Protein AF-A0A7V5P9Z3-F1 (afdb_monomer_lite)

pLDDT: mean 83.98, std 15.32, range [25.53, 98.81]

Radius of gyration: 22.11 Å; chains: 1; bounding box: 53×47×65 Å

Foldseek 3Di:
DQLLCCLADNNPGQDAQQADQVSCVVLVDGHDDQLDLVSVLVSLVSSQVSPVPDHDQADEAEEACVRRNFDFDQQQDDFDDGTFRFPLCSQPPPVDSLQRPHFYAYAYQADPVCNVLLSVLLSQLSNVLPPDFQDLAEAAEEAPLLLALSLVLCVSRDHSVRHHYPVVAAQVCVLVRFDLRGQEYEYEFAADLLQQWTWHADQLPDPDPDDGTGTHHGLVSDDLSRQAQHEYEYQYACNCRSHHNHNNVSSSSSRHAKHKYFNGFWKWDSHPPIATSSQLSSQLSLVLLLWRFSRVSSSVSSLVNQVVCCVLQVAQHSNNVRSSTGIHMYGHSRRHHHHDVVSNVVVVVVVVVSPDDDHHYQVVDDDDPQDDADPVLVVVLVVVLCSQQDGSPPVPDDDDPDDDPDPDWDWDWRDGPDQKIKIWTWDQDPVRGIKIWIFIDHPNHTSDIMITD

Structure (mmCIF, N/CA/C/O backbone):
data_AF-A0A7V5P9Z3-F1
#
_entry.id   AF-A0A7V5P9Z3-F1
#
loop_
_atom_site.group_PDB
_atom_site.id
_atom_site.type_symbol
_atom_site.label_atom_id
_atom_site.label_alt_id
_atom_site.label_comp_id
_atom_site.label_asym_id
_atom_site.label_entity_id
_atom_site.label_seq_id
_atom_site.pdbx_PDB_ins_code
_atom_site.Cartn_x
_atom_site.Cartn_y
_atom_site.Cartn_z
_atom_site.occupancy
_atom_site.B_iso_or_equiv
_atom_site.auth_seq_id
_atom_site.auth_comp_id
_atom_site.auth_asym_id
_atom_site.auth_atom_id
_atom_site.pdbx_PDB_model_num
ATOM 1 N N . LEU A 1 1 ? -5.341 -2.217 24.723 1.00 69.50 1 LEU A N 1
ATOM 2 C CA . LEU A 1 1 ? -6.360 -1.493 23.919 1.00 69.50 1 LEU A CA 1
ATOM 3 C C . LEU A 1 1 ? -6.702 -0.112 24.475 1.00 69.50 1 LEU A C 1
ATOM 5 O O . LEU A 1 1 ? -6.515 0.850 23.750 1.00 69.50 1 LEU A O 1
ATOM 9 N N . ARG A 1 2 ? -7.106 0.050 25.747 1.00 72.38 2 ARG A N 1
ATOM 10 C CA . ARG A 1 2 ? -7.339 1.400 26.322 1.00 72.38 2 ARG A CA 1
ATOM 11 C C . ARG A 1 2 ? -6.113 2.320 26.252 1.00 72.38 2 ARG A C 1
ATOM 13 O O . ARG A 1 2 ? -6.236 3.465 25.843 1.00 72.38 2 ARG A O 1
ATOM 20 N N . GLU A 1 3 ? -4.925 1.799 26.558 1.00 72.19 3 GLU A N 1
ATOM 21 C CA . GLU A 1 3 ? -3.666 2.546 26.387 1.00 72.19 3 GLU A CA 1
ATOM 22 C C . GLU A 1 3 ? -3.372 2.900 24.924 1.00 72.19 3 GLU A C 1
ATOM 24 O O . GLU A 1 3 ? -2.771 3.933 24.649 1.00 72.19 3 GLU A O 1
ATOM 29 N N . LEU A 1 4 ? -3.807 2.048 23.987 1.00 72.94 4 LEU A N 1
ATOM 30 C CA . LEU A 1 4 ? -3.643 2.275 22.553 1.00 72.94 4 LEU A CA 1
ATOM 31 C C . LEU A 1 4 ? -4.549 3.421 22.115 1.00 72.94 4 LEU A C 1
ATOM 33 O O . LEU A 1 4 ? -4.054 4.370 21.522 1.00 72.94 4 LEU A O 1
ATOM 37 N N . ALA A 1 5 ? -5.824 3.404 22.507 1.00 72.94 5 ALA A N 1
ATOM 38 C CA . ALA A 1 5 ? -6.732 4.529 22.297 1.00 72.94 5 ALA A CA 1
ATOM 39 C C . ALA A 1 5 ? -6.171 5.833 22.898 1.00 72.94 5 ALA A C 1
ATOM 41 O O . ALA A 1 5 ? -6.118 6.850 22.217 1.00 72.94 5 ALA A O 1
ATOM 42 N N . ALA A 1 6 ? -5.644 5.792 24.126 1.00 72.38 6 ALA A N 1
ATOM 43 C CA . ALA A 1 6 ? -5.033 6.959 24.767 1.00 72.38 6 ALA A CA 1
ATOM 44 C C . ALA A 1 6 ? -3.763 7.479 24.058 1.00 72.38 6 ALA A C 1
ATOM 46 O O . ALA A 1 6 ? -3.405 8.641 24.227 1.00 72.38 6 ALA A O 1
ATOM 47 N N . SER A 1 7 ? -3.074 6.637 23.276 1.00 70.94 7 SER A N 1
ATOM 48 C CA . SER A 1 7 ? -1.870 7.019 22.521 1.00 70.94 7 SER A CA 1
ATOM 49 C C . SER A 1 7 ? -2.148 7.745 21.200 1.00 70.94 7 SER A C 1
ATOM 51 O O . SER A 1 7 ? -1.225 8.321 20.625 1.00 70.94 7 SER A O 1
ATOM 53 N N . PHE A 1 8 ? -3.394 7.747 20.723 1.00 69.62 8 PHE A N 1
ATOM 54 C CA . PHE A 1 8 ? -3.792 8.511 19.546 1.00 69.62 8 PHE A CA 1
ATOM 55 C C . PHE A 1 8 ? -3.931 10.001 19.893 1.00 69.62 8 PHE A C 1
ATOM 57 O O . PHE A 1 8 ? -4.774 10.376 20.704 1.00 69.62 8 PHE A O 1
ATOM 64 N N . ASP A 1 9 ? -3.072 10.817 19.272 1.00 56.19 9 ASP A N 1
ATOM 65 C CA . ASP A 1 9 ? -3.075 12.291 19.176 1.00 56.19 9 ASP A CA 1
ATOM 66 C C . ASP A 1 9 ? -3.924 13.035 20.234 1.00 56.19 9 ASP A C 1
ATOM 68 O O . ASP A 1 9 ? -5.083 13.390 20.014 1.00 56.19 9 ASP A O 1
ATOM 72 N N . GLY A 1 10 ? -3.353 13.238 21.426 1.00 55.34 10 GLY A N 1
ATOM 73 C CA . GLY A 1 10 ? -3.965 14.051 22.487 1.00 55.34 10 GLY A CA 1
ATOM 74 C C . GLY A 1 10 ? -5.112 13.396 23.271 1.00 55.34 10 GLY A C 1
ATOM 75 O O . GLY A 1 10 ? -5.702 14.058 24.119 1.00 55.34 10 GLY A O 1
ATOM 76 N N . GLY A 1 11 ? -5.417 12.112 23.043 1.00 55.03 11 GLY A N 1
ATOM 77 C CA . GLY A 1 11 ? -6.430 11.373 23.808 1.00 55.03 11 GLY A CA 1
ATOM 78 C C . GLY A 1 11 ? -7.858 11.481 23.260 1.00 55.03 11 GLY A C 1
ATOM 79 O O . GLY A 1 11 ? -8.805 11.134 23.961 1.00 55.03 11 GLY A O 1
ATOM 80 N N . HIS A 1 12 ? -8.027 11.923 22.010 1.00 71.25 12 HIS A N 1
ATOM 81 C CA . HIS A 1 12 ? -9.334 12.089 21.355 1.00 71.25 12 HIS A CA 1
ATOM 82 C C . HIS A 1 12 ? -9.782 10.867 20.529 1.00 71.25 12 HIS A C 1
ATOM 84 O O . HIS A 1 12 ? -10.545 11.008 19.573 1.00 71.25 12 HIS A O 1
ATOM 90 N N . ALA A 1 13 ? -9.315 9.660 20.861 1.00 80.38 13 ALA A N 1
ATOM 91 C CA . ALA A 1 13 ? -9.785 8.440 20.210 1.00 80.38 13 ALA A CA 1
ATOM 92 C C . ALA A 1 13 ? -11.012 7.857 20.911 1.00 80.38 13 ALA A C 1
ATOM 94 O O . ALA A 1 13 ? -11.052 7.709 22.133 1.00 80.38 13 ALA A O 1
ATOM 95 N N . LEU A 1 14 ? -11.986 7.453 20.102 1.00 85.94 14 LEU A N 1
ATOM 96 C CA . LEU A 1 14 ? -13.159 6.712 20.540 1.00 85.94 14 LEU A CA 1
ATOM 97 C C . LEU A 1 14 ? -12.938 5.232 20.239 1.00 85.94 14 LEU A C 1
ATOM 99 O O . LEU A 1 14 ? -12.482 4.872 19.155 1.00 85.94 14 LEU A O 1
ATOM 103 N N . MET A 1 15 ? -13.236 4.376 21.213 1.00 88.06 15 MET A N 1
ATOM 104 C CA . MET A 1 15 ? -13.082 2.931 21.085 1.00 88.06 15 MET A CA 1
ATOM 105 C C . MET A 1 15 ? -14.460 2.278 21.107 1.00 88.06 15 MET A C 1
ATOM 107 O O . MET A 1 15 ? -15.236 2.510 22.032 1.00 88.06 15 MET A O 1
ATOM 111 N N . ALA A 1 16 ? -14.724 1.451 20.100 1.00 90.56 16 ALA A N 1
ATOM 112 C CA . ALA A 1 16 ? -15.946 0.678 19.962 1.00 90.56 16 ALA A CA 1
ATOM 113 C C . ALA A 1 16 ? -15.589 -0.793 19.711 1.00 90.56 16 ALA A C 1
ATOM 115 O O . ALA A 1 16 ? -14.847 -1.094 18.776 1.00 90.56 16 ALA A O 1
ATOM 116 N N . TYR A 1 17 ? -16.104 -1.696 20.543 1.00 93.00 17 TYR A N 1
ATOM 117 C CA . TYR A 1 17 ? -16.081 -3.136 20.279 1.00 93.00 17 TYR A CA 1
ATOM 118 C C . TYR A 1 17 ? -17.364 -3.502 19.534 1.00 93.00 17 TYR A C 1
ATOM 120 O O . TYR A 1 17 ? -18.457 -3.194 20.003 1.00 93.00 17 TYR A O 1
ATOM 128 N N . VAL A 1 18 ? -17.231 -4.113 18.356 1.00 93.88 18 VAL A N 1
ATOM 129 C CA . VAL A 1 18 ? -18.352 -4.308 17.417 1.00 93.88 18 VAL A CA 1
ATOM 130 C C . VAL A 1 18 ? -19.447 -5.235 17.953 1.00 93.88 18 VAL A C 1
ATOM 132 O O . VAL A 1 18 ? -20.580 -5.173 17.488 1.00 93.88 18 VAL A O 1
ATOM 135 N N . ASP A 1 19 ? -19.118 -6.072 18.932 1.00 94.19 19 ASP A N 1
ATOM 136 C CA . ASP A 1 19 ? -19.961 -7.108 19.520 1.00 94.19 19 ASP A CA 1
ATOM 137 C C . ASP A 1 19 ? -20.339 -6.840 20.992 1.00 94.19 19 ASP A C 1
ATOM 139 O O . ASP A 1 19 ? -21.060 -7.640 21.587 1.00 94.19 19 ASP A O 1
ATOM 143 N N . ASP A 1 20 ? -19.915 -5.712 21.578 1.00 95.00 20 ASP A N 1
ATOM 144 C CA . ASP A 1 20 ? -20.176 -5.375 22.985 1.00 95.00 20 ASP A CA 1
ATOM 145 C C . ASP A 1 20 ? -21.219 -4.258 23.128 1.00 95.00 20 ASP A C 1
ATOM 147 O O . ASP A 1 20 ? -21.022 -3.110 22.722 1.00 95.00 20 ASP A O 1
ATOM 151 N N . GLU A 1 21 ? -22.335 -4.582 23.778 1.00 94.69 21 GLU A N 1
ATOM 152 C CA . GLU A 1 21 ? -23.460 -3.661 23.969 1.00 94.69 21 GLU A CA 1
ATOM 153 C C . GLU A 1 21 ? -23.074 -2.434 24.801 1.00 94.69 21 GLU A C 1
ATOM 155 O O . GLU A 1 21 ? -23.442 -1.301 24.478 1.00 94.69 21 GLU A O 1
ATOM 160 N N . ARG A 1 22 ? -22.280 -2.635 25.858 1.00 92.50 22 ARG A N 1
ATOM 161 C CA . ARG A 1 22 ? -21.855 -1.542 26.741 1.00 92.50 22 ARG A CA 1
ATOM 162 C C . ARG A 1 22 ? -20.985 -0.544 25.984 1.00 92.50 22 ARG A C 1
ATOM 164 O O . ARG A 1 22 ? -21.187 0.659 26.129 1.00 92.50 22 ARG A O 1
ATOM 171 N N . SER A 1 23 ? -20.073 -1.031 25.148 1.00 91.50 23 SER A N 1
ATOM 172 C CA . SER A 1 23 ? -19.200 -0.211 24.315 1.00 91.50 23 SER A CA 1
ATOM 173 C C . SER A 1 23 ? -19.950 0.599 23.262 1.00 91.50 23 SER A C 1
ATOM 175 O O . SER A 1 23 ? -19.455 1.659 22.889 1.00 91.50 23 SER A O 1
ATOM 177 N N . LEU A 1 24 ? -21.085 0.113 22.754 1.00 93.75 24 LEU A N 1
ATOM 178 C CA . LEU A 1 24 ? -21.815 0.743 21.646 1.00 93.75 24 LEU A CA 1
ATOM 179 C C . LEU A 1 24 ? -22.984 1.621 22.099 1.00 93.75 24 LEU A C 1
ATOM 181 O O . LEU A 1 24 ? -23.292 2.615 21.438 1.00 93.75 24 LEU A O 1
ATOM 185 N N . SER A 1 25 ? -23.582 1.320 23.253 1.00 91.12 25 SER A N 1
ATOM 186 C CA . SER A 1 25 ? -24.690 2.101 23.822 1.00 91.12 25 SER A CA 1
ATOM 187 C C . SER A 1 25 ? -24.346 3.582 24.028 1.00 91.12 25 SER A C 1
ATOM 189 O O . SER A 1 25 ? -25.194 4.442 23.799 1.00 91.12 25 SER A O 1
ATOM 191 N N . VAL A 1 26 ? -23.087 3.905 24.359 1.00 89.50 26 VAL A N 1
ATOM 192 C CA . VAL A 1 26 ? -22.603 5.295 24.506 1.00 89.50 26 VAL A CA 1
ATOM 193 C C . VAL A 1 26 ? -22.637 6.090 23.197 1.00 89.50 26 VAL A C 1
ATOM 195 O O . VAL A 1 26 ? -22.647 7.317 23.225 1.00 89.50 26 VAL A O 1
ATOM 198 N N . PHE A 1 27 ? -22.673 5.394 22.061 1.00 89.31 27 PHE A N 1
ATOM 199 C CA . PHE A 1 27 ? -22.796 5.967 20.724 1.00 89.31 27 PHE A CA 1
ATOM 200 C C . PHE A 1 27 ? -24.206 5.801 20.149 1.00 89.31 27 PHE A C 1
ATOM 202 O O . PHE A 1 27 ? -24.407 6.088 18.974 1.00 89.31 27 PHE A O 1
ATOM 209 N N . GLY A 1 28 ? -25.179 5.296 20.919 1.00 91.19 28 GLY A N 1
ATOM 210 C CA . GLY A 1 28 ? -26.523 5.004 20.412 1.00 91.19 28 GLY A CA 1
ATOM 211 C C . GLY A 1 28 ? -26.546 3.927 19.318 1.00 91.19 28 GLY A C 1
ATOM 212 O O . GLY A 1 28 ? -27.371 3.997 18.408 1.00 91.19 28 GLY A O 1
ATOM 213 N N . ALA A 1 29 ? -25.618 2.966 19.370 1.00 93.50 29 ALA A N 1
ATOM 214 C CA . ALA A 1 29 ? -25.515 1.860 18.421 1.00 93.50 29 ALA A CA 1
ATOM 215 C C . ALA A 1 29 ? -25.700 0.502 19.117 1.00 93.50 29 ALA A C 1
ATOM 217 O O . ALA A 1 29 ? -25.564 0.387 20.336 1.00 93.50 29 ALA A O 1
ATOM 218 N N . THR A 1 30 ? -26.005 -0.534 18.334 1.00 94.81 30 THR A N 1
ATOM 219 C CA . THR A 1 30 ? -26.210 -1.908 18.818 1.00 94.81 30 THR A CA 1
ATOM 220 C C . THR A 1 30 ? -25.117 -2.845 18.308 1.00 94.81 30 THR A C 1
ATOM 222 O O . THR A 1 30 ? -24.633 -2.634 17.193 1.00 94.81 30 THR A O 1
ATOM 225 N N . PRO A 1 31 ? -24.767 -3.905 19.060 1.00 96.44 31 PRO A N 1
ATOM 226 C CA . PRO A 1 31 ? -23.832 -4.930 18.605 1.00 96.44 31 PRO A CA 1
ATOM 227 C C . PRO A 1 31 ? -24.190 -5.520 17.245 1.00 96.44 31 PRO A C 1
ATOM 229 O O . PRO A 1 31 ? -25.359 -5.765 16.938 1.00 96.44 31 PRO A O 1
ATOM 232 N N . VAL A 1 32 ? -23.161 -5.803 16.455 1.00 96.06 32 VAL A N 1
ATOM 233 C CA . VAL A 1 32 ? -23.258 -6.515 15.182 1.00 96.06 32 VAL A CA 1
ATOM 234 C C . VAL A 1 32 ? -22.460 -7.811 15.244 1.00 96.06 32 VAL A C 1
ATOM 236 O O . VAL A 1 32 ? -21.601 -8.002 16.100 1.00 96.06 32 VAL A O 1
ATOM 239 N N . SER A 1 33 ? -22.731 -8.731 14.316 1.00 92.56 33 SER A N 1
ATOM 240 C CA . SER A 1 33 ? -21.933 -9.952 14.219 1.00 92.56 33 SER A CA 1
ATOM 241 C C . SER A 1 33 ? -20.508 -9.616 13.752 1.00 92.56 33 SER A C 1
ATOM 243 O O . SER A 1 33 ? -20.358 -9.127 12.628 1.00 92.56 33 SER A O 1
ATOM 245 N N . PRO A 1 34 ? -19.458 -9.947 14.530 1.00 86.81 34 PRO A N 1
ATOM 246 C CA . PRO A 1 34 ? -18.073 -9.655 14.154 1.00 86.81 34 PRO A CA 1
ATOM 247 C C . PRO A 1 34 ? -17.610 -10.469 12.936 1.00 86.81 34 PRO A C 1
ATOM 249 O O . PRO A 1 34 ? -16.605 -10.152 12.320 1.00 86.81 34 PRO A O 1
ATOM 252 N N . ARG A 1 35 ? -18.364 -11.499 12.529 1.00 89.75 35 ARG A N 1
ATOM 253 C CA . ARG A 1 35 ? -18.065 -12.326 11.348 1.00 89.75 35 ARG A CA 1
ATOM 254 C C . ARG A 1 35 ? -18.621 -11.760 10.040 1.00 89.75 35 ARG A C 1
ATOM 256 O O . ARG A 1 35 ? -18.430 -12.371 8.993 1.00 89.75 35 ARG A O 1
ATOM 263 N N . ARG A 1 36 ? -19.352 -10.641 10.084 1.00 94.62 36 ARG A N 1
ATOM 264 C CA . ARG A 1 36 ? -20.019 -10.060 8.912 1.00 94.62 36 ARG A CA 1
ATOM 265 C C . ARG A 1 36 ? -19.425 -8.694 8.565 1.00 94.62 36 ARG A C 1
ATOM 267 O O . ARG A 1 36 ? -19.821 -7.705 9.187 1.00 94.62 36 ARG A O 1
ATOM 274 N N . PRO A 1 37 ? -18.529 -8.603 7.566 1.00 96.06 37 PRO A N 1
ATOM 275 C CA . PRO A 1 37 ? -17.877 -7.341 7.227 1.00 96.06 37 PRO A CA 1
ATOM 276 C C . PRO A 1 37 ? -18.881 -6.256 6.797 1.00 96.06 37 PRO A C 1
ATOM 278 O O . PRO A 1 37 ? -18.703 -5.083 7.123 1.00 96.06 37 PRO A O 1
ATOM 281 N N . GLU A 1 38 ? -20.004 -6.624 6.167 1.00 95.69 38 GLU A N 1
ATOM 282 C CA . GLU A 1 38 ? -21.061 -5.668 5.804 1.00 95.69 38 GLU A CA 1
ATOM 283 C C . GLU A 1 38 ? -21.723 -5.040 7.035 1.00 95.69 38 GLU A C 1
ATOM 285 O O . GLU A 1 38 ? -22.039 -3.851 7.024 1.00 95.69 38 GLU A O 1
ATOM 290 N N . ALA A 1 39 ? -21.921 -5.831 8.095 1.00 96.00 39 ALA A N 1
ATOM 291 C CA . ALA A 1 39 ? -22.539 -5.365 9.330 1.00 96.00 39 ALA A CA 1
ATOM 292 C C . ALA A 1 39 ? -21.595 -4.429 10.098 1.00 96.00 39 ALA A C 1
ATOM 294 O O . ALA A 1 39 ? -22.034 -3.406 10.615 1.00 96.00 39 ALA A O 1
ATOM 295 N N . ILE A 1 40 ? -20.292 -4.728 10.099 1.00 96.62 40 ILE A N 1
ATOM 296 C CA . ILE A 1 40 ? -19.266 -3.848 10.674 1.00 96.62 40 ILE A CA 1
ATOM 297 C C . ILE A 1 40 ? -19.180 -2.531 9.894 1.00 96.62 40 ILE A C 1
ATOM 299 O O . ILE A 1 40 ? -19.123 -1.465 10.502 1.00 96.62 40 ILE A O 1
ATOM 303 N N . ARG A 1 41 ? -19.225 -2.566 8.554 1.00 95.62 41 ARG A N 1
ATOM 304 C CA . ARG A 1 41 ? -19.264 -1.339 7.741 1.00 95.62 41 ARG A CA 1
ATOM 305 C C . ARG A 1 41 ? -20.495 -0.488 8.061 1.00 95.62 41 ARG A C 1
ATOM 307 O O . ARG A 1 41 ? -20.350 0.713 8.266 1.00 95.62 41 ARG A O 1
ATOM 314 N N . ALA A 1 42 ? -21.678 -1.099 8.138 1.00 94.25 42 ALA A N 1
ATOM 315 C CA . ALA A 1 42 ? -22.907 -0.391 8.502 1.00 94.25 42 ALA A CA 1
ATOM 316 C C . ALA A 1 42 ? -22.824 0.211 9.916 1.00 94.25 42 ALA A C 1
ATOM 318 O O . ALA A 1 42 ? -23.265 1.336 10.136 1.00 94.25 42 ALA A O 1
ATOM 319 N N . LEU A 1 43 ? -22.195 -0.499 10.859 1.00 94.94 43 LEU A N 1
ATOM 320 C CA . LEU A 1 43 ? -21.928 0.026 12.195 1.00 94.94 43 LEU A CA 1
ATOM 321 C C . LEU A 1 43 ? -20.989 1.239 12.149 1.00 94.94 43 LEU A C 1
ATOM 323 O O . LEU A 1 43 ? -21.270 2.229 12.810 1.00 94.94 43 LEU A O 1
ATOM 327 N N . ILE A 1 44 ? -19.913 1.212 11.356 1.00 93.75 44 ILE A N 1
ATOM 328 C CA . ILE A 1 44 ? -19.024 2.376 11.178 1.00 93.75 44 ILE A CA 1
ATOM 329 C C . ILE A 1 44 ? -19.820 3.586 10.671 1.00 93.75 44 ILE A C 1
ATOM 331 O O . ILE A 1 44 ? -19.688 4.676 11.222 1.00 93.75 44 ILE A O 1
ATOM 335 N N . GLU A 1 45 ? -20.678 3.397 9.668 1.00 91.62 45 GLU A N 1
ATOM 336 C CA . GLU A 1 45 ? -21.538 4.459 9.131 1.00 91.62 45 GLU A CA 1
ATOM 337 C C . GLU A 1 45 ? -22.514 5.006 10.185 1.00 91.62 45 GLU A C 1
ATOM 339 O O . GLU A 1 45 ? -22.686 6.221 10.299 1.00 91.62 45 GLU A O 1
ATOM 344 N N . GLN A 1 46 ? -23.114 4.125 10.991 1.00 91.56 46 GLN A N 1
ATOM 345 C CA . GLN A 1 46 ? -23.993 4.508 12.095 1.00 91.56 46 GLN A CA 1
ATOM 346 C C . GLN A 1 46 ? -23.237 5.286 13.180 1.00 91.56 46 GLN A C 1
ATOM 348 O O . GLN A 1 46 ? -23.718 6.318 13.643 1.00 91.56 46 GLN A O 1
ATOM 353 N N . LEU A 1 47 ? -22.045 4.824 13.567 1.00 91.25 47 LEU A N 1
ATOM 354 C CA . LEU A 1 47 ? -21.202 5.508 14.544 1.00 91.25 47 LEU A CA 1
ATOM 355 C C . LEU A 1 47 ? -20.835 6.908 14.045 1.00 91.25 47 LEU A C 1
ATOM 357 O O . LEU A 1 47 ? -21.022 7.874 14.774 1.00 91.25 47 LEU A O 1
ATOM 361 N N . GLU A 1 48 ? -20.396 7.048 12.791 1.00 88.75 48 GLU A N 1
ATOM 362 C CA . GLU A 1 48 ? -20.108 8.354 12.184 1.00 88.75 48 GLU A CA 1
ATOM 363 C C . GLU A 1 48 ? -21.322 9.290 12.184 1.00 88.75 48 GLU A C 1
ATOM 365 O O . GLU A 1 48 ? -21.174 10.487 12.432 1.00 88.75 48 GLU A O 1
ATOM 370 N N . HIS A 1 49 ? -22.519 8.761 11.913 1.00 88.19 49 HIS A N 1
ATOM 371 C CA . HIS A 1 49 ? -23.757 9.537 11.947 1.00 88.19 49 HIS A CA 1
ATOM 372 C C . HIS A 1 49 ? -24.090 10.031 13.362 1.00 88.19 49 HIS A C 1
ATOM 374 O O . HIS A 1 49 ? -24.454 11.193 13.544 1.00 88.19 49 HIS A O 1
ATOM 380 N N . ASN A 1 50 ? -23.907 9.173 14.366 1.00 89.62 50 ASN A N 1
ATOM 381 C CA . ASN A 1 50 ? -24.281 9.448 15.751 1.00 89.62 50 ASN A CA 1
ATOM 382 C C . ASN A 1 50 ? -23.310 10.394 16.482 1.00 89.62 50 ASN A C 1
ATOM 384 O O . ASN A 1 50 ? -23.632 10.891 17.561 1.00 89.62 50 ASN A O 1
ATOM 388 N N . LEU A 1 51 ? -22.144 10.703 15.904 1.00 85.50 51 LEU A N 1
ATOM 389 C CA . LEU A 1 51 ? -21.148 11.607 16.496 1.00 85.50 51 LEU A CA 1
ATOM 390 C C . LEU A 1 51 ? -21.529 13.106 16.471 1.00 85.50 51 LEU A C 1
ATOM 392 O O . LEU A 1 51 ? -20.681 13.946 16.770 1.00 85.50 51 LEU A O 1
ATOM 396 N N . ASN A 1 52 ? -22.781 13.471 16.155 1.00 61.19 52 ASN A N 1
ATOM 397 C CA . ASN A 1 52 ? -23.355 14.823 16.319 1.00 61.19 52 ASN A CA 1
ATOM 398 C C . ASN A 1 52 ? -22.438 15.985 15.859 1.00 61.19 52 ASN A C 1
ATOM 400 O O . ASN A 1 52 ? -22.310 17.004 16.537 1.00 61.19 52 ASN A O 1
ATOM 404 N N . GLY A 1 53 ? -21.800 15.840 14.690 1.00 60.91 53 GLY A N 1
ATOM 405 C CA . GLY A 1 53 ? -21.003 16.892 14.038 1.00 60.91 53 GLY A CA 1
ATOM 406 C C . GLY A 1 53 ? -19.491 16.645 13.977 1.00 60.91 53 GLY A C 1
ATOM 407 O O . GLY A 1 53 ? -18.800 17.347 13.240 1.00 60.91 53 GLY A O 1
ATOM 408 N N . GLY A 1 54 ? -18.966 15.633 14.674 1.00 64.69 54 GLY A N 1
ATOM 409 C CA . GLY A 1 54 ? -17.573 15.200 14.534 1.00 64.69 54 GLY A CA 1
ATOM 410 C C . GLY A 1 54 ? -17.432 14.035 13.553 1.00 64.69 54 GLY A C 1
ATOM 411 O O . GLY A 1 54 ? -17.936 12.951 13.820 1.00 64.69 54 GLY A O 1
ATOM 412 N N . ARG A 1 55 ? -16.713 14.214 12.437 1.00 72.94 55 ARG A N 1
ATOM 413 C CA . ARG A 1 55 ? -16.225 13.072 11.642 1.00 72.94 55 ARG A CA 1
ATOM 414 C C . ARG A 1 55 ? -14.848 12.655 12.154 1.00 72.94 55 ARG A C 1
ATOM 416 O O . ARG A 1 55 ? -13.984 13.528 12.275 1.00 72.94 55 ARG A O 1
ATOM 423 N N . PRO A 1 56 ? -14.612 11.361 12.437 1.00 83.75 56 PRO A N 1
ATOM 424 C CA . PRO A 1 56 ? -13.286 10.911 12.826 1.00 83.75 56 PRO A CA 1
ATOM 425 C C . PRO A 1 56 ? -12.291 11.197 11.696 1.00 83.75 56 PRO A C 1
ATOM 427 O O . PRO A 1 56 ? -12.612 11.064 10.515 1.00 83.75 56 PRO A O 1
ATOM 430 N N . LEU A 1 57 ? -11.064 11.582 12.055 1.00 84.62 57 LEU A N 1
ATOM 431 C CA . LEU A 1 57 ? -10.000 11.808 11.069 1.00 84.62 57 LEU A CA 1
ATOM 432 C C . LEU A 1 57 ? -9.640 10.525 10.310 1.00 84.62 57 LEU A C 1
ATOM 434 O O . LEU A 1 57 ? -9.218 10.613 9.157 1.00 84.62 57 LEU A O 1
ATOM 438 N N . ALA A 1 58 ? -9.794 9.373 10.969 1.00 91.31 58 ALA A N 1
ATOM 439 C CA . ALA A 1 58 ? -9.634 8.036 10.420 1.00 91.31 58 ALA A CA 1
ATOM 440 C C . ALA A 1 58 ? -10.360 6.996 11.288 1.00 91.31 58 ALA A C 1
ATOM 442 O O . ALA A 1 58 ? -10.543 7.195 12.490 1.00 91.31 58 ALA A O 1
ATOM 443 N N . VAL A 1 59 ? -10.704 5.863 10.680 1.00 94.19 59 VAL A N 1
ATOM 444 C CA . VAL A 1 59 ? -11.142 4.640 11.355 1.00 94.19 59 VAL A CA 1
ATOM 445 C C . VAL A 1 59 ? -9.964 3.666 11.394 1.00 94.19 59 VAL A C 1
ATOM 447 O O . VAL A 1 59 ? -9.381 3.343 10.361 1.00 94.19 59 VAL A O 1
ATOM 450 N N . CYS A 1 60 ? -9.603 3.199 12.586 1.00 93.69 60 CYS A N 1
ATOM 451 C CA . CYS A 1 60 ? -8.558 2.195 12.774 1.00 93.69 60 CYS A CA 1
ATOM 452 C C . CYS A 1 60 ? -9.207 0.857 13.133 1.00 93.69 60 CYS A C 1
ATOM 454 O O . CYS A 1 60 ? -9.759 0.710 14.224 1.00 93.69 60 CYS A O 1
ATOM 456 N N . LEU A 1 61 ? -9.152 -0.111 12.221 1.00 94.31 61 LEU A N 1
ATOM 457 C CA . LEU A 1 61 ? -9.596 -1.479 12.475 1.00 94.31 61 LEU A CA 1
ATOM 458 C C . LEU A 1 61 ? -8.559 -2.169 13.364 1.00 94.31 61 LEU A C 1
ATOM 460 O O . LEU A 1 61 ? -7.369 -2.122 13.060 1.00 94.31 61 LEU A O 1
ATOM 464 N N . VAL A 1 62 ? -8.982 -2.804 14.455 1.00 90.25 62 VAL A N 1
ATOM 465 C CA . VAL A 1 62 ? -8.067 -3.484 15.383 1.00 90.25 62 VAL A CA 1
ATOM 466 C C . VAL A 1 62 ? -8.370 -4.977 15.398 1.00 90.25 62 VAL A C 1
ATOM 468 O O . VAL A 1 62 ? -9.474 -5.378 15.756 1.00 90.25 62 VAL A O 1
ATOM 471 N N . GLY A 1 63 ? -7.374 -5.779 15.026 1.00 86.56 63 GLY A N 1
ATOM 472 C CA . GLY A 1 63 ? -7.472 -7.222 14.822 1.00 86.56 63 GLY A CA 1
ATOM 473 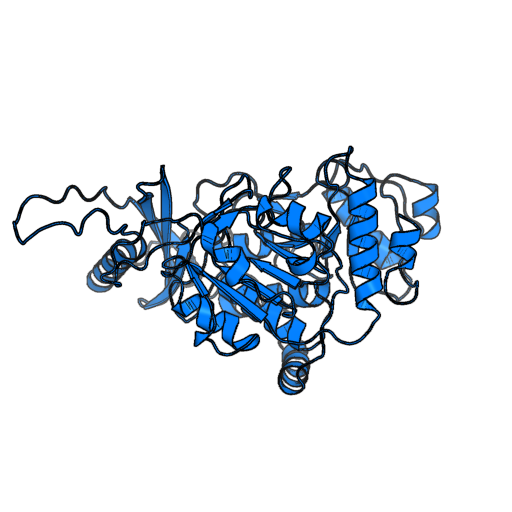C C . GLY A 1 63 ? -7.271 -7.619 13.357 1.00 86.56 63 GLY A C 1
ATOM 474 O O . GLY A 1 63 ? -7.391 -6.794 12.444 1.00 86.56 63 GLY A O 1
ATOM 475 N N . GLY A 1 64 ? -6.919 -8.879 13.120 1.00 86.19 64 GLY A N 1
ATOM 476 C CA . GLY A 1 64 ? -6.814 -9.459 11.781 1.00 86.19 64 GLY A CA 1
ATOM 477 C C . GLY A 1 64 ? -8.147 -10.016 11.304 1.00 86.19 64 GLY A C 1
ATOM 478 O O . GLY A 1 64 ? -9.207 -9.654 11.821 1.00 86.19 64 GLY A O 1
ATOM 479 N N . GLY A 1 65 ? -8.089 -10.877 10.287 1.00 88.00 65 GLY A N 1
ATOM 480 C CA . GLY A 1 65 ? -9.274 -11.368 9.575 1.00 88.00 65 GLY A CA 1
ATOM 481 C C . GLY A 1 65 ? -10.252 -12.166 10.443 1.00 88.00 65 GLY A C 1
ATOM 482 O O . GLY A 1 65 ? -11.448 -12.155 10.167 1.00 88.00 65 GLY A O 1
ATOM 483 N N . ASP A 1 66 ? -9.772 -12.795 11.515 1.00 86.06 66 ASP A N 1
ATOM 484 C CA . ASP A 1 66 ? -10.617 -13.580 12.422 1.00 86.06 66 ASP A CA 1
ATOM 485 C C . ASP A 1 66 ? -11.383 -12.718 13.441 1.00 86.06 66 ASP A C 1
ATOM 487 O O . ASP A 1 66 ? -12.386 -13.172 13.997 1.00 86.06 66 ASP A O 1
ATOM 491 N N . ILE A 1 67 ? -10.939 -11.475 13.672 1.00 87.12 67 ILE A N 1
ATOM 492 C CA . ILE A 1 67 ? -11.566 -10.517 14.600 1.00 87.12 67 ILE A CA 1
ATOM 493 C C . ILE A 1 67 ? -12.402 -9.492 13.831 1.00 87.12 67 ILE A C 1
ATOM 495 O O . ILE A 1 67 ? -13.583 -9.303 14.115 1.00 87.12 67 ILE A O 1
ATOM 499 N N . VAL A 1 68 ? -11.785 -8.827 12.850 1.00 91.69 68 VAL A N 1
ATOM 500 C CA . VAL A 1 68 ? -12.443 -7.887 11.939 1.00 91.69 68 VAL A CA 1
ATOM 501 C C . VAL A 1 68 ? -12.189 -8.383 10.515 1.00 91.69 68 VAL A C 1
ATOM 503 O O . VAL A 1 68 ? -11.123 -8.101 9.959 1.00 91.69 68 VAL A O 1
ATOM 506 N N . PRO A 1 69 ? -13.127 -9.117 9.898 1.00 95.12 69 PRO A N 1
ATOM 507 C CA . PRO A 1 69 ? -12.909 -9.748 8.606 1.00 95.12 69 PRO A CA 1
ATOM 508 C C . PRO A 1 69 ? -12.601 -8.730 7.516 1.00 95.12 69 PRO A C 1
ATOM 510 O O . PRO A 1 69 ? -13.157 -7.630 7.481 1.00 95.12 69 PRO A O 1
ATOM 513 N N . PHE A 1 70 ? -11.722 -9.117 6.601 1.00 96.56 70 PHE A N 1
ATOM 514 C CA . PHE A 1 70 ? -11.609 -8.448 5.313 1.00 96.56 70 PHE A CA 1
ATOM 515 C C . PHE A 1 70 ? -12.872 -8.712 4.492 1.00 96.56 70 PHE A C 1
ATOM 517 O O . PHE A 1 70 ? -13.509 -9.760 4.625 1.00 96.56 70 PHE A O 1
ATOM 524 N N . PHE A 1 71 ? -13.209 -7.799 3.587 1.00 97.12 71 PHE A N 1
ATOM 525 C CA . PHE A 1 71 ? -14.131 -8.139 2.511 1.00 97.12 71 PHE A CA 1
ATOM 526 C C . PHE A 1 71 ? -13.427 -9.066 1.523 1.00 97.12 71 PHE A C 1
ATOM 528 O O . PHE A 1 71 ? -12.300 -8.782 1.127 1.00 97.12 71 PHE A O 1
ATOM 535 N N . ALA A 1 72 ? -14.102 -10.133 1.098 1.00 95.75 72 ALA A N 1
ATOM 536 C CA . ALA A 1 72 ? -13.663 -10.988 0.001 1.00 95.75 72 ALA A CA 1
ATOM 537 C C . ALA A 1 72 ? -14.331 -10.516 -1.299 1.00 95.75 72 ALA A C 1
ATOM 539 O O . ALA A 1 72 ? -15.467 -10.882 -1.601 1.00 95.75 72 ALA A O 1
ATOM 540 N N . LEU A 1 73 ? -13.648 -9.647 -2.044 1.00 94.19 73 LEU A N 1
ATOM 541 C CA . LEU A 1 73 ? -14.173 -9.039 -3.265 1.00 94.19 73 LEU A CA 1
ATOM 542 C C . LEU A 1 73 ? -13.850 -9.895 -4.500 1.00 94.19 73 LEU A C 1
ATOM 544 O O . LEU A 1 73 ? -12.794 -10.530 -4.549 1.00 94.19 73 LEU A O 1
ATOM 548 N N . PRO A 1 74 ? -14.704 -9.897 -5.539 1.00 91.56 74 PRO A N 1
ATOM 549 C CA . PRO A 1 74 ? -14.352 -10.507 -6.815 1.00 91.56 74 PRO A CA 1
ATOM 550 C C . PRO A 1 74 ? -13.074 -9.881 -7.381 1.00 91.56 74 PRO A C 1
ATOM 552 O O . PRO A 1 74 ? -12.960 -8.658 -7.420 1.00 91.56 74 PRO A O 1
ATOM 555 N N . ASN A 1 75 ? -12.145 -10.704 -7.873 1.00 90.56 75 ASN A N 1
ATOM 556 C CA . ASN A 1 75 ? -10.967 -10.210 -8.579 1.00 90.56 75 ASN A CA 1
ATOM 557 C C . ASN A 1 75 ? -11.391 -9.521 -9.890 1.00 90.56 75 ASN A C 1
ATOM 559 O O . ASN A 1 75 ? -11.994 -10.178 -10.753 1.00 90.56 75 ASN A O 1
ATOM 563 N N . PRO A 1 76 ? -11.134 -8.210 -10.059 1.00 87.62 76 PRO A N 1
ATOM 564 C CA . PRO A 1 76 ? -11.470 -7.501 -11.282 1.00 87.62 76 PRO A CA 1
ATOM 565 C C . PRO A 1 76 ? -10.471 -7.795 -12.413 1.00 87.62 76 PRO A C 1
ATOM 567 O O . PRO A 1 76 ? -10.873 -7.754 -13.581 1.00 87.62 76 PRO A O 1
ATOM 570 N N . ALA A 1 77 ? -9.224 -8.146 -12.079 1.00 86.94 77 ALA A N 1
ATOM 571 C CA . ALA A 1 77 ? -8.135 -8.399 -13.014 1.00 86.94 77 ALA A CA 1
ATOM 572 C C . ALA A 1 77 ? -8.137 -9.841 -13.550 1.00 86.94 77 ALA A C 1
ATOM 574 O O . ALA A 1 77 ? -8.673 -10.769 -12.951 1.00 86.94 77 ALA A O 1
ATOM 575 N N . ASP A 1 78 ? -7.537 -10.016 -14.726 1.00 83.25 78 ASP A N 1
ATOM 576 C CA . ASP A 1 78 ? -7.351 -11.324 -15.366 1.00 83.25 78 ASP A CA 1
ATOM 577 C C . ASP A 1 78 ? -5.979 -11.914 -15.033 1.00 83.25 78 ASP A C 1
ATOM 579 O O . ASP A 1 78 ? -5.026 -11.767 -15.807 1.00 83.25 78 ASP A O 1
ATOM 583 N N . ASP A 1 79 ? -5.881 -12.520 -13.856 1.00 87.69 79 ASP A N 1
ATOM 584 C CA . ASP A 1 79 ? -4.657 -13.067 -13.277 1.00 87.69 79 ASP A CA 1
ATOM 585 C C . ASP A 1 79 ? -4.984 -14.210 -12.293 1.00 87.69 79 ASP A C 1
ATOM 587 O O . ASP A 1 79 ? -6.164 -14.532 -12.128 1.00 87.69 79 ASP A O 1
ATOM 591 N N . PRO A 1 80 ? -3.987 -14.907 -11.714 1.00 87.31 80 PRO A N 1
ATOM 592 C CA . PRO A 1 80 ? -4.250 -16.106 -10.923 1.00 87.31 80 PRO A CA 1
ATOM 593 C C . PRO A 1 80 ? -4.793 -15.834 -9.510 1.00 87.31 80 PRO A C 1
ATOM 595 O O . PRO A 1 80 ? -5.051 -16.801 -8.792 1.00 87.31 80 PRO A O 1
ATOM 598 N N . ASP A 1 81 ? -4.978 -14.576 -9.088 1.00 92.38 81 ASP A N 1
ATOM 599 C CA . ASP A 1 81 ? -5.558 -14.300 -7.770 1.00 92.38 81 ASP A CA 1
ATOM 600 C C . ASP A 1 81 ? -7.020 -14.758 -7.685 1.00 92.38 81 ASP A C 1
ATOM 602 O O . ASP A 1 81 ? -7.832 -14.538 -8.591 1.00 92.38 81 ASP A O 1
ATOM 606 N N . GLY A 1 82 ? -7.367 -15.333 -6.531 1.00 92.00 82 GLY A N 1
ATOM 607 C CA . GLY A 1 82 ? -8.745 -15.603 -6.130 1.00 92.00 82 GLY A CA 1
ATOM 608 C C . GLY A 1 82 ? -9.468 -14.344 -5.641 1.00 92.00 82 GLY A C 1
ATOM 609 O O . GLY A 1 82 ? -9.233 -13.241 -6.124 1.00 92.00 82 GLY A O 1
ATOM 610 N N . ALA A 1 83 ? -10.368 -14.492 -4.667 1.00 93.25 83 ALA A N 1
ATOM 611 C CA . ALA A 1 83 ? -11.040 -13.340 -4.066 1.00 93.25 83 ALA A CA 1
ATOM 612 C C . ALA A 1 83 ? -10.030 -12.388 -3.398 1.00 93.25 83 ALA A C 1
ATOM 614 O O . ALA A 1 83 ? -9.131 -12.826 -2.680 1.00 93.25 83 ALA A O 1
ATOM 615 N N . LEU A 1 84 ? -10.201 -11.084 -3.612 1.00 93.75 84 LEU A N 1
ATOM 616 C CA . LEU A 1 84 ? -9.344 -10.056 -3.031 1.00 93.75 84 LEU A CA 1
ATOM 617 C C . LEU A 1 84 ? -9.776 -9.761 -1.601 1.00 93.75 84 LEU A C 1
ATOM 619 O O . LEU A 1 84 ? -10.900 -9.314 -1.379 1.00 93.75 84 LEU A O 1
ATOM 623 N N . LEU A 1 85 ? -8.865 -9.956 -0.651 1.00 95.31 85 LEU A N 1
ATOM 624 C CA . LEU A 1 85 ? -9.053 -9.526 0.731 1.00 95.31 85 LEU A CA 1
ATOM 625 C C . LEU A 1 85 ? -8.803 -8.017 0.828 1.00 95.31 85 LEU A C 1
ATOM 627 O O . LEU A 1 85 ? -7.703 -7.547 0.531 1.00 95.31 85 LEU A O 1
ATOM 631 N N . SER A 1 86 ? -9.828 -7.254 1.207 1.00 96.38 86 SER A N 1
ATOM 632 C CA . SER A 1 86 ? -9.811 -5.792 1.130 1.00 96.38 86 SER A CA 1
ATOM 633 C C . SER A 1 86 ? -10.456 -5.107 2.334 1.00 96.38 86 SER A C 1
ATOM 635 O O . SER A 1 86 ? -11.500 -5.536 2.828 1.00 96.38 86 SER A O 1
ATOM 637 N N . ASP A 1 87 ? -9.863 -3.978 2.734 1.00 97.44 87 ASP A N 1
ATOM 638 C CA . ASP A 1 87 ? -10.465 -3.001 3.650 1.00 97.44 87 ASP A CA 1
ATOM 639 C C . ASP A 1 87 ? -11.089 -1.798 2.920 1.00 97.44 87 ASP A C 1
ATOM 641 O O . ASP A 1 87 ? -11.701 -0.936 3.552 1.00 97.44 87 ASP A O 1
ATOM 645 N N . ALA A 1 88 ? -10.968 -1.713 1.590 1.00 95.31 88 ALA A N 1
ATOM 646 C CA . ALA A 1 88 ? -11.505 -0.595 0.811 1.00 95.31 88 ALA A CA 1
ATOM 647 C C . ALA A 1 88 ? -13.017 -0.369 1.025 1.00 95.31 88 ALA A C 1
ATOM 649 O O . ALA A 1 88 ? -13.421 0.794 1.133 1.00 95.31 88 ALA A O 1
ATOM 650 N N . PRO A 1 89 ? -13.861 -1.411 1.190 1.00 96.19 89 PRO A N 1
ATOM 651 C CA . PRO A 1 89 ? -15.271 -1.190 1.490 1.00 96.19 89 PRO A CA 1
ATOM 652 C C . PRO A 1 89 ? -15.525 -0.571 2.870 1.00 96.19 89 PRO A C 1
ATOM 654 O O . PRO A 1 89 ? -16.525 0.118 3.020 1.00 96.19 89 PRO A O 1
ATOM 657 N N . TYR A 1 90 ? -14.639 -0.732 3.861 1.00 96.69 90 TYR A N 1
ATOM 658 C CA . TYR A 1 90 ? -14.763 0.002 5.130 1.00 96.69 90 TYR A CA 1
ATOM 659 C C . TYR A 1 90 ? -14.510 1.506 4.947 1.00 96.69 90 TYR A C 1
ATOM 661 O O . TYR A 1 90 ? -15.100 2.326 5.649 1.00 96.69 90 TYR A O 1
ATOM 669 N N . ALA A 1 91 ? -13.667 1.886 3.983 1.00 95.06 91 ALA A N 1
ATOM 670 C CA . ALA A 1 91 ? -13.344 3.282 3.676 1.00 95.06 91 ALA A CA 1
ATOM 671 C C . ALA A 1 91 ? -14.409 3.991 2.828 1.00 95.06 91 ALA A C 1
ATOM 673 O O . ALA A 1 91 ? -14.377 5.215 2.680 1.00 95.06 91 ALA A O 1
ATOM 674 N N . SER A 1 92 ? -15.342 3.233 2.263 1.00 90.69 92 SER A N 1
ATOM 675 C CA . SER A 1 92 ? -16.210 3.701 1.190 1.00 90.69 92 SER A CA 1
ATOM 676 C C . SER A 1 92 ? -17.680 3.478 1.531 1.00 90.69 92 SER A C 1
ATOM 678 O O . SER A 1 92 ? -18.012 2.849 2.540 1.00 90.69 92 SER A O 1
ATOM 680 N N . ARG A 1 93 ? -18.571 4.036 0.712 1.00 84.44 93 ARG A N 1
ATOM 681 C CA . ARG A 1 93 ? -20.000 3.714 0.785 1.00 84.44 93 ARG A CA 1
ATOM 682 C C . ARG A 1 93 ? -20.266 2.404 0.051 1.00 84.44 93 ARG A C 1
ATOM 684 O O . ARG A 1 93 ? -19.427 1.914 -0.701 1.00 84.44 93 ARG A O 1
ATOM 691 N N . ALA A 1 94 ? -21.430 1.809 0.292 1.00 77.88 94 ALA A N 1
ATOM 692 C CA . ALA A 1 94 ? -21.782 0.518 -0.292 1.00 77.88 94 ALA A CA 1
ATOM 693 C C . ALA A 1 94 ? -21.867 0.516 -1.827 1.00 77.88 94 ALA A C 1
ATOM 695 O O . ALA A 1 94 ? -21.624 -0.520 -2.441 1.00 77.88 94 ALA A O 1
ATOM 696 N N . ASP A 1 95 ? -22.224 1.651 -2.413 1.00 77.94 95 ASP A N 1
ATOM 697 C CA . ASP A 1 95 ? -22.490 1.866 -3.834 1.00 77.94 95 ASP A CA 1
ATOM 698 C C . ASP A 1 95 ? -21.272 2.355 -4.630 1.00 77.94 95 ASP A C 1
ATOM 700 O O . ASP A 1 95 ? -21.291 2.313 -5.858 1.00 77.94 95 ASP A O 1
ATOM 704 N N . ASP A 1 96 ? -20.203 2.772 -3.951 1.00 83.62 96 ASP A N 1
ATOM 705 C CA . ASP A 1 96 ? -19.016 3.334 -4.588 1.00 83.62 96 ASP A CA 1
ATOM 706 C C . ASP A 1 96 ? -17.753 2.937 -3.823 1.00 83.62 96 ASP A C 1
ATOM 708 O O . ASP A 1 96 ? -17.400 3.550 -2.819 1.00 83.62 96 ASP A O 1
ATOM 712 N N . LEU A 1 97 ? -17.074 1.889 -4.297 1.00 85.69 97 LEU A N 1
ATOM 713 C CA . LEU A 1 97 ? -15.842 1.370 -3.693 1.00 85.69 97 LEU A CA 1
ATOM 714 C C . LEU A 1 97 ? -14.575 2.117 -4.139 1.00 85.69 97 LEU A C 1
ATOM 716 O O . LEU A 1 97 ? -13.498 1.848 -3.606 1.00 85.69 97 LEU A O 1
ATOM 720 N N . PHE A 1 98 ? -14.682 3.010 -5.126 1.00 85.62 98 PHE A N 1
ATOM 721 C CA . PHE A 1 98 ? -13.531 3.667 -5.750 1.00 85.62 98 PHE A CA 1
ATOM 722 C C . PHE A 1 98 ? -13.333 5.102 -5.251 1.00 85.62 98 PHE A C 1
ATOM 724 O O . PHE A 1 98 ? -12.244 5.658 -5.395 1.00 85.62 98 PHE A O 1
ATOM 731 N N . HIS A 1 99 ? -14.336 5.662 -4.568 1.00 84.62 99 HIS A N 1
ATOM 732 C CA . HIS A 1 99 ? -14.241 6.936 -3.863 1.00 84.62 99 HIS A CA 1
ATOM 733 C C . HIS A 1 99 ? -14.357 6.750 -2.344 1.00 84.62 99 HIS A C 1
ATOM 735 O O . HIS A 1 99 ? -15.452 6.831 -1.777 1.00 84.62 99 HIS A O 1
ATOM 741 N N . PRO A 1 100 ? -13.232 6.538 -1.637 1.00 90.81 100 PRO A N 1
ATOM 742 C CA . PRO A 1 100 ? -13.268 6.402 -0.190 1.00 90.81 100 PRO A CA 1
ATOM 743 C C . PRO A 1 100 ? -13.699 7.722 0.468 1.00 90.81 100 PRO A C 1
ATOM 745 O O . PRO A 1 100 ? -13.087 8.778 0.290 1.00 90.81 100 PRO A O 1
ATOM 748 N N . VAL A 1 101 ? -14.748 7.661 1.285 1.00 89.00 101 VAL A N 1
ATOM 749 C CA . VAL A 1 101 ? -15.322 8.815 1.999 1.00 89.00 101 VAL A CA 1
ATOM 750 C C . VAL A 1 101 ? -14.697 9.035 3.376 1.00 89.00 101 VAL A C 1
ATOM 752 O O . VAL A 1 101 ? -14.889 10.098 3.970 1.00 89.00 101 VAL A O 1
ATOM 755 N N . ARG A 1 102 ? -13.928 8.057 3.865 1.00 92.25 102 ARG A N 1
ATOM 756 C CA . ARG A 1 102 ? -13.198 8.113 5.135 1.00 92.25 102 ARG A CA 1
ATOM 757 C C . ARG A 1 102 ? -11.822 7.464 5.015 1.00 92.25 102 ARG A C 1
ATOM 759 O O . ARG A 1 102 ? -11.600 6.572 4.198 1.00 92.25 102 ARG A O 1
ATOM 766 N N . ALA A 1 103 ? -10.898 7.901 5.858 1.00 95.38 103 ALA A N 1
ATOM 767 C CA . ALA A 1 103 ? -9.603 7.257 6.017 1.00 95.38 103 ALA A CA 1
ATOM 768 C C . ALA A 1 103 ? -9.745 5.961 6.828 1.00 95.38 103 ALA A C 1
ATOM 770 O O . ALA A 1 103 ? -10.399 5.961 7.871 1.00 95.38 103 ALA A O 1
ATOM 771 N N . VAL A 1 104 ? -9.106 4.880 6.377 1.00 96.88 104 VAL A N 1
ATOM 772 C CA . VAL A 1 104 ? -9.082 3.585 7.076 1.00 96.88 104 VAL A CA 1
ATOM 773 C C . VAL A 1 104 ? -7.657 3.061 7.158 1.00 96.88 104 VAL A C 1
ATOM 775 O O . VAL A 1 104 ? -6.915 3.118 6.177 1.00 96.88 104 VAL A O 1
ATOM 778 N N . SER A 1 105 ? -7.298 2.520 8.317 1.00 96.56 105 SER A N 1
ATOM 779 C CA . SER A 1 105 ? -6.130 1.659 8.490 1.00 96.56 105 SER A CA 1
ATOM 780 C C . SER A 1 105 ? -6.486 0.427 9.315 1.00 96.56 105 SER A C 1
ATOM 782 O O . SER A 1 105 ? -7.559 0.357 9.919 1.00 96.56 105 SER A O 1
ATOM 784 N N . ARG A 1 106 ? -5.553 -0.522 9.382 1.00 94.88 106 ARG A N 1
ATOM 785 C CA . ARG A 1 106 ? -5.665 -1.718 10.211 1.00 94.88 106 ARG A CA 1
ATOM 786 C C . ARG A 1 106 ? -4.445 -1.907 11.106 1.00 94.88 106 ARG A C 1
ATOM 788 O O . ARG A 1 106 ? -3.304 -1.858 10.659 1.00 94.88 106 ARG A O 1
ATOM 795 N N . LEU A 1 107 ? -4.688 -2.189 12.376 1.00 91.25 107 LEU A N 1
ATOM 796 C CA . LEU A 1 107 ? -3.727 -2.780 13.297 1.00 91.25 107 LEU A CA 1
ATOM 797 C C . LEU A 1 107 ? -4.042 -4.275 13.381 1.00 91.25 107 LEU A C 1
ATOM 799 O O . LEU A 1 107 ? -4.932 -4.644 14.149 1.00 91.25 107 LEU A O 1
ATOM 803 N N . PRO A 1 108 ? -3.390 -5.124 12.566 1.00 88.81 108 PRO A N 1
ATOM 804 C CA . PRO A 1 108 ? -3.684 -6.554 12.548 1.00 88.81 108 PRO A CA 1
ATOM 805 C C . PRO A 1 108 ? -3.329 -7.196 13.890 1.00 88.81 108 PRO A C 1
ATOM 807 O O . PRO A 1 108 ? -2.474 -6.688 14.608 1.00 88.81 108 PRO A O 1
ATOM 810 N N . ASP A 1 109 ? -3.951 -8.317 14.238 1.00 76.94 109 ASP A N 1
ATOM 811 C CA . ASP A 1 109 ? -3.351 -9.193 15.235 1.00 76.94 109 ASP A CA 1
ATOM 812 C C . ASP A 1 109 ? -2.160 -9.905 14.583 1.00 76.94 109 ASP A C 1
ATOM 814 O O . ASP A 1 109 ? -2.217 -10.397 13.460 1.00 76.94 109 ASP A O 1
ATOM 818 N N . LEU A 1 110 ? -1.023 -9.900 15.269 1.00 63.53 110 LEU A N 1
ATOM 819 C CA . LEU A 1 110 ? -0.016 -10.921 15.015 1.00 63.53 110 LEU A CA 1
ATOM 820 C C . LEU A 1 110 ? -0.336 -12.095 15.935 1.00 63.53 110 LEU A C 1
ATOM 822 O O . LEU A 1 110 ? -0.979 -11.887 16.967 1.00 63.53 110 LEU A O 1
ATOM 826 N N . ALA A 1 111 ? 0.087 -13.297 15.535 1.00 60.06 111 ALA A N 1
ATOM 827 C CA . ALA A 1 111 ? -0.254 -14.572 16.168 1.00 60.06 111 ALA A CA 1
ATOM 828 C C . ALA A 1 111 ? -0.388 -14.480 17.711 1.00 60.06 111 ALA A C 1
ATOM 830 O O . ALA A 1 111 ? 0.423 -13.783 18.331 1.00 60.06 111 ALA A O 1
ATOM 831 N N . PRO A 1 112 ? -1.390 -15.131 18.342 1.00 58.78 112 PRO A N 1
ATOM 832 C CA . PRO A 1 112 ? -1.778 -14.900 19.741 1.00 58.78 112 PRO A CA 1
ATOM 833 C C . PRO A 1 112 ? -0.625 -14.908 20.752 1.00 58.78 112 PRO A C 1
ATOM 835 O O . PRO A 1 112 ? -0.619 -14.117 21.698 1.00 58.78 112 PRO A O 1
ATOM 838 N N . GLU A 1 113 ? 0.383 -15.748 20.530 1.00 57.88 113 GLU A N 1
ATOM 839 C CA . GLU A 1 113 ? 1.601 -15.842 21.334 1.00 57.88 113 GLU A CA 1
ATOM 840 C C . GLU A 1 113 ? 2.446 -14.547 21.352 1.00 57.88 113 GLU A C 1
ATOM 842 O O . GLU A 1 113 ? 3.221 -14.318 22.281 1.00 57.88 113 GLU A O 1
ATOM 847 N N . HIS A 1 114 ? 2.258 -13.659 20.373 1.00 61.81 114 HIS A N 1
ATOM 848 C CA . HIS A 1 114 ? 2.961 -12.385 20.202 1.00 61.81 114 HIS A CA 1
ATOM 849 C C . HIS A 1 114 ? 2.062 -11.150 20.391 1.00 61.81 114 HIS A C 1
ATOM 851 O O . HIS A 1 114 ? 2.550 -10.020 20.284 1.00 61.81 114 HIS A O 1
ATOM 857 N N . ALA A 1 115 ? 0.776 -11.321 20.723 1.00 64.94 115 ALA A N 1
ATOM 858 C CA . ALA A 1 115 ? -0.194 -10.223 20.819 1.00 64.94 115 ALA A CA 1
ATOM 859 C C . ALA A 1 115 ? 0.256 -9.099 21.777 1.00 64.94 115 ALA A C 1
ATOM 861 O O . ALA A 1 115 ? 0.111 -7.913 21.475 1.00 64.94 115 ALA A O 1
ATOM 862 N N . GLY A 1 116 ? 0.874 -9.453 22.911 1.00 64.81 116 GLY A N 1
ATOM 863 C CA . GLY A 1 116 ? 1.419 -8.477 23.861 1.00 64.81 116 GLY A CA 1
ATOM 864 C C . GLY A 1 116 ? 2.569 -7.643 23.284 1.00 64.81 116 GLY A C 1
ATOM 865 O O . GLY A 1 116 ? 2.582 -6.423 23.442 1.00 64.81 116 GLY A O 1
ATOM 866 N N . GLN A 1 117 ? 3.506 -8.278 22.570 1.00 66.56 117 GLN A N 1
ATOM 867 C CA . GLN A 1 117 ? 4.638 -7.594 21.930 1.00 66.56 117 GLN A CA 1
ATOM 868 C C . GLN A 1 117 ? 4.162 -6.677 20.802 1.00 66.56 117 GLN A C 1
ATOM 870 O O . GLN A 1 117 ? 4.623 -5.543 20.695 1.00 66.56 117 GLN A O 1
ATOM 875 N N . PHE A 1 118 ? 3.187 -7.132 20.014 1.00 71.06 118 PHE A N 1
ATOM 876 C CA . PHE A 1 118 ? 2.602 -6.333 18.948 1.00 71.06 118 PHE A CA 1
ATOM 877 C C . PHE A 1 118 ? 1.888 -5.087 19.478 1.00 71.06 118 PHE A C 1
ATOM 879 O O . PHE A 1 118 ? 2.111 -3.990 18.974 1.00 71.06 118 PHE A O 1
ATOM 886 N N . VAL A 1 119 ? 1.079 -5.220 20.535 1.00 70.56 119 VAL A N 1
ATOM 887 C CA . VAL A 1 119 ? 0.425 -4.062 21.162 1.00 70.56 119 VAL A CA 1
ATOM 888 C C . VAL A 1 119 ? 1.466 -3.070 21.682 1.00 70.56 119 VAL A C 1
ATOM 890 O O . VAL A 1 119 ? 1.284 -1.870 21.504 1.00 70.56 119 VAL A O 1
ATOM 893 N N . GLN A 1 120 ? 2.578 -3.535 22.260 1.00 72.88 120 GLN A N 1
ATOM 894 C CA . GLN A 1 120 ? 3.666 -2.651 22.699 1.00 72.88 120 GLN A CA 1
ATOM 895 C C . GLN A 1 120 ? 4.400 -1.978 21.528 1.00 72.88 120 GLN A C 1
ATOM 897 O O . GLN A 1 120 ? 4.725 -0.790 21.609 1.00 72.88 120 GLN A O 1
ATOM 902 N N . ALA A 1 121 ? 4.621 -2.691 20.423 1.00 76.25 121 ALA A N 1
ATOM 903 C CA . ALA A 1 121 ? 5.196 -2.132 19.202 1.00 76.25 121 ALA A CA 1
ATOM 904 C C . ALA A 1 121 ? 4.272 -1.070 18.580 1.00 76.25 121 ALA A C 1
ATOM 906 O O . ALA A 1 121 ? 4.723 0.037 18.279 1.00 76.25 121 ALA A O 1
ATOM 907 N N . ALA A 1 122 ? 2.970 -1.355 18.489 1.00 73.94 122 ALA A N 1
ATOM 908 C CA . ALA A 1 122 ? 1.951 -0.412 18.042 1.00 73.94 122 ALA A CA 1
ATOM 909 C C . ALA A 1 122 ? 1.886 0.815 18.964 1.00 73.94 122 ALA A C 1
ATOM 911 O O . ALA A 1 122 ? 1.936 1.941 18.484 1.00 73.94 122 ALA A O 1
ATOM 912 N N . LEU A 1 123 ? 1.871 0.632 20.288 1.00 74.81 123 LEU A N 1
ATOM 913 C CA . LEU A 1 123 ? 1.913 1.734 21.258 1.00 74.81 123 LEU A CA 1
ATOM 914 C C . LEU A 1 123 ? 3.153 2.613 21.084 1.00 74.81 123 LEU A C 1
ATOM 916 O O . LEU A 1 123 ? 3.057 3.839 21.134 1.00 74.81 123 LEU A O 1
ATOM 920 N N . SER A 1 124 ? 4.312 1.994 20.871 1.00 74.25 124 SER A N 1
ATOM 921 C CA . SER A 1 124 ? 5.574 2.703 20.653 1.00 74.25 124 SER A CA 1
ATOM 922 C C . SER A 1 124 ? 5.532 3.525 19.364 1.00 74.25 124 SER A C 1
ATOM 924 O O . SER A 1 124 ? 5.886 4.703 19.380 1.00 74.25 124 SER A O 1
ATOM 926 N N . ALA A 1 125 ? 5.022 2.946 18.275 1.00 74.69 125 ALA A N 1
ATOM 927 C CA . ALA A 1 125 ? 4.809 3.628 17.001 1.00 74.69 125 ALA A CA 1
ATOM 928 C C . ALA A 1 125 ? 3.835 4.822 17.120 1.00 74.69 125 ALA A C 1
ATOM 930 O O . ALA A 1 125 ? 4.099 5.911 16.601 1.00 74.69 125 ALA A O 1
ATOM 931 N N . MET A 1 126 ? 2.739 4.651 17.866 1.00 73.75 126 MET A N 1
ATOM 932 C CA . MET A 1 126 ? 1.733 5.694 18.109 1.00 73.75 126 MET A CA 1
ATOM 933 C C . MET A 1 126 ? 2.308 6.853 18.930 1.00 73.75 126 MET A C 1
ATOM 935 O O . MET A 1 126 ? 2.255 8.005 18.503 1.00 73.75 126 MET A O 1
ATOM 939 N N . ARG A 1 127 ? 2.950 6.556 20.069 1.00 70.94 127 ARG A N 1
ATOM 940 C CA . ARG A 1 127 ? 3.559 7.565 20.959 1.00 70.94 127 ARG A CA 1
ATOM 941 C C . ARG A 1 127 ? 4.685 8.339 20.280 1.00 70.94 127 ARG A C 1
ATOM 943 O O . ARG A 1 127 ? 4.851 9.537 20.500 1.00 70.94 127 ARG A O 1
ATOM 950 N N . ALA A 1 128 ? 5.450 7.671 19.426 1.00 64.56 128 ALA A N 1
ATOM 951 C CA . ALA A 1 128 ? 6.550 8.289 18.706 1.00 64.56 128 ALA A CA 1
ATOM 952 C C . ALA A 1 128 ? 6.098 9.225 17.568 1.00 64.56 128 ALA A C 1
ATOM 954 O O . ALA A 1 128 ? 6.910 9.995 17.054 1.00 64.56 128 ALA A O 1
ATOM 955 N N . SER A 1 129 ? 4.816 9.198 17.192 1.00 59.28 129 SER A N 1
ATOM 956 C CA . SER A 1 129 ? 4.239 10.126 16.211 1.00 59.28 129 SER A CA 1
ATOM 957 C C . SER A 1 129 ? 3.970 11.523 16.802 1.00 59.28 129 SER A C 1
ATOM 959 O O . SER A 1 129 ? 3.865 12.485 16.050 1.00 59.28 129 SER A O 1
ATOM 961 N N . GLY A 1 130 ? 3.917 11.658 18.137 1.00 53.81 130 GLY A N 1
ATOM 962 C CA . GLY A 1 130 ? 3.701 12.936 18.835 1.00 53.81 130 GLY A CA 1
ATOM 963 C C . GLY A 1 130 ? 4.971 13.741 19.152 1.00 53.81 130 GLY A C 1
ATOM 964 O O . GLY A 1 130 ? 4.874 14.850 19.669 1.00 53.81 130 GLY A O 1
ATOM 965 N N . SER A 1 131 ? 6.169 13.211 18.869 1.00 50.28 131 SER A N 1
ATOM 966 C CA . SER A 1 131 ? 7.453 13.857 19.190 1.00 50.28 131 SER A CA 1
ATOM 967 C C . SER A 1 131 ? 8.263 14.199 17.930 1.00 50.28 131 SER A C 1
ATOM 969 O O . SER A 1 131 ? 8.979 13.360 17.382 1.00 50.28 131 SER A O 1
ATOM 971 N N . SER A 1 132 ? 8.158 15.473 17.528 1.00 48.22 132 SER A N 1
ATOM 972 C CA . SER A 1 132 ? 8.812 16.157 16.396 1.00 48.22 132 SER A CA 1
ATOM 973 C C . SER A 1 132 ? 8.476 15.625 14.989 1.00 48.22 132 SER A C 1
ATOM 975 O O . SER A 1 132 ? 8.451 14.414 14.775 1.00 48.22 132 SER A O 1
ATOM 977 N N . PRO A 1 133 ? 8.268 16.507 13.987 1.00 55.25 133 PRO A N 1
ATOM 978 C CA . PRO A 1 133 ? 8.047 16.079 12.610 1.00 55.25 133 PRO A CA 1
ATOM 979 C C . PRO A 1 133 ? 9.219 15.225 12.121 1.00 55.25 133 PRO A C 1
ATOM 981 O O . PRO A 1 133 ? 10.364 15.684 12.111 1.00 55.25 133 PRO A O 1
ATOM 984 N N . VAL A 1 134 ? 8.933 13.983 11.729 1.00 64.38 134 VAL A N 1
ATOM 985 C CA . VAL A 1 134 ? 9.941 13.077 11.173 1.00 64.38 134 VAL A CA 1
ATOM 986 C C . VAL A 1 134 ? 10.452 13.662 9.844 1.00 64.38 134 VAL A C 1
ATOM 988 O O . VAL A 1 134 ? 9.700 14.326 9.122 1.00 64.38 134 VAL A O 1
ATOM 991 N N . SER A 1 135 ? 11.745 13.468 9.554 1.00 72.44 135 SER A N 1
ATOM 992 C CA . SER A 1 135 ? 12.421 13.911 8.321 1.00 72.44 135 SER A CA 1
ATOM 993 C C . SER A 1 135 ? 11.656 13.467 7.064 1.00 72.44 135 SER A C 1
ATOM 995 O O . SER A 1 135 ? 10.930 12.479 7.097 1.00 72.44 135 SER A O 1
ATOM 997 N N . THR A 1 136 ? 11.819 14.148 5.933 1.00 82.75 136 THR A N 1
ATOM 998 C CA . THR A 1 136 ? 11.203 13.741 4.653 1.00 82.75 136 THR A CA 1
ATOM 999 C C . THR A 1 136 ? 12.072 12.775 3.842 1.00 82.75 136 THR A C 1
ATOM 1001 O O . THR A 1 136 ? 11.687 12.360 2.756 1.00 82.75 136 THR A O 1
ATOM 1004 N N . THR A 1 137 ? 13.244 12.402 4.360 1.00 87.12 137 THR A N 1
ATOM 1005 C CA . THR A 1 137 ? 14.198 11.539 3.648 1.00 87.12 137 THR A CA 1
ATOM 1006 C C . THR A 1 137 ? 13.708 10.096 3.509 1.00 87.12 137 THR A C 1
ATOM 1008 O O . THR A 1 137 ? 13.143 9.522 4.448 1.00 87.12 137 THR A O 1
ATOM 1011 N N . GLY A 1 138 ? 13.964 9.488 2.349 1.00 92.94 138 GLY A N 1
ATOM 1012 C CA . GLY A 1 138 ? 13.676 8.077 2.098 1.00 92.94 138 GLY A CA 1
ATOM 1013 C C . GLY A 1 138 ? 14.902 7.241 1.747 1.00 92.94 138 GLY A C 1
ATOM 1014 O O . GLY A 1 138 ? 15.926 7.747 1.297 1.00 92.94 138 GLY A O 1
ATOM 1015 N N . ALA A 1 139 ? 14.763 5.932 1.940 1.00 94.62 139 ALA A N 1
ATOM 1016 C CA . ALA A 1 139 ? 15.655 4.913 1.406 1.00 94.62 139 ALA A CA 1
ATOM 1017 C C . ALA A 1 139 ? 14.866 4.043 0.424 1.00 94.62 139 ALA A C 1
ATOM 1019 O O . ALA A 1 139 ? 13.830 3.491 0.799 1.00 94.62 139 ALA A O 1
ATOM 1020 N N . GLY A 1 140 ? 15.332 3.957 -0.822 1.00 96.12 140 GLY A N 1
ATOM 1021 C CA . GLY A 1 140 ? 14.670 3.217 -1.895 1.00 96.12 140 GLY A CA 1
ATOM 1022 C C . GLY A 1 140 ? 15.426 1.946 -2.262 1.00 96.12 140 GLY A C 1
ATOM 1023 O O . GLY A 1 140 ? 16.657 1.972 -2.351 1.00 96.12 140 GLY A O 1
ATOM 1024 N N . TYR A 1 141 ? 14.703 0.855 -2.509 1.00 97.62 141 TYR A N 1
ATOM 1025 C CA . TYR A 1 141 ? 15.270 -0.397 -3.004 1.00 97.62 141 TYR A CA 1
ATOM 1026 C C . TYR A 1 141 ? 14.338 -1.067 -4.016 1.00 97.62 141 TYR A C 1
ATOM 1028 O O . TYR A 1 141 ? 13.186 -1.361 -3.707 1.00 97.62 141 TYR A O 1
ATOM 1036 N N . THR A 1 142 ? 14.829 -1.301 -5.231 1.00 97.88 142 THR A N 1
ATOM 1037 C CA . THR A 1 142 ? 14.011 -1.792 -6.345 1.00 97.88 142 THR A CA 1
ATOM 1038 C C . THR A 1 142 ? 14.661 -2.944 -7.105 1.00 97.88 142 THR A C 1
ATOM 1040 O O . THR A 1 142 ? 15.876 -3.132 -7.046 1.00 97.88 142 THR A O 1
ATOM 1043 N N . ALA A 1 143 ? 13.867 -3.721 -7.836 1.00 96.06 143 ALA A N 1
ATOM 1044 C CA . ALA A 1 143 ? 14.372 -4.597 -8.879 1.00 96.06 143 ALA A CA 1
ATOM 1045 C C . ALA A 1 143 ? 15.022 -3.752 -9.988 1.00 96.06 143 ALA A C 1
ATOM 1047 O O . ALA A 1 143 ? 14.468 -2.731 -10.390 1.00 96.06 143 ALA A O 1
ATOM 1048 N N . SER A 1 144 ? 16.182 -4.156 -10.516 1.00 94.38 144 SER A N 1
ATOM 1049 C CA . SER A 1 144 ? 16.892 -3.360 -11.537 1.00 94.38 144 SER A CA 1
ATOM 1050 C C . SER A 1 144 ? 16.027 -3.055 -12.757 1.00 94.38 144 SER A C 1
ATOM 1052 O O . SER A 1 144 ? 16.152 -1.985 -13.344 1.00 94.38 144 SER A O 1
ATOM 1054 N N . ILE A 1 145 ? 15.149 -3.986 -13.130 1.00 90.88 145 ILE A N 1
ATOM 1055 C CA . ILE A 1 145 ? 14.262 -3.833 -14.283 1.00 90.88 145 ILE A CA 1
ATOM 1056 C C . ILE A 1 145 ? 13.214 -2.724 -14.123 1.00 90.88 145 ILE A C 1
ATOM 1058 O O . ILE A 1 145 ? 12.733 -2.193 -15.118 1.00 90.88 145 ILE A O 1
ATOM 1062 N N . TRP A 1 146 ? 12.877 -2.356 -12.888 1.00 94.62 146 TRP A N 1
ATOM 1063 C CA . TRP A 1 146 ? 11.921 -1.292 -12.578 1.00 94.62 146 TRP A CA 1
ATOM 1064 C C . TRP A 1 146 ? 12.614 0.017 -12.208 1.00 94.62 146 TRP A C 1
ATOM 1066 O O . TRP A 1 146 ? 11.976 0.930 -11.694 1.00 94.62 146 TRP A O 1
ATOM 1076 N N . ARG A 1 147 ? 13.923 0.135 -12.482 1.00 95.00 147 ARG A N 1
ATOM 1077 C CA . ARG A 1 147 ? 14.734 1.307 -12.129 1.00 95.00 147 ARG A CA 1
ATOM 1078 C C . ARG A 1 147 ? 14.059 2.617 -12.518 1.00 95.00 147 ARG A C 1
ATOM 1080 O O . ARG A 1 147 ? 14.024 3.521 -11.695 1.00 95.00 147 ARG A O 1
ATOM 1087 N N . GLU A 1 148 ? 13.566 2.736 -13.746 1.00 94.75 148 GLU A N 1
ATOM 1088 C CA . GLU A 1 148 ? 13.032 4.003 -14.255 1.00 94.75 148 GLU A CA 1
ATOM 1089 C C . GLU A 1 148 ? 11.705 4.382 -13.586 1.00 94.75 148 GLU A C 1
ATOM 1091 O O . GLU A 1 148 ? 11.566 5.508 -13.110 1.00 94.75 148 GLU A O 1
ATOM 1096 N N . ALA A 1 149 ? 10.760 3.442 -13.472 1.00 95.50 149 ALA A N 1
ATOM 1097 C CA . ALA A 1 149 ? 9.507 3.671 -12.748 1.00 95.50 149 ALA A CA 1
ATOM 1098 C C . ALA A 1 149 ? 9.761 3.981 -11.260 1.00 95.50 149 ALA A C 1
ATOM 1100 O O . ALA A 1 149 ? 9.281 4.984 -10.730 1.00 95.50 149 ALA A O 1
ATOM 1101 N N . ALA A 1 150 ? 10.626 3.203 -10.606 1.00 97.62 150 ALA A N 1
ATOM 1102 C CA . ALA A 1 150 ? 10.970 3.401 -9.206 1.00 97.62 150 ALA A CA 1
ATOM 1103 C C . ALA A 1 150 ? 11.690 4.734 -8.943 1.00 97.62 150 ALA A C 1
ATOM 1105 O O . ALA A 1 150 ? 11.495 5.339 -7.890 1.00 97.62 150 ALA A O 1
ATOM 1106 N N . GLN A 1 151 ? 12.512 5.206 -9.883 1.00 97.81 151 GLN A N 1
ATOM 1107 C CA . GLN A 1 151 ? 13.171 6.512 -9.815 1.00 97.81 151 GLN A CA 1
ATOM 1108 C C . GLN A 1 151 ? 12.177 7.673 -9.888 1.00 97.81 151 GLN A C 1
ATOM 1110 O O . GLN A 1 151 ? 12.338 8.652 -9.156 1.00 97.81 151 GLN A O 1
ATOM 1115 N N . GLU A 1 152 ? 11.144 7.551 -10.722 1.00 97.69 152 GLU A N 1
ATOM 1116 C CA . GLU A 1 152 ? 10.069 8.539 -10.839 1.00 97.69 152 GLU A CA 1
ATOM 1117 C C . GLU A 1 152 ? 9.290 8.672 -9.524 1.00 97.69 152 GLU A C 1
ATOM 1119 O O . GLU A 1 152 ? 9.113 9.783 -9.020 1.00 97.69 152 GLU A O 1
ATOM 1124 N N . VAL A 1 153 ? 8.894 7.551 -8.915 1.00 98.06 153 VAL A N 1
ATOM 1125 C CA . VAL A 1 153 ? 8.210 7.536 -7.609 1.00 98.06 153 VAL A CA 1
ATOM 1126 C C . VAL A 1 153 ? 9.125 8.068 -6.499 1.00 98.06 153 VAL A C 1
ATOM 1128 O O . VAL A 1 153 ? 8.734 8.932 -5.709 1.00 98.06 153 VAL A O 1
ATOM 1131 N N . PHE A 1 154 ? 10.372 7.591 -6.450 1.00 97.50 154 PHE A N 1
ATOM 1132 C CA . PHE A 1 154 ? 11.325 7.938 -5.396 1.00 97.50 154 PHE A CA 1
ATOM 1133 C C . PHE A 1 154 ? 11.817 9.389 -5.457 1.00 97.50 154 PHE A C 1
ATOM 1135 O O . PHE A 1 154 ? 12.296 9.904 -4.446 1.00 97.50 154 PHE A O 1
ATOM 1142 N N . SER A 1 155 ? 11.673 10.076 -6.592 1.00 96.62 155 SER A N 1
ATOM 1143 C CA . SER A 1 155 ? 12.062 11.486 -6.752 1.00 96.62 155 SER A CA 1
ATOM 1144 C C . SER A 1 155 ? 11.462 12.423 -5.687 1.00 96.62 155 SER A C 1
ATOM 1146 O O . SER A 1 155 ? 12.058 13.448 -5.356 1.00 96.62 155 SER A O 1
ATOM 1148 N N . LEU A 1 156 ? 10.325 12.042 -5.089 1.00 95.69 156 LEU A N 1
ATOM 1149 C CA . LEU A 1 156 ? 9.679 12.754 -3.981 1.00 95.69 156 LEU A CA 1
ATOM 1150 C C . LEU A 1 156 ? 10.417 12.617 -2.634 1.00 95.69 156 LEU A C 1
ATOM 1152 O O . LEU A 1 156 ? 10.253 13.455 -1.750 1.00 95.69 156 LEU A O 1
ATOM 1156 N N . LEU A 1 157 ? 11.210 11.558 -2.461 1.00 94.75 157 LEU A N 1
ATOM 1157 C CA . LEU A 1 157 ? 11.877 11.180 -1.209 1.00 94.75 157 LEU A CA 1
ATOM 1158 C C . LEU A 1 157 ? 13.378 11.502 -1.184 1.00 94.75 157 LEU A C 1
ATOM 1160 O O . LEU A 1 157 ? 13.994 11.503 -0.111 1.00 94.75 157 LEU A O 1
ATOM 1164 N N . GLY A 1 158 ? 13.977 11.745 -2.350 1.00 93.62 158 GLY A N 1
ATOM 1165 C CA . GLY A 1 158 ? 15.396 12.046 -2.495 1.00 93.62 158 GLY A CA 1
ATOM 1166 C C . GLY A 1 158 ? 15.875 11.990 -3.950 1.00 93.62 158 GLY A C 1
ATOM 1167 O O . GLY A 1 158 ? 15.069 11.838 -4.867 1.00 93.62 158 GLY A O 1
ATOM 1168 N N . PRO A 1 159 ? 17.197 12.099 -4.187 1.00 95.62 159 PRO A N 1
ATOM 1169 C CA . PRO A 1 159 ? 17.763 12.005 -5.529 1.00 95.62 159 PRO A CA 1
ATOM 1170 C C . PRO A 1 159 ? 17.413 10.653 -6.173 1.00 95.62 159 PRO A C 1
ATOM 1172 O O . PRO A 1 159 ? 17.752 9.622 -5.580 1.00 95.62 159 PRO A O 1
ATOM 1175 N N . PRO A 1 160 ? 16.806 10.606 -7.374 1.00 95.19 160 PRO A N 1
ATOM 1176 C CA . PRO A 1 160 ? 16.405 9.349 -8.018 1.00 95.19 160 PRO A CA 1
ATOM 1177 C C . PRO A 1 160 ? 17.552 8.334 -8.140 1.00 95.19 160 PRO A C 1
ATOM 1179 O O . PRO A 1 160 ? 17.386 7.138 -7.918 1.00 95.19 160 PRO A O 1
ATOM 1182 N N . GLN A 1 161 ? 18.771 8.810 -8.395 1.00 93.81 161 GLN A N 1
ATOM 1183 C CA . GLN A 1 161 ? 19.963 7.971 -8.556 1.00 93.81 161 GLN A CA 1
ATOM 1184 C C . GLN A 1 161 ? 20.417 7.292 -7.252 1.00 93.81 161 GLN A C 1
ATOM 1186 O O . GLN A 1 161 ? 21.282 6.420 -7.285 1.00 93.81 161 GLN A O 1
ATOM 1191 N N . SER A 1 162 ? 19.858 7.682 -6.102 1.00 94.25 162 SER A N 1
ATOM 1192 C CA . SER A 1 162 ? 20.166 7.068 -4.806 1.00 94.25 162 SER A CA 1
ATOM 1193 C C . SER A 1 162 ? 19.357 5.799 -4.513 1.00 94.25 162 SER A C 1
ATOM 1195 O O . SER A 1 162 ? 19.700 5.076 -3.574 1.00 94.25 162 SER A O 1
ATOM 1197 N N . VAL A 1 163 ? 18.338 5.482 -5.327 1.00 95.25 163 VAL A N 1
ATOM 1198 C CA . VAL A 1 163 ? 17.602 4.214 -5.231 1.00 95.25 163 VAL A CA 1
ATOM 1199 C C . VAL A 1 163 ? 18.565 3.046 -5.443 1.00 95.25 163 VAL A C 1
ATOM 1201 O O . VAL A 1 163 ? 19.273 2.964 -6.449 1.00 95.25 163 VAL A O 1
ATOM 1204 N N . ARG A 1 164 ? 18.607 2.125 -4.478 1.00 96.19 164 ARG A N 1
ATOM 1205 C CA . ARG A 1 164 ? 19.396 0.893 -4.579 1.00 96.19 164 ARG A CA 1
ATOM 1206 C C . ARG A 1 164 ? 18.677 -0.107 -5.478 1.00 96.19 164 ARG A C 1
ATOM 1208 O O . ARG A 1 164 ? 17.452 -0.123 -5.531 1.00 96.19 164 ARG A O 1
ATOM 1215 N N . MET A 1 165 ? 19.436 -0.964 -6.154 1.00 95.81 165 MET A N 1
ATOM 1216 C CA . MET A 1 165 ? 18.896 -1.922 -7.123 1.00 95.81 165 MET A CA 1
ATOM 1217 C C . MET A 1 165 ? 19.347 -3.347 -6.822 1.00 95.81 165 MET A C 1
ATOM 1219 O O . MET A 1 165 ? 20.510 -3.567 -6.480 1.00 95.81 165 MET A O 1
ATOM 1223 N N . SER A 1 166 ? 18.436 -4.302 -6.976 1.00 95.56 166 SER A N 1
ATOM 1224 C CA . SER A 1 166 ? 18.718 -5.729 -6.905 1.00 95.56 166 SER A CA 1
ATOM 1225 C C . SER A 1 166 ? 18.434 -6.380 -8.256 1.00 95.56 166 SER A C 1
ATOM 1227 O O . SER A 1 166 ? 17.267 -6.415 -8.671 1.00 95.56 166 SER A O 1
ATOM 1229 N N . PRO A 1 167 ? 19.460 -6.915 -8.945 1.00 94.31 167 PRO A N 1
ATOM 1230 C CA . PRO A 1 167 ? 20.918 -6.822 -8.693 1.00 94.31 167 PRO A CA 1
ATOM 1231 C C . PRO A 1 167 ? 21.552 -5.410 -8.906 1.00 94.31 167 PRO A C 1
ATOM 1233 O O . PRO A 1 167 ? 20.882 -4.503 -9.406 1.00 94.31 167 PRO A O 1
ATOM 1236 N N . PRO A 1 168 ? 22.841 -5.168 -8.549 1.00 93.12 168 PRO A N 1
ATOM 1237 C CA . PRO A 1 168 ? 23.845 -6.123 -8.053 1.00 93.12 168 PRO A CA 1
ATOM 1238 C C . PRO A 1 168 ? 23.634 -6.534 -6.601 1.00 93.12 168 PRO A C 1
ATOM 1240 O O . PRO A 1 168 ? 24.140 -7.570 -6.186 1.00 93.12 168 PRO A O 1
ATOM 1243 N N . TRP A 1 169 ? 22.888 -5.738 -5.840 1.00 95.25 169 TRP A N 1
ATOM 1244 C CA . TRP A 1 169 ? 22.695 -5.993 -4.428 1.00 95.25 169 TRP A CA 1
ATOM 1245 C C . TRP A 1 169 ? 21.763 -7.175 -4.187 1.00 95.25 169 TRP A C 1
ATOM 1247 O O . TRP A 1 169 ? 20.827 -7.426 -4.950 1.00 95.25 169 TRP A O 1
ATOM 1257 N N . SER A 1 170 ? 22.010 -7.878 -3.093 1.00 95.00 170 SER A N 1
ATOM 1258 C CA . SER A 1 170 ? 21.224 -9.014 -2.634 1.00 95.00 170 SER A CA 1
ATOM 1259 C C . SER A 1 170 ? 20.863 -8.859 -1.156 1.00 95.00 170 SER A C 1
ATOM 1261 O O . SER A 1 170 ? 21.222 -7.877 -0.501 1.00 95.00 170 SER A O 1
ATOM 1263 N N . ALA A 1 171 ? 20.154 -9.838 -0.607 1.00 94.06 171 ALA A N 1
ATOM 1264 C CA . ALA A 1 171 ? 19.853 -9.883 0.818 1.00 94.06 171 ALA A CA 1
ATOM 1265 C C . ALA A 1 171 ? 21.115 -9.926 1.692 1.00 94.06 171 ALA A C 1
ATOM 1267 O O . ALA A 1 171 ? 21.108 -9.382 2.794 1.00 94.06 171 ALA A O 1
ATOM 1268 N N . ASP A 1 172 ? 22.217 -10.484 1.188 1.00 93.00 172 ASP A N 1
ATOM 1269 C CA . ASP A 1 172 ? 23.470 -10.569 1.942 1.00 93.00 172 ASP A CA 1
ATOM 1270 C C . ASP A 1 172 ? 24.121 -9.178 2.107 1.00 93.00 172 ASP A C 1
ATOM 1272 O O . ASP A 1 172 ? 24.806 -8.905 3.095 1.00 93.00 172 ASP A O 1
ATOM 1276 N N . ASP A 1 173 ? 23.807 -8.249 1.200 1.00 92.00 173 ASP A N 1
ATOM 1277 C CA . ASP A 1 173 ? 24.263 -6.859 1.232 1.00 92.00 173 ASP A CA 1
ATOM 1278 C C . ASP A 1 173 ? 23.298 -5.933 1.980 1.00 92.00 173 ASP A C 1
ATOM 1280 O O . ASP A 1 173 ? 23.669 -4.826 2.372 1.00 92.00 173 ASP A O 1
ATOM 1284 N N . TYR A 1 174 ? 22.051 -6.357 2.198 1.00 88.12 174 TYR A N 1
ATOM 1285 C CA . TYR A 1 174 ? 20.950 -5.487 2.618 1.00 88.12 174 TYR A CA 1
ATOM 1286 C C . TYR A 1 174 ? 21.240 -4.687 3.893 1.00 88.12 174 TYR A C 1
ATOM 1288 O O . TYR A 1 174 ? 20.918 -3.498 3.998 1.00 88.12 174 TYR A O 1
ATOM 1296 N N . ARG A 1 175 ? 21.928 -5.307 4.856 1.00 82.56 175 ARG A N 1
ATOM 1297 C CA . ARG A 1 175 ? 22.338 -4.646 6.104 1.00 82.56 175 ARG A CA 1
ATOM 1298 C C . ARG A 1 175 ? 23.305 -3.481 5.887 1.00 82.56 175 ARG A C 1
ATOM 1300 O O . ARG A 1 175 ? 23.394 -2.622 6.750 1.00 82.56 175 ARG A O 1
ATOM 1307 N N . GLN A 1 176 ? 23.996 -3.409 4.760 1.00 83.06 176 GLN A N 1
ATOM 1308 C CA . GLN A 1 176 ? 24.866 -2.283 4.410 1.00 83.06 176 GLN A CA 1
ATOM 1309 C C . GLN A 1 176 ? 24.115 -1.202 3.616 1.00 83.06 176 GLN A C 1
ATOM 1311 O O . GLN A 1 176 ? 24.553 -0.056 3.559 1.00 83.06 176 GLN A O 1
ATOM 1316 N N . LEU A 1 177 ? 22.975 -1.554 3.014 1.00 80.50 177 LEU A N 1
ATOM 1317 C CA . LEU A 1 177 ? 22.180 -0.667 2.160 1.00 80.50 177 LEU A CA 1
ATOM 1318 C C . LEU A 1 177 ? 21.128 0.117 2.930 1.00 80.50 177 LEU A C 1
ATOM 1320 O O . LEU A 1 177 ? 20.753 1.212 2.506 1.00 80.50 177 LEU A O 1
ATOM 1324 N N . HIS A 1 178 ? 20.618 -0.454 4.023 1.00 77.50 178 HIS A N 1
ATOM 1325 C CA . HIS A 1 178 ? 19.583 0.209 4.798 1.00 77.50 178 HIS A CA 1
ATOM 1326 C C . HIS A 1 178 ? 20.111 1.510 5.415 1.00 77.50 178 HIS A C 1
ATOM 1328 O O . HIS A 1 178 ? 21.243 1.590 5.889 1.00 77.50 178 HIS A O 1
ATOM 1334 N N . LEU A 1 179 ? 19.262 2.536 5.416 1.00 84.38 179 LEU A N 1
ATOM 1335 C CA . LEU A 1 179 ? 19.536 3.828 6.036 1.00 84.38 179 LEU A CA 1
ATOM 1336 C C . LEU A 1 179 ? 18.619 3.954 7.261 1.00 84.38 179 LEU A C 1
ATOM 1338 O O . LEU A 1 179 ? 17.477 4.387 7.103 1.00 84.38 179 LEU A O 1
ATOM 1342 N N . PRO A 1 180 ? 19.066 3.561 8.474 1.00 80.25 180 PRO A N 1
ATOM 1343 C CA . PRO A 1 180 ? 18.227 3.566 9.679 1.00 80.25 180 PRO A CA 1
ATOM 1344 C C . PRO A 1 180 ? 17.581 4.923 9.970 1.00 80.25 180 PRO A C 1
ATOM 1346 O O . PRO A 1 180 ? 16.474 4.992 10.491 1.00 80.25 180 PRO A O 1
ATOM 1349 N N . TRP A 1 181 ? 18.274 6.003 9.610 1.00 82.56 181 TRP A N 1
ATOM 1350 C CA . TRP A 1 181 ? 17.849 7.381 9.841 1.00 82.56 181 TRP A CA 1
ATOM 1351 C C . TRP A 1 181 ? 16.806 7.889 8.844 1.00 82.56 181 TRP A C 1
ATOM 1353 O O . TRP A 1 181 ? 16.184 8.916 9.112 1.00 82.56 181 TRP A O 1
ATOM 1363 N N . ALA A 1 182 ? 16.618 7.222 7.699 1.00 90.06 182 ALA A N 1
ATOM 1364 C CA . ALA A 1 182 ? 15.585 7.631 6.759 1.00 90.06 182 ALA A CA 1
ATOM 1365 C C . ALA A 1 182 ? 14.208 7.438 7.412 1.00 90.06 182 ALA A C 1
ATOM 1367 O O . ALA A 1 182 ? 14.011 6.545 8.240 1.00 90.06 182 ALA A O 1
ATOM 1368 N N . THR A 1 183 ? 13.228 8.234 7.017 1.00 91.69 183 THR A N 1
ATOM 1369 C CA . THR A 1 183 ? 11.851 8.088 7.504 1.00 91.69 183 THR A CA 1
ATOM 1370 C C . THR A 1 183 ? 11.090 7.090 6.658 1.00 91.69 183 THR A C 1
ATOM 1372 O O . THR A 1 183 ? 10.440 6.185 7.179 1.00 91.69 183 THR A O 1
ATOM 1375 N N . PHE A 1 184 ? 11.206 7.243 5.342 1.00 95.56 184 PHE A N 1
ATOM 1376 C CA . PHE A 1 184 ? 10.525 6.393 4.384 1.00 95.56 184 PHE A CA 1
ATOM 1377 C C . PHE A 1 184 ? 11.391 5.190 4.016 1.00 95.56 184 PHE A C 1
ATOM 1379 O O . PHE A 1 184 ? 12.613 5.298 3.854 1.00 95.56 184 PHE A O 1
ATOM 1386 N N . ARG A 1 185 ? 10.752 4.030 3.888 1.00 96.19 185 ARG A N 1
ATOM 1387 C CA . ARG A 1 185 ? 11.319 2.825 3.282 1.00 96.19 185 ARG A CA 1
ATOM 1388 C C . ARG A 1 185 ? 10.484 2.492 2.064 1.00 96.19 185 ARG A C 1
ATOM 1390 O O . ARG A 1 185 ? 9.331 2.108 2.215 1.00 96.19 185 ARG A O 1
ATOM 1397 N N . TYR A 1 186 ? 11.054 2.692 0.888 1.00 98.00 186 TYR A N 1
ATOM 1398 C CA . TYR A 1 186 ? 10.380 2.476 -0.381 1.00 98.00 186 TYR A CA 1
ATOM 1399 C C . TYR A 1 186 ? 10.919 1.210 -1.044 1.00 98.00 186 TYR A C 1
ATOM 1401 O O . TYR A 1 186 ? 12.130 1.086 -1.249 1.00 98.00 186 TYR A O 1
ATOM 1409 N N . TYR A 1 187 ? 10.022 0.287 -1.378 1.00 98.38 187 TYR A N 1
ATOM 1410 C CA . TYR A 1 187 ? 10.353 -0.971 -2.034 1.00 98.38 187 TYR A CA 1
ATOM 1411 C C . TYR A 1 187 ? 9.525 -1.165 -3.298 1.00 98.38 187 TYR A C 1
ATOM 1413 O O . TYR A 1 187 ? 8.300 -1.177 -3.242 1.00 98.38 187 TYR A O 1
ATOM 1421 N N . ASN A 1 188 ? 10.196 -1.409 -4.416 1.00 98.12 188 ASN A N 1
ATOM 1422 C CA . ASN A 1 188 ? 9.557 -1.887 -5.640 1.00 98.12 188 ASN A CA 1
ATOM 1423 C C . ASN A 1 188 ? 10.287 -3.165 -6.082 1.00 98.12 188 ASN A C 1
ATOM 1425 O O . ASN A 1 188 ? 11.258 -3.120 -6.836 1.00 98.12 188 ASN A O 1
ATOM 1429 N N . LEU A 1 189 ? 9.906 -4.286 -5.464 1.00 97.38 189 LEU A N 1
ATOM 1430 C CA . LEU A 1 189 ? 10.525 -5.616 -5.561 1.00 97.38 189 LEU A CA 1
ATOM 1431 C C . LEU A 1 189 ? 9.435 -6.667 -5.804 1.00 97.38 189 LEU A C 1
ATOM 1433 O O . LEU A 1 189 ? 8.267 -6.420 -5.522 1.00 97.38 189 LEU A O 1
ATOM 1437 N N . HIS A 1 190 ? 9.789 -7.857 -6.285 1.00 95.88 190 HIS A N 1
ATOM 1438 C CA . HIS A 1 190 ? 8.810 -8.938 -6.419 1.00 95.88 190 HIS A CA 1
ATOM 1439 C C . HIS A 1 190 ? 8.468 -9.514 -5.049 1.00 95.88 190 HIS A C 1
ATOM 1441 O O . HIS A 1 190 ? 9.357 -9.728 -4.223 1.00 95.88 190 HIS A O 1
ATOM 1447 N N . GLY A 1 191 ? 7.197 -9.842 -4.840 1.00 95.19 191 GLY A N 1
ATOM 1448 C CA . GLY A 1 191 ? 6.719 -10.536 -3.649 1.00 95.19 191 GLY A CA 1
ATOM 1449 C C . GLY A 1 191 ? 5.908 -11.778 -4.003 1.00 95.19 191 GLY A C 1
ATOM 1450 O O . GLY A 1 191 ? 5.507 -11.978 -5.149 1.00 95.19 191 GLY A O 1
ATOM 1451 N N . LYS A 1 192 ? 5.702 -12.634 -3.005 1.00 92.94 192 LYS A N 1
ATOM 1452 C CA . LYS A 1 192 ? 4.934 -13.883 -3.090 1.00 92.94 192 LYS A CA 1
ATOM 1453 C C . LYS A 1 192 ? 3.860 -13.902 -1.998 1.00 92.94 192 LYS A C 1
ATOM 1455 O O . LYS A 1 192 ? 4.015 -13.159 -1.031 1.00 92.94 192 LYS A O 1
ATOM 1460 N N . PRO A 1 193 ? 2.819 -14.752 -2.107 1.00 93.62 193 PRO A N 1
ATOM 1461 C CA . PRO A 1 193 ? 1.726 -14.800 -1.129 1.00 93.62 193 PRO A CA 1
ATOM 1462 C C . PRO A 1 193 ? 2.167 -14.957 0.334 1.00 93.62 193 PRO A C 1
ATOM 1464 O O . PRO A 1 193 ? 1.603 -14.318 1.220 1.00 93.62 193 PRO A O 1
ATOM 1467 N N . ASP A 1 194 ? 3.215 -15.748 0.588 1.00 92.31 194 ASP A N 1
ATOM 1468 C CA . ASP A 1 194 ? 3.779 -15.931 1.934 1.00 92.31 194 ASP A CA 1
ATOM 1469 C C . ASP A 1 194 ? 4.375 -14.638 2.531 1.00 92.31 194 ASP A C 1
ATOM 1471 O O . ASP A 1 194 ? 4.499 -14.499 3.745 1.00 92.31 194 ASP A O 1
ATOM 1475 N N . GLY A 1 195 ? 4.748 -13.672 1.687 1.00 92.88 195 GLY A N 1
ATOM 1476 C CA . GLY A 1 195 ? 5.331 -12.393 2.066 1.00 92.88 195 GLY A CA 1
ATOM 1477 C C . GLY A 1 195 ? 6.674 -12.478 2.798 1.00 92.88 195 GLY A C 1
ATOM 1478 O O . GLY A 1 195 ? 7.123 -11.454 3.313 1.00 92.88 195 GLY A O 1
ATOM 1479 N N . VAL A 1 196 ? 7.323 -13.645 2.893 1.00 95.69 196 VAL A N 1
ATOM 1480 C CA . VAL A 1 196 ? 8.520 -13.835 3.746 1.00 95.69 196 VAL A CA 1
ATOM 1481 C C . VAL A 1 196 ? 9.817 -13.374 3.080 1.00 95.69 196 VAL A C 1
ATOM 1483 O O . VAL A 1 196 ? 10.794 -13.043 3.764 1.00 95.69 196 VAL A O 1
ATOM 1486 N N . VAL A 1 197 ? 9.830 -13.340 1.745 1.00 96.25 197 VAL A N 1
ATOM 1487 C CA . VAL A 1 197 ? 10.975 -12.940 0.923 1.00 96.25 197 VAL A CA 1
ATOM 1488 C C . VAL A 1 197 ? 10.517 -12.052 -0.228 1.00 96.25 197 VAL A C 1
ATOM 1490 O O . VAL A 1 197 ? 9.546 -12.366 -0.918 1.00 96.25 197 VAL A O 1
ATOM 1493 N N . TRP A 1 198 ? 11.273 -10.982 -0.475 1.00 97.50 198 TRP A N 1
ATOM 1494 C CA . TRP A 1 198 ? 11.180 -10.182 -1.691 1.00 97.50 198 TRP A CA 1
ATOM 1495 C C . TRP A 1 198 ? 12.409 -10.367 -2.579 1.00 97.50 198 TRP A C 1
ATOM 1497 O O . TRP A 1 198 ? 13.536 -10.543 -2.099 1.00 97.50 198 TRP A O 1
ATOM 1507 N N . TYR A 1 199 ? 12.184 -10.315 -3.888 1.00 96.75 199 TYR A N 1
ATOM 1508 C CA . TYR A 1 199 ? 13.189 -10.607 -4.905 1.00 96.75 199 TYR A CA 1
ATOM 1509 C C . TYR A 1 199 ? 13.455 -9.387 -5.780 1.00 96.75 199 TYR A C 1
ATOM 1511 O O . TYR A 1 199 ? 12.547 -8.622 -6.104 1.00 96.75 199 TYR A O 1
ATOM 1519 N N . GLY A 1 200 ? 14.712 -9.224 -6.176 1.00 95.62 200 GLY A N 1
ATOM 1520 C CA . GLY A 1 200 ? 15.086 -8.339 -7.266 1.00 95.62 200 GLY A CA 1
ATOM 1521 C C . GLY A 1 200 ? 14.765 -8.965 -8.619 1.00 95.62 200 GLY A C 1
ATOM 1522 O O . GLY A 1 200 ? 14.336 -10.117 -8.703 1.00 95.62 200 GLY A O 1
ATOM 1523 N N . GLN A 1 201 ? 15.039 -8.220 -9.684 1.00 91.56 201 GLN A N 1
ATOM 1524 C CA . GLN A 1 201 ? 15.038 -8.744 -11.043 1.00 91.56 201 GLN A CA 1
ATOM 1525 C C . GLN A 1 201 ? 16.064 -8.006 -11.891 1.00 91.56 201 GLN A C 1
ATOM 1527 O O . GLN A 1 201 ? 16.072 -6.775 -11.954 1.00 91.56 201 GLN A O 1
ATOM 1532 N N . LYS A 1 202 ? 16.920 -8.778 -12.563 1.00 89.06 202 LYS A N 1
ATOM 1533 C CA . LYS A 1 202 ? 17.912 -8.241 -13.493 1.00 89.06 202 LYS A CA 1
ATOM 1534 C C . LYS A 1 202 ? 17.219 -7.548 -14.666 1.00 89.06 202 LYS A C 1
ATOM 1536 O O . LYS A 1 202 ? 16.301 -8.104 -15.265 1.00 89.06 202 LYS A O 1
ATOM 1541 N N . ASP A 1 203 ? 17.709 -6.363 -15.014 1.00 86.94 203 ASP A N 1
ATOM 1542 C CA . ASP A 1 203 ? 17.376 -5.693 -16.269 1.00 86.94 203 ASP A CA 1
ATOM 1543 C C . ASP A 1 203 ? 18.067 -6.440 -17.432 1.00 86.94 203 ASP A C 1
ATOM 1545 O O . ASP A 1 203 ? 19.301 -6.492 -17.457 1.00 86.94 203 ASP A O 1
ATOM 1549 N N . PRO A 1 204 ? 17.318 -7.031 -18.387 1.00 79.56 204 PRO A N 1
ATOM 1550 C CA . PRO A 1 204 ? 17.891 -7.760 -19.520 1.00 79.56 204 PRO A CA 1
ATOM 1551 C C . PRO A 1 204 ? 18.784 -6.906 -20.429 1.00 79.56 204 PRO A C 1
ATOM 1553 O O . PRO A 1 204 ? 19.573 -7.463 -21.188 1.00 79.56 204 PRO A O 1
ATOM 1556 N N . MET A 1 205 ? 18.664 -5.576 -20.371 1.00 79.56 205 MET A N 1
ATOM 1557 C CA . MET A 1 205 ? 19.513 -4.648 -21.124 1.00 79.56 205 MET A CA 1
ATOM 1558 C C . MET A 1 205 ? 20.892 -4.454 -20.486 1.00 79.56 205 MET A C 1
ATOM 1560 O O . MET A 1 205 ? 21.803 -3.934 -21.132 1.00 79.56 205 MET A O 1
ATOM 1564 N N . LEU A 1 206 ? 21.086 -4.885 -19.236 1.00 75.94 206 LEU A N 1
ATOM 1565 C CA . LEU A 1 206 ? 22.387 -4.845 -18.579 1.00 75.94 206 LEU A CA 1
ATOM 1566 C C . LEU A 1 206 ? 23.205 -6.090 -18.940 1.00 75.94 206 LEU A C 1
ATOM 1568 O O . LEU A 1 206 ? 22.852 -7.213 -18.582 1.00 75.94 206 LEU A O 1
ATOM 1572 N N . ALA A 1 207 ? 24.361 -5.874 -19.571 1.00 72.62 207 ALA A N 1
ATOM 1573 C CA . ALA A 1 207 ? 25.341 -6.906 -19.928 1.00 72.62 207 ALA A CA 1
ATOM 1574 C C . ALA A 1 207 ? 26.136 -7.435 -18.710 1.00 72.62 207 ALA A C 1
ATOM 1576 O O . ALA A 1 207 ? 27.357 -7.576 -18.758 1.00 72.62 207 ALA A O 1
ATOM 1577 N N . ALA A 1 208 ? 25.458 -7.683 -17.589 1.00 78.31 208 ALA A N 1
ATOM 1578 C CA . ALA A 1 208 ? 26.062 -8.154 -16.351 1.00 78.31 208 ALA A CA 1
ATOM 1579 C C . ALA A 1 208 ? 25.547 -9.549 -15.977 1.00 78.31 208 ALA A C 1
ATOM 1581 O O . ALA A 1 208 ? 24.348 -9.833 -16.041 1.00 78.31 208 ALA A O 1
ATOM 1582 N N . ASN A 1 209 ? 26.461 -10.422 -15.551 1.00 84.69 209 ASN A N 1
ATOM 1583 C CA . ASN A 1 209 ? 26.146 -11.802 -15.193 1.00 84.69 209 ASN A CA 1
ATOM 1584 C C . ASN A 1 209 ? 25.640 -11.910 -13.744 1.00 84.69 209 ASN A C 1
ATOM 1586 O O . ASN A 1 209 ? 26.330 -12.420 -12.864 1.00 84.69 209 ASN A O 1
ATOM 1590 N N . TYR A 1 210 ? 24.441 -11.384 -13.494 1.00 87.12 210 TYR A N 1
ATOM 1591 C CA . TYR A 1 210 ? 23.726 -11.558 -12.228 1.00 87.12 210 TYR A CA 1
ATOM 1592 C C . TYR A 1 210 ? 22.606 -12.592 -12.363 1.00 87.12 210 TYR A C 1
ATOM 1594 O O . TYR A 1 210 ? 22.075 -12.806 -13.460 1.00 87.12 210 TYR A O 1
ATOM 1602 N N . ALA A 1 211 ? 22.215 -13.189 -11.232 1.00 86.31 211 ALA A N 1
ATOM 1603 C CA . ALA A 1 211 ? 21.015 -14.015 -11.148 1.00 86.31 211 ALA A CA 1
ATOM 1604 C C . ALA A 1 211 ? 19.784 -13.235 -11.640 1.00 86.31 211 ALA A C 1
ATOM 1606 O O . ALA A 1 211 ? 19.684 -12.027 -11.425 1.00 86.31 211 ALA A O 1
ATOM 1607 N N . ASP A 1 212 ? 18.846 -13.927 -12.290 1.00 84.19 212 ASP A N 1
ATOM 1608 C CA . ASP A 1 212 ? 17.672 -13.280 -12.886 1.00 84.19 212 ASP A CA 1
ATOM 1609 C C . ASP A 1 212 ? 16.716 -12.723 -11.823 1.00 84.19 212 ASP A C 1
ATOM 1611 O O . ASP A 1 212 ? 16.191 -11.631 -12.013 1.00 84.19 212 ASP A O 1
ATOM 1615 N N . PHE A 1 213 ? 16.542 -13.437 -10.703 1.00 89.88 213 PHE A N 1
ATOM 1616 C CA . PHE A 1 213 ? 15.688 -13.054 -9.571 1.00 89.88 213 PHE A CA 1
ATOM 1617 C C . PHE A 1 213 ? 16.416 -13.276 -8.233 1.00 89.88 213 PHE A C 1
ATOM 1619 O O . PHE A 1 213 ? 16.118 -14.237 -7.514 1.00 89.88 213 PHE A O 1
ATOM 1626 N N . PRO A 1 214 ? 17.432 -12.461 -7.897 1.00 94.19 214 PRO A N 1
ATOM 1627 C CA . PRO A 1 214 ? 18.153 -12.614 -6.640 1.00 94.19 214 PRO A CA 1
ATOM 1628 C C . PRO A 1 214 ? 17.225 -12.343 -5.453 1.00 94.19 214 PRO A C 1
ATOM 1630 O O . PRO A 1 214 ? 16.333 -11.496 -5.514 1.00 94.19 214 PRO A O 1
ATOM 1633 N N . VAL A 1 215 ? 17.461 -13.037 -4.339 1.00 96.50 215 VAL A N 1
ATOM 1634 C CA . VAL A 1 215 ? 16.810 -12.691 -3.071 1.00 96.50 215 VAL A CA 1
ATOM 1635 C C . VAL A 1 215 ? 17.323 -11.319 -2.645 1.00 96.50 215 VAL A C 1
ATOM 1637 O O . VAL A 1 215 ? 18.525 -11.157 -2.444 1.00 96.50 215 VAL A O 1
ATOM 1640 N N . ALA A 1 216 ? 16.423 -10.345 -2.528 1.00 96.69 216 ALA A N 1
ATOM 1641 C CA . ALA A 1 216 ? 16.765 -8.959 -2.222 1.00 96.69 216 ALA A CA 1
ATOM 1642 C C . ALA A 1 216 ? 16.582 -8.638 -0.736 1.00 96.69 216 ALA A C 1
ATOM 1644 O O . ALA A 1 216 ? 17.394 -7.915 -0.165 1.00 96.69 216 ALA A O 1
ATOM 1645 N N . LEU A 1 217 ? 15.523 -9.171 -0.118 1.00 96.69 217 LEU A N 1
ATOM 1646 C CA . LEU A 1 217 ? 15.171 -8.922 1.278 1.00 96.69 217 LEU A CA 1
ATOM 1647 C C . LEU A 1 217 ? 14.448 -10.131 1.876 1.00 96.69 217 LEU A C 1
ATOM 1649 O O . LEU A 1 217 ? 13.502 -10.640 1.278 1.00 96.69 217 LEU A O 1
ATOM 1653 N N . ARG A 1 218 ? 14.849 -10.560 3.073 1.00 96.38 218 ARG A N 1
ATOM 1654 C CA . ARG A 1 218 ? 14.146 -11.570 3.876 1.00 96.38 218 ARG A CA 1
ATOM 1655 C C . ARG A 1 218 ? 13.592 -10.907 5.135 1.00 96.38 218 ARG A C 1
ATOM 1657 O O . ARG A 1 218 ? 14.194 -9.971 5.660 1.00 96.38 218 ARG A O 1
ATOM 1664 N N . ALA A 1 219 ? 12.487 -11.414 5.680 1.00 94.31 219 ALA A N 1
ATOM 1665 C CA . ALA A 1 219 ? 11.911 -10.853 6.906 1.00 94.31 219 ALA A CA 1
ATOM 1666 C C . ALA A 1 219 ? 12.939 -10.746 8.056 1.00 94.31 219 ALA A C 1
ATOM 1668 O O . ALA A 1 219 ? 13.052 -9.712 8.711 1.00 94.31 219 ALA A O 1
ATOM 1669 N N . HIS A 1 220 ? 13.773 -11.768 8.268 1.00 92.56 220 HIS A N 1
ATOM 1670 C CA . HIS A 1 220 ? 14.775 -11.757 9.343 1.00 92.56 220 HIS A CA 1
ATOM 1671 C C . HIS A 1 220 ? 15.915 -10.737 9.156 1.00 92.56 220 HIS A C 1
ATOM 1673 O O . HIS A 1 220 ? 16.630 -10.454 10.119 1.00 92.56 220 HIS A O 1
ATOM 1679 N N . ASP A 1 221 ? 16.086 -10.161 7.962 1.00 94.19 221 ASP A N 1
ATOM 1680 C CA . ASP A 1 221 ? 17.084 -9.111 7.720 1.00 94.19 221 ASP A CA 1
ATOM 1681 C C . ASP A 1 221 ? 16.660 -7.765 8.328 1.00 94.19 221 ASP A C 1
ATOM 1683 O O . ASP A 1 221 ? 17.491 -6.880 8.543 1.00 94.19 221 ASP A O 1
ATOM 1687 N N . ILE A 1 222 ? 15.371 -7.610 8.644 1.00 93.81 222 ILE A N 1
ATOM 1688 C CA . ILE A 1 222 ? 14.800 -6.387 9.203 1.00 93.81 222 ILE A CA 1
ATOM 1689 C C . ILE A 1 222 ? 15.083 -6.338 10.706 1.00 93.81 222 ILE A C 1
ATOM 1691 O O . ILE A 1 222 ? 14.659 -7.200 11.489 1.00 93.81 222 ILE A O 1
ATOM 1695 N N . THR A 1 223 ? 15.797 -5.291 11.114 1.00 91.75 223 THR A N 1
ATOM 1696 C CA . THR A 1 223 ? 16.195 -5.030 12.500 1.00 91.75 223 THR A CA 1
ATOM 1697 C C . THR A 1 223 ? 15.299 -3.966 13.148 1.00 91.75 223 THR A C 1
ATOM 1699 O O . THR A 1 223 ? 14.676 -3.174 12.435 1.00 91.75 223 THR A O 1
ATOM 1702 N N . PRO A 1 224 ? 15.256 -3.874 14.492 1.00 89.19 224 PRO A N 1
ATOM 1703 C CA . PRO A 1 224 ? 14.541 -2.794 15.173 1.00 89.19 224 PRO A CA 1
ATOM 1704 C C . PRO A 1 224 ? 14.983 -1.399 14.708 1.0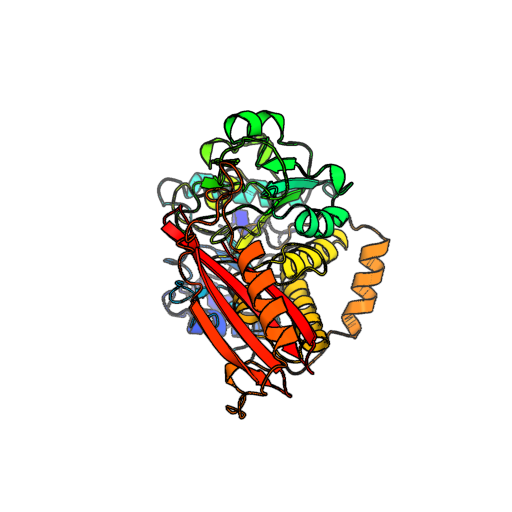0 89.19 224 PRO A C 1
ATOM 1706 O O . PRO A 1 224 ? 14.140 -0.560 14.422 1.00 89.19 224 PRO A O 1
ATOM 1709 N N . ALA A 1 225 ? 16.291 -1.165 14.545 1.00 87.25 225 ALA A N 1
ATOM 1710 C CA . ALA A 1 225 ? 16.825 0.115 14.065 1.00 87.25 225 ALA A CA 1
ATOM 1711 C C . ALA A 1 225 ? 16.332 0.477 12.656 1.00 87.25 225 ALA A C 1
ATOM 1713 O O . ALA A 1 225 ? 16.214 1.648 12.311 1.00 87.25 225 ALA A O 1
ATOM 1714 N N . HIS A 1 226 ? 16.048 -0.533 11.839 1.00 88.25 226 HIS A N 1
ATOM 1715 C CA . HIS A 1 226 ? 15.565 -0.341 10.488 1.00 88.25 226 HIS A CA 1
ATOM 1716 C C . HIS A 1 226 ? 14.061 -0.017 10.438 1.00 88.25 226 HIS A C 1
ATOM 1718 O O . HIS A 1 226 ? 13.654 0.833 9.644 1.00 88.25 226 HIS A O 1
ATOM 1724 N N . ALA A 1 227 ? 13.264 -0.681 11.280 1.00 90.38 227 ALA A N 1
ATOM 1725 C CA . ALA A 1 227 ? 11.805 -0.606 11.275 1.00 90.38 227 ALA A CA 1
ATOM 1726 C C . ALA A 1 227 ? 11.229 0.498 12.172 1.00 90.38 227 ALA A C 1
ATOM 1728 O O . ALA A 1 227 ? 10.214 1.099 11.815 1.00 90.38 227 ALA A O 1
ATOM 1729 N N . LEU A 1 228 ? 11.849 0.768 13.320 1.00 87.25 228 LEU A N 1
ATOM 1730 C CA . LEU A 1 228 ? 11.302 1.646 14.350 1.00 87.25 228 LEU A CA 1
ATOM 1731 C C . LEU A 1 228 ? 10.962 3.030 13.782 1.00 87.25 228 LEU A C 1
ATOM 1733 O O . LEU A 1 228 ? 11.812 3.701 13.202 1.00 87.25 228 LEU A O 1
ATOM 1737 N N . ARG A 1 229 ? 9.707 3.460 13.971 1.00 84.38 229 ARG A N 1
ATOM 1738 C CA . ARG A 1 229 ? 9.145 4.745 13.505 1.00 84.38 229 ARG A CA 1
ATOM 1739 C C . ARG A 1 229 ? 9.141 4.967 11.987 1.00 84.38 229 ARG A C 1
ATOM 1741 O O . ARG A 1 229 ? 8.708 6.035 11.549 1.00 84.38 229 ARG A O 1
ATOM 1748 N N . SER A 1 230 ? 9.568 3.994 11.187 1.00 92.06 230 SER A N 1
ATOM 1749 C CA . SER A 1 230 ? 9.585 4.121 9.728 1.00 92.06 230 SER A CA 1
ATOM 1750 C C . SER A 1 230 ? 8.175 4.161 9.135 1.00 92.06 230 SER A C 1
ATOM 1752 O O . SER A 1 230 ? 7.223 3.630 9.713 1.00 92.06 230 SER A O 1
ATOM 1754 N N . ILE A 1 231 ? 8.046 4.790 7.970 1.00 95.50 231 ILE A N 1
ATOM 1755 C CA . ILE A 1 231 ? 6.885 4.648 7.091 1.00 95.50 231 ILE A CA 1
ATOM 1756 C C . ILE A 1 231 ? 7.325 3.758 5.935 1.00 95.50 231 ILE A C 1
ATOM 1758 O O . ILE A 1 231 ? 8.165 4.152 5.123 1.00 95.50 231 ILE A O 1
ATOM 1762 N N . VAL A 1 232 ? 6.797 2.541 5.895 1.00 97.75 232 VAL A N 1
ATOM 1763 C CA . VAL A 1 232 ? 7.151 1.538 4.893 1.00 97.75 232 VAL A CA 1
ATOM 1764 C C . VAL A 1 232 ? 6.132 1.565 3.771 1.00 97.75 232 VAL A C 1
ATOM 1766 O O . VAL A 1 232 ? 4.930 1.621 4.013 1.00 97.75 232 VAL A O 1
ATOM 1769 N N . ILE A 1 233 ? 6.615 1.542 2.539 1.00 98.62 233 ILE A N 1
ATOM 1770 C CA . ILE A 1 233 ? 5.799 1.560 1.337 1.00 98.62 233 ILE A CA 1
ATOM 1771 C C . ILE A 1 233 ? 6.375 0.525 0.387 1.00 98.62 233 ILE A C 1
ATOM 1773 O O . ILE A 1 233 ? 7.571 0.546 0.093 1.00 98.62 233 ILE A O 1
ATOM 1777 N N . THR A 1 234 ? 5.532 -0.394 -0.066 1.00 98.69 234 THR A N 1
ATOM 1778 C CA . THR A 1 234 ? 5.934 -1.443 -0.992 1.00 98.69 234 THR A CA 1
ATOM 1779 C C . THR A 1 234 ? 4.937 -1.594 -2.128 1.00 98.69 234 THR A C 1
ATOM 1781 O O . THR A 1 234 ? 3.724 -1.600 -1.920 1.00 98.69 234 THR A O 1
ATOM 1784 N N . GLU A 1 235 ? 5.472 -1.748 -3.329 1.00 98.44 235 GLU A N 1
ATOM 1785 C CA . GLU A 1 235 ? 4.729 -2.060 -4.552 1.00 98.44 235 GLU A CA 1
ATOM 1786 C C . GLU A 1 235 ? 4.769 -3.563 -4.863 1.00 98.44 235 GLU A C 1
ATOM 1788 O O . GLU A 1 235 ? 4.207 -4.020 -5.855 1.00 98.44 235 GLU A O 1
ATOM 1793 N N . ALA A 1 236 ? 5.404 -4.354 -3.991 1.00 97.38 236 ALA A N 1
ATOM 1794 C CA . ALA A 1 236 ? 5.498 -5.795 -4.148 1.00 97.38 236 ALA A CA 1
ATOM 1795 C C . ALA A 1 236 ? 4.117 -6.467 -4.142 1.00 97.38 236 ALA A C 1
ATOM 1797 O O . ALA A 1 236 ? 3.242 -6.147 -3.327 1.00 97.38 236 ALA A O 1
ATOM 1798 N N . CYS A 1 237 ? 3.956 -7.476 -5.003 1.00 97.44 237 CYS A N 1
ATOM 1799 C CA . CYS A 1 237 ? 2.824 -8.399 -4.943 1.00 97.44 237 CYS A CA 1
ATOM 1800 C C . CYS A 1 237 ? 2.731 -9.010 -3.541 1.00 97.44 237 CYS A C 1
ATOM 1802 O O . CYS A 1 237 ? 3.738 -9.472 -3.002 1.00 97.44 237 CYS A O 1
ATOM 1804 N N . TYR A 1 238 ? 1.533 -9.007 -2.952 1.00 97.62 238 TYR A N 1
ATOM 1805 C CA . TYR A 1 238 ? 1.294 -9.471 -1.579 1.00 97.62 238 TYR A CA 1
ATOM 1806 C C . TYR A 1 238 ? 2.190 -8.777 -0.533 1.00 97.62 238 TYR A C 1
ATOM 1808 O O . TYR A 1 238 ? 2.464 -9.325 0.535 1.00 97.62 238 TYR A O 1
ATOM 1816 N N . GLY A 1 239 ? 2.670 -7.562 -0.820 1.00 97.62 239 GLY A N 1
ATOM 1817 C CA . GLY A 1 239 ? 3.566 -6.813 0.057 1.00 97.62 239 GLY A CA 1
ATOM 1818 C C . GLY A 1 239 ? 2.981 -6.519 1.443 1.00 97.62 239 GLY A C 1
ATOM 1819 O O . GLY A 1 239 ? 3.748 -6.345 2.384 1.00 97.62 239 GLY A O 1
ATOM 1820 N N . ALA A 1 240 ? 1.652 -6.515 1.585 1.00 97.06 240 ALA A N 1
ATOM 1821 C CA . ALA A 1 240 ? 0.931 -6.394 2.853 1.00 97.06 240 ALA A CA 1
ATOM 1822 C C . ALA A 1 240 ? 0.412 -7.743 3.395 1.00 97.06 240 ALA A C 1
ATOM 1824 O O . ALA A 1 240 ? -0.545 -7.762 4.169 1.00 97.06 240 ALA A O 1
ATOM 1825 N N . SER A 1 241 ? 1.020 -8.868 2.998 1.00 94.19 241 SER A N 1
ATOM 1826 C CA . SER A 1 241 ? 0.692 -10.191 3.542 1.00 94.19 241 SER A CA 1
ATOM 1827 C C . SER A 1 241 ? 0.813 -10.199 5.068 1.00 94.19 241 SER A C 1
ATOM 1829 O O . SER A 1 241 ? 1.831 -9.790 5.634 1.00 94.19 241 SER A O 1
ATOM 1831 N N . LEU A 1 242 ? -0.238 -10.671 5.736 1.00 88.94 242 LEU A N 1
ATOM 1832 C CA . LEU A 1 242 ? -0.298 -10.814 7.191 1.00 88.94 242 LEU A CA 1
ATOM 1833 C C . LEU A 1 242 ? 0.043 -12.235 7.655 1.00 88.94 242 LEU A C 1
ATOM 1835 O O . LEU A 1 242 ? -0.130 -12.543 8.832 1.00 88.94 242 LEU A O 1
ATOM 1839 N N . GLU A 1 243 ? 0.543 -13.081 6.750 1.00 89.44 243 GLU A N 1
ATOM 1840 C CA . GLU A 1 243 ? 1.029 -14.409 7.109 1.00 89.44 243 GLU A CA 1
ATOM 1841 C C . GLU A 1 243 ? 2.124 -14.319 8.190 1.00 89.44 243 GLU A C 1
ATOM 1843 O O . GLU A 1 243 ? 2.964 -13.403 8.163 1.00 89.44 243 GLU A O 1
ATOM 1848 N N . PRO A 1 244 ? 2.152 -15.254 9.156 1.00 85.94 244 PRO A N 1
ATOM 1849 C CA . PRO A 1 244 ? 3.177 -15.271 10.188 1.00 85.94 244 PRO A CA 1
ATOM 1850 C C . PRO A 1 244 ? 4.592 -15.264 9.597 1.00 85.94 244 PRO A C 1
ATOM 1852 O O . PRO A 1 244 ? 4.962 -16.116 8.793 1.00 85.94 244 PRO A O 1
ATOM 1855 N N . GLY A 1 245 ? 5.412 -14.301 10.024 1.00 89.06 245 GLY A N 1
ATOM 1856 C CA . GLY A 1 245 ? 6.796 -14.177 9.562 1.00 89.06 245 GLY A CA 1
ATOM 1857 C C . GLY A 1 245 ? 6.963 -13.430 8.238 1.00 89.06 245 GLY A C 1
ATOM 1858 O O . GLY A 1 245 ? 8.094 -13.307 7.765 1.00 89.06 245 GLY A O 1
ATOM 1859 N N . SER A 1 246 ? 5.885 -12.886 7.664 1.00 95.25 246 SER A N 1
ATOM 1860 C CA . SER A 1 246 ? 5.972 -11.991 6.510 1.00 95.25 246 SER A CA 1
ATOM 1861 C C . SER A 1 246 ? 6.813 -10.741 6.809 1.00 95.25 246 SER A C 1
ATOM 1863 O O . SER A 1 246 ? 6.964 -10.301 7.953 1.00 95.25 246 SER A O 1
ATOM 1865 N N . ILE A 1 247 ? 7.322 -10.101 5.761 1.00 97.19 247 ILE A N 1
ATOM 1866 C CA . ILE A 1 247 ? 8.045 -8.830 5.855 1.00 97.19 247 ILE A CA 1
ATOM 1867 C C . ILE A 1 247 ? 7.167 -7.738 6.492 1.00 97.19 247 ILE A C 1
ATOM 1869 O O . ILE A 1 247 ? 7.651 -6.991 7.346 1.00 97.19 247 ILE A O 1
ATOM 1873 N N . ALA A 1 248 ? 5.876 -7.670 6.149 1.00 95.94 248 ALA A N 1
ATOM 1874 C CA . ALA A 1 248 ? 4.951 -6.700 6.737 1.00 95.94 248 ALA A CA 1
ATOM 1875 C C . ALA A 1 248 ? 4.746 -6.936 8.242 1.00 95.94 248 ALA A C 1
ATOM 1877 O O . ALA A 1 248 ? 4.904 -6.005 9.037 1.00 95.94 248 ALA A O 1
ATOM 1878 N N . SER A 1 249 ? 4.476 -8.185 8.651 1.00 92.69 249 SER A N 1
ATOM 1879 C CA . SER A 1 249 ? 4.322 -8.548 10.068 1.00 92.69 249 SER A CA 1
ATOM 1880 C C . SER A 1 249 ? 5.589 -8.235 10.864 1.00 92.69 249 SER A C 1
ATOM 1882 O O . SER A 1 249 ? 5.519 -7.724 11.983 1.00 92.69 249 SER A O 1
ATOM 1884 N N . ARG A 1 250 ? 6.764 -8.441 10.256 1.00 93.50 250 ARG A N 1
ATOM 1885 C CA . ARG A 1 250 ? 8.052 -8.118 10.861 1.00 93.50 250 ARG A CA 1
ATOM 1886 C C . ARG A 1 250 ? 8.248 -6.619 11.070 1.00 93.50 250 ARG A C 1
ATOM 1888 O O . ARG A 1 250 ? 8.668 -6.230 12.158 1.00 93.50 250 ARG A O 1
ATOM 1895 N N . PHE A 1 251 ? 7.969 -5.781 10.070 1.00 94.25 251 PHE A N 1
ATOM 1896 C CA . PHE A 1 251 ? 8.073 -4.324 10.225 1.00 94.25 251 PHE A CA 1
ATOM 1897 C C . PHE A 1 251 ? 7.125 -3.805 11.309 1.00 94.25 251 PHE A C 1
ATOM 1899 O O . PHE A 1 251 ? 7.547 -3.035 12.176 1.00 94.25 251 PHE A O 1
ATOM 1906 N N . LEU A 1 252 ? 5.872 -4.270 11.303 1.00 92.12 252 LEU A N 1
ATOM 1907 C CA . LEU A 1 252 ? 4.870 -3.865 12.287 1.00 92.12 252 LEU A CA 1
ATOM 1908 C C . LEU A 1 252 ? 5.244 -4.328 13.701 1.00 92.12 252 LEU A C 1
ATOM 1910 O O . LEU A 1 252 ? 5.229 -3.527 14.635 1.00 92.12 252 LEU A O 1
ATOM 1914 N N . GLY A 1 253 ? 5.660 -5.589 13.857 1.00 89.44 253 GLY A N 1
ATOM 1915 C CA . GLY A 1 253 ? 6.109 -6.149 15.136 1.00 89.44 253 GLY A CA 1
ATOM 1916 C C . GLY A 1 253 ? 7.378 -5.491 15.689 1.00 89.44 253 GLY A C 1
ATOM 1917 O O . GLY A 1 253 ? 7.642 -5.570 16.885 1.00 89.44 253 GLY A O 1
ATOM 1918 N N . LEU A 1 254 ? 8.145 -4.801 14.840 1.00 90.25 254 LEU A N 1
ATOM 1919 C CA . LEU A 1 254 ? 9.303 -3.996 15.228 1.00 90.25 254 LEU A CA 1
ATOM 1920 C C . LEU A 1 254 ? 8.999 -2.495 15.395 1.00 90.25 254 LEU A C 1
ATOM 1922 O O . LEU A 1 254 ? 9.916 -1.713 15.653 1.00 90.25 254 LEU A O 1
ATOM 1926 N N . GLY A 1 255 ? 7.735 -2.085 15.278 1.00 88.88 255 GLY A N 1
ATOM 1927 C CA . GLY A 1 255 ? 7.297 -0.724 15.580 1.00 88.88 255 GLY A CA 1
ATOM 1928 C C . GLY A 1 255 ? 7.441 0.271 14.428 1.00 88.88 255 GLY A C 1
ATOM 1929 O O . GLY A 1 255 ? 7.721 1.447 14.683 1.00 88.88 255 GLY A O 1
ATOM 1930 N N . CYS A 1 256 ? 7.261 -0.157 13.172 1.00 91.69 256 CYS A N 1
ATOM 1931 C CA . CYS A 1 256 ? 7.033 0.803 12.088 1.00 91.69 256 CYS A CA 1
ATOM 1932 C C . CYS A 1 256 ? 5.756 1.621 12.345 1.00 91.69 256 CYS A C 1
ATOM 1934 O O . CYS A 1 256 ? 4.763 1.106 12.860 1.00 91.69 256 CYS A O 1
ATOM 1936 N N . SER A 1 257 ? 5.774 2.901 11.973 1.00 91.44 257 SER A N 1
ATOM 1937 C CA . SER A 1 257 ? 4.652 3.822 12.180 1.00 91.44 257 SER A CA 1
ATOM 1938 C C . SER A 1 257 ? 3.467 3.473 11.291 1.00 91.44 257 SER A C 1
ATOM 1940 O O . SER A 1 257 ? 2.337 3.405 11.764 1.00 91.44 257 SER A O 1
ATOM 1942 N N . ALA A 1 258 ? 3.730 3.248 10.008 1.00 94.56 258 ALA A N 1
ATOM 1943 C CA . ALA A 1 258 ? 2.731 2.900 9.011 1.00 94.56 258 ALA A CA 1
ATOM 1944 C C . ALA A 1 258 ? 3.368 2.023 7.930 1.00 94.56 258 ALA A C 1
ATOM 1946 O O . ALA A 1 258 ? 4.558 2.159 7.640 1.00 94.56 258 ALA A O 1
ATOM 1947 N N . PHE A 1 259 ? 2.567 1.147 7.336 1.00 98.00 259 PHE A N 1
ATOM 1948 C CA . PHE A 1 259 ? 2.977 0.246 6.270 1.00 98.00 259 PHE A CA 1
ATOM 1949 C C . PHE A 1 259 ? 1.910 0.252 5.171 1.00 98.00 259 PHE A C 1
ATOM 1951 O O . PHE A 1 259 ? 0.761 -0.098 5.427 1.00 98.00 259 PHE A O 1
ATOM 1958 N N . LEU A 1 260 ? 2.281 0.647 3.956 1.00 98.81 260 LEU A N 1
ATOM 1959 C CA . LEU A 1 260 ? 1.432 0.609 2.766 1.00 98.81 260 LEU A CA 1
ATOM 1960 C C . LEU A 1 260 ? 1.901 -0.516 1.837 1.00 98.81 260 LEU A C 1
ATOM 1962 O O . LEU A 1 260 ? 3.073 -0.550 1.467 1.00 98.81 260 LEU A O 1
ATOM 1966 N N . GLY A 1 261 ? 0.992 -1.400 1.426 1.00 98.62 261 GLY A N 1
ATOM 1967 C CA . GLY A 1 261 ? 1.287 -2.438 0.435 1.00 98.62 261 GLY A CA 1
ATOM 1968 C C . GLY A 1 261 ? 0.043 -3.182 -0.047 1.00 98.62 261 GLY A C 1
ATOM 1969 O O . GLY A 1 261 ? -1.035 -3.012 0.516 1.00 98.62 261 GLY A O 1
ATOM 1970 N N . SER A 1 262 ? 0.186 -4.013 -1.081 1.00 98.50 262 SER A N 1
ATOM 1971 C CA . SER A 1 262 ? -0.922 -4.790 -1.660 1.00 98.50 262 SER A CA 1
ATOM 1972 C C . SER A 1 262 ? -1.182 -6.098 -0.906 1.00 98.50 262 SER A C 1
ATOM 1974 O O . SER A 1 262 ? -0.242 -6.815 -0.568 1.00 98.50 262 SER A O 1
ATOM 1976 N N . SER A 1 263 ? -2.451 -6.454 -0.691 1.00 97.25 263 SER A N 1
ATOM 1977 C CA . SER A 1 263 ? -2.881 -7.777 -0.206 1.00 97.25 263 SER A CA 1
ATOM 1978 C C . SER A 1 263 ? -2.893 -8.860 -1.294 1.00 97.25 263 SER A C 1
ATOM 1980 O O . SER A 1 263 ? -3.088 -10.034 -0.994 1.00 97.25 263 SER A O 1
ATOM 1982 N N . ALA A 1 264 ? -2.694 -8.471 -2.553 1.00 97.00 264 ALA A N 1
ATOM 1983 C CA . ALA A 1 264 ? -2.813 -9.320 -3.737 1.00 97.00 264 ALA A CA 1
ATOM 1984 C C . ALA A 1 264 ? -1.686 -9.020 -4.742 1.00 97.00 264 ALA A C 1
ATOM 1986 O O . ALA A 1 264 ? -0.803 -8.196 -4.458 1.00 97.00 264 ALA A O 1
ATOM 1987 N N . MET A 1 265 ? -1.714 -9.627 -5.933 1.00 96.00 265 MET A N 1
ATOM 1988 C CA . MET A 1 265 ? -0.821 -9.218 -7.020 1.00 96.00 265 MET A CA 1
ATOM 1989 C C . MET A 1 265 ? -0.952 -7.717 -7.298 1.00 96.00 265 MET A C 1
ATOM 1991 O O . MET A 1 265 ? -2.050 -7.162 -7.317 1.00 96.00 265 MET A O 1
ATOM 1995 N N . ALA A 1 266 ? 0.181 -7.056 -7.503 1.00 96.31 266 ALA A N 1
ATOM 1996 C CA . ALA A 1 266 ? 0.259 -5.646 -7.852 1.00 96.31 266 ALA A CA 1
ATOM 1997 C C . ALA A 1 266 ? 0.784 -5.493 -9.285 1.00 96.31 266 ALA A C 1
ATOM 1999 O O . ALA A 1 266 ? 1.559 -6.321 -9.776 1.00 96.31 266 ALA A O 1
ATOM 2000 N N . TYR A 1 267 ? 0.328 -4.432 -9.946 1.00 95.31 267 TYR A N 1
ATOM 2001 C CA . TYR A 1 267 ? 0.731 -4.056 -11.296 1.00 95.31 267 TYR A CA 1
ATOM 2002 C C . TYR A 1 267 ? 1.392 -2.694 -11.252 1.00 95.31 267 TYR A C 1
ATOM 2004 O O . TYR A 1 267 ? 0.893 -1.808 -10.564 1.00 95.31 267 TYR A O 1
ATOM 2012 N N . GLY A 1 268 ? 2.458 -2.527 -12.020 1.00 93.50 268 GLY A N 1
ATOM 2013 C CA . GLY A 1 268 ? 3.171 -1.263 -12.143 1.00 93.50 268 GLY A CA 1
ATOM 2014 C C . GLY A 1 268 ? 3.593 -0.979 -13.578 1.00 93.50 268 GLY A C 1
ATOM 2015 O O . GLY A 1 268 ? 3.344 -1.771 -14.494 1.00 93.50 268 GLY A O 1
ATOM 2016 N N . ALA A 1 269 ? 4.237 0.161 -13.770 1.00 89.94 269 ALA A N 1
ATOM 2017 C CA . ALA A 1 269 ? 4.931 0.510 -14.993 1.00 89.94 269 ALA A CA 1
ATOM 2018 C C . ALA A 1 269 ? 6.355 -0.074 -14.990 1.00 89.94 269 ALA A C 1
ATOM 2020 O O . ALA A 1 269 ? 6.930 -0.387 -13.953 1.00 89.94 269 ALA A O 1
ATOM 2021 N N . ILE A 1 270 ? 6.957 -0.208 -16.172 1.00 84.75 270 ILE A N 1
ATOM 2022 C CA . ILE A 1 270 ? 8.397 -0.512 -16.284 1.00 84.75 270 ILE A CA 1
ATOM 2023 C C . ILE A 1 270 ? 9.222 0.778 -16.349 1.00 84.75 270 ILE A C 1
ATOM 2025 O O . ILE A 1 270 ? 10.311 0.858 -15.782 1.00 84.75 270 ILE A O 1
ATOM 2029 N N . ALA A 1 271 ? 8.667 1.802 -16.990 1.00 84.38 271 ALA A N 1
ATOM 2030 C CA . ALA A 1 271 ? 9.232 3.135 -17.104 1.00 84.38 271 ALA A CA 1
ATOM 2031 C C . ALA A 1 271 ? 8.094 4.171 -17.086 1.00 84.38 271 ALA A C 1
ATOM 2033 O O . ALA A 1 271 ? 6.937 3.796 -17.297 1.00 84.38 271 ALA A O 1
ATOM 2034 N N . PRO A 1 272 ? 8.391 5.458 -16.846 1.00 88.25 272 PRO A N 1
ATOM 2035 C CA . PRO A 1 272 ? 7.394 6.519 -16.913 1.00 88.25 272 PRO A CA 1
ATOM 2036 C C . PRO A 1 272 ? 6.664 6.585 -18.274 1.00 88.25 272 PRO A C 1
ATOM 2038 O O . PRO A 1 272 ? 7.269 6.278 -19.304 1.00 88.25 272 PRO A O 1
ATOM 2041 N N . PRO A 1 273 ? 5.398 7.047 -18.315 1.00 91.88 273 PRO A N 1
ATOM 2042 C CA . PRO A 1 273 ? 4.590 7.489 -17.177 1.00 91.88 273 PRO A CA 1
ATOM 2043 C C . PRO A 1 273 ? 4.186 6.326 -16.257 1.00 91.88 273 PRO A C 1
ATOM 2045 O O . PRO A 1 273 ? 3.881 5.226 -16.709 1.00 91.88 273 PRO A O 1
ATOM 2048 N N . VAL A 1 274 ? 4.200 6.582 -14.947 1.00 95.12 274 VAL A N 1
ATOM 2049 C CA . VAL A 1 274 ? 3.862 5.578 -13.928 1.00 95.12 274 VAL A CA 1
ATOM 2050 C C . VAL A 1 274 ? 2.361 5.281 -13.899 1.00 95.12 274 VAL A C 1
ATOM 2052 O O . VAL A 1 274 ? 1.535 6.157 -14.152 1.00 95.12 274 VAL A O 1
ATOM 2055 N N . THR A 1 275 ? 2.000 4.043 -13.565 1.00 94.94 275 THR A N 1
ATOM 2056 C CA . THR A 1 275 ? 0.609 3.582 -13.464 1.00 94.94 275 THR A CA 1
ATOM 2057 C C . THR A 1 275 ? 0.457 2.539 -12.355 1.00 94.94 275 THR A C 1
ATOM 2059 O O . THR A 1 275 ? 1.443 2.172 -11.723 1.00 94.94 275 THR A O 1
ATOM 2062 N N . GLY A 1 276 ? -0.766 2.071 -12.093 1.00 96.56 276 GLY A N 1
ATOM 2063 C CA . GLY A 1 276 ? -1.038 1.053 -11.076 1.00 96.56 276 GLY A CA 1
ATOM 2064 C C . GLY A 1 276 ? -0.453 1.415 -9.705 1.00 96.56 276 GLY A C 1
ATOM 2065 O O . GLY A 1 276 ? -0.665 2.520 -9.198 1.00 96.56 276 GLY A O 1
ATOM 2066 N N . ALA A 1 277 ? 0.291 0.478 -9.119 1.00 98.31 277 ALA A N 1
ATOM 2067 C CA . ALA A 1 277 ? 0.971 0.609 -7.838 1.00 98.31 277 ALA A CA 1
ATOM 2068 C C . ALA A 1 277 ? 1.895 1.834 -7.781 1.00 98.31 277 ALA A C 1
ATOM 2070 O O . ALA A 1 277 ? 1.785 2.601 -6.825 1.00 98.31 277 ALA A O 1
ATOM 2071 N N . ASP A 1 278 ? 2.718 2.064 -8.813 1.00 98.50 278 ASP A N 1
ATOM 2072 C CA . ASP A 1 278 ? 3.654 3.195 -8.859 1.00 98.50 278 ASP A CA 1
ATOM 2073 C C . ASP A 1 278 ? 2.912 4.536 -8.749 1.00 98.50 278 ASP A C 1
ATOM 2075 O O . ASP A 1 278 ? 3.297 5.426 -7.988 1.00 98.50 278 ASP A O 1
ATOM 2079 N N . LEU A 1 279 ? 1.800 4.687 -9.481 1.00 98.44 279 LEU A N 1
ATOM 2080 C CA . LEU A 1 279 ? 0.999 5.913 -9.448 1.00 98.44 279 LEU A CA 1
ATOM 2081 C C . LEU A 1 279 ? 0.294 6.092 -8.098 1.00 98.44 279 LEU A C 1
ATOM 2083 O O . LEU A 1 279 ? 0.337 7.182 -7.528 1.00 98.44 279 LEU A O 1
ATOM 2087 N N . LEU A 1 280 ? -0.324 5.035 -7.557 1.00 98.69 280 LEU A N 1
ATOM 2088 C CA . LEU A 1 280 ? -0.981 5.103 -6.249 1.00 98.69 280 LEU A CA 1
ATOM 2089 C C . LEU A 1 280 ? 0.018 5.475 -5.143 1.00 98.69 280 LEU A C 1
ATOM 2091 O O . LEU A 1 280 ? -0.284 6.312 -4.289 1.00 98.69 280 LEU A O 1
ATOM 2095 N N . VAL A 1 281 ? 1.208 4.870 -5.157 1.00 98.69 281 VAL A N 1
ATOM 2096 C CA . VAL A 1 281 ? 2.272 5.150 -4.190 1.00 98.69 281 VAL A CA 1
ATOM 2097 C C . VAL A 1 281 ? 2.815 6.566 -4.356 1.00 98.69 281 VAL A C 1
ATOM 2099 O O . VAL A 1 281 ? 2.998 7.261 -3.353 1.00 98.69 281 VAL A O 1
ATOM 2102 N N . LYS A 1 282 ? 3.021 7.033 -5.592 1.00 98.44 282 LYS A N 1
ATOM 2103 C CA . LYS A 1 282 ? 3.439 8.413 -5.861 1.00 98.44 282 LYS A CA 1
ATOM 2104 C C . LYS A 1 282 ? 2.435 9.421 -5.296 1.00 98.44 282 LYS A C 1
ATOM 2106 O O . LYS A 1 282 ? 2.837 10.350 -4.595 1.00 98.44 282 LYS A O 1
ATOM 2111 N N . GLU A 1 283 ? 1.138 9.205 -5.510 1.00 97.94 283 GLU A N 1
ATOM 2112 C CA . GLU A 1 283 ? 0.084 10.054 -4.943 1.00 97.94 283 GLU A CA 1
ATOM 2113 C C . GLU A 1 283 ? 0.028 9.974 -3.410 1.00 97.94 283 GLU A C 1
ATOM 2115 O O . GLU A 1 283 ? -0.094 10.996 -2.730 1.00 97.94 283 GLU A O 1
ATOM 2120 N N . PHE A 1 284 ? 0.191 8.780 -2.831 1.00 98.44 284 PHE A N 1
ATOM 2121 C CA . PHE A 1 284 ? 0.273 8.610 -1.379 1.00 98.44 284 PHE A CA 1
ATOM 2122 C C . PHE A 1 284 ? 1.434 9.408 -0.778 1.00 98.44 284 PHE A C 1
ATOM 2124 O O . PHE A 1 284 ? 1.248 10.144 0.195 1.00 98.44 284 PHE A O 1
ATOM 2131 N N . LEU A 1 285 ? 2.623 9.305 -1.376 1.00 98.06 285 LEU A N 1
ATOM 2132 C CA . LEU A 1 285 ? 3.808 10.055 -0.970 1.00 98.06 285 LEU A CA 1
ATOM 2133 C C . LEU A 1 285 ? 3.593 11.561 -1.084 1.00 98.06 285 LEU A C 1
ATOM 2135 O O . LEU A 1 285 ? 3.926 12.290 -0.150 1.00 98.06 285 LEU A O 1
ATOM 2139 N N . ARG A 1 286 ? 2.988 12.024 -2.182 1.00 96.88 286 ARG A N 1
ATOM 2140 C CA . ARG A 1 286 ? 2.663 13.437 -2.399 1.00 96.88 286 ARG A CA 1
ATOM 2141 C C . ARG A 1 286 ? 1.815 13.995 -1.256 1.00 96.88 286 ARG A C 1
ATOM 2143 O O . ARG A 1 286 ? 2.159 15.028 -0.681 1.00 96.88 286 ARG A O 1
ATOM 2150 N N . TYR A 1 287 ? 0.764 13.279 -0.859 1.00 96.50 287 TYR A N 1
ATOM 2151 C CA . TYR A 1 287 ? -0.100 13.691 0.247 1.00 96.50 287 TYR A CA 1
ATOM 2152 C C . TYR A 1 287 ? 0.563 13.557 1.626 1.00 96.50 287 TYR A C 1
ATOM 2154 O O . TYR A 1 287 ? 0.398 14.443 2.467 1.00 96.50 287 TYR A O 1
ATOM 2162 N N . MET A 1 288 ? 1.362 12.514 1.866 1.00 95.62 288 MET A N 1
ATOM 2163 C CA . MET A 1 288 ? 2.148 12.387 3.102 1.00 95.62 288 MET A CA 1
ATOM 2164 C C . MET A 1 288 ? 3.121 13.555 3.273 1.00 95.62 288 MET A C 1
ATOM 2166 O O . MET A 1 288 ? 3.172 14.181 4.331 1.00 95.62 288 MET A O 1
ATOM 2170 N N . LEU A 1 289 ? 3.856 13.893 2.213 1.00 95.56 289 LEU A N 1
ATOM 2171 C CA . LEU A 1 289 ? 4.794 15.013 2.188 1.00 95.56 289 LEU A CA 1
ATOM 2172 C C . LEU A 1 289 ? 4.088 16.375 2.185 1.00 95.56 289 LEU A C 1
ATOM 2174 O O . LEU A 1 289 ? 4.714 17.374 2.515 1.00 95.56 289 LEU A O 1
ATOM 2178 N N . ALA A 1 290 ? 2.789 16.437 1.892 1.00 94.31 290 ALA A N 1
ATOM 2179 C CA . ALA A 1 290 ? 1.950 17.606 2.151 1.00 94.31 290 ALA A CA 1
ATOM 2180 C C . ALA A 1 290 ? 1.524 17.735 3.633 1.00 94.31 290 ALA A C 1
ATOM 2182 O O . ALA A 1 290 ? 0.864 18.705 4.002 1.00 94.31 290 ALA A O 1
ATOM 2183 N N . GLY A 1 291 ? 1.918 16.793 4.502 1.00 91.81 291 GLY A N 1
ATOM 2184 C CA . GLY A 1 291 ? 1.650 16.803 5.948 1.00 91.81 291 GLY A CA 1
ATOM 2185 C C . GLY A 1 291 ? 0.347 16.116 6.365 1.00 91.81 291 GLY A C 1
ATOM 2186 O O . GLY A 1 291 ? -0.059 16.205 7.532 1.00 91.81 291 GLY A O 1
ATOM 2187 N N . LEU A 1 292 ? -0.330 15.433 5.438 1.00 92.62 292 LEU A N 1
ATOM 2188 C CA . LEU A 1 292 ? -1.532 14.670 5.761 1.00 92.62 292 LEU A CA 1
ATOM 2189 C C . LEU A 1 292 ? -1.179 13.421 6.583 1.00 92.62 292 LEU A C 1
ATOM 2191 O O . LEU A 1 292 ? -0.082 12.881 6.446 1.00 92.62 292 LEU A O 1
ATOM 2195 N N . PRO A 1 293 ? -2.100 12.947 7.441 1.00 92.44 293 PRO A N 1
ATOM 2196 C CA . PRO A 1 293 ? -1.942 11.657 8.099 1.00 92.44 293 PRO A CA 1
ATOM 2197 C C . PRO A 1 293 ? -2.043 10.528 7.079 1.00 92.44 293 PRO A C 1
ATOM 2199 O O . PRO A 1 293 ? -2.826 10.625 6.134 1.00 92.44 293 PRO A O 1
ATOM 2202 N N . ALA A 1 294 ? -1.317 9.436 7.312 1.00 95.56 294 ALA A N 1
ATOM 2203 C CA . ALA A 1 294 ? -1.265 8.272 6.429 1.00 95.56 294 ALA A CA 1
ATOM 2204 C C . ALA A 1 294 ? -2.645 7.781 5.971 1.00 95.56 294 ALA A C 1
ATOM 2206 O O . ALA A 1 294 ? -2.845 7.523 4.785 1.00 95.56 294 ALA A O 1
ATOM 2207 N N . GLY A 1 295 ? -3.630 7.733 6.870 1.00 95.88 295 GLY A N 1
ATOM 2208 C CA . GLY A 1 295 ? -4.996 7.342 6.525 1.00 95.88 295 GLY A CA 1
ATOM 2209 C C . GLY A 1 295 ? -5.635 8.256 5.476 1.00 95.88 295 GLY A C 1
ATOM 2210 O O . GLY A 1 295 ? -6.194 7.775 4.490 1.00 95.88 295 GLY A O 1
ATOM 2211 N N . GLN A 1 296 ? -5.536 9.575 5.656 1.00 94.69 296 GLN A N 1
ATOM 2212 C CA . GLN A 1 296 ? -6.088 10.543 4.700 1.00 94.69 296 GLN A CA 1
ATOM 2213 C C . GLN A 1 296 ? -5.235 10.638 3.435 1.00 94.69 296 GLN A C 1
ATOM 2215 O O . GLN A 1 296 ? -5.777 10.876 2.360 1.00 94.69 296 GLN A O 1
ATOM 2220 N N . ALA A 1 297 ? -3.920 10.438 3.541 1.00 96.62 297 ALA A N 1
ATOM 2221 C CA . ALA A 1 297 ? -3.039 10.385 2.386 1.00 96.62 297 ALA A CA 1
ATOM 2222 C C . ALA A 1 297 ? -3.434 9.230 1.457 1.00 96.62 297 ALA A C 1
ATOM 2224 O O . ALA A 1 297 ? -3.599 9.461 0.264 1.00 96.62 297 ALA A O 1
ATOM 2225 N N . LEU A 1 298 ? -3.694 8.026 1.988 1.00 98.06 298 LEU A N 1
ATOM 2226 C CA . LEU A 1 298 ? -4.171 6.904 1.169 1.00 98.06 298 LEU A CA 1
ATOM 2227 C C . LEU A 1 298 ? -5.584 7.141 0.630 1.00 98.06 298 LEU A C 1
ATOM 2229 O O . LEU A 1 298 ? -5.852 6.837 -0.531 1.00 98.06 298 LEU A O 1
ATOM 2233 N N . GLN A 1 299 ? -6.479 7.702 1.448 1.00 95.44 299 GLN A N 1
ATOM 2234 C CA . GLN A 1 299 ? -7.819 8.077 0.999 1.00 95.44 299 GLN A CA 1
ATOM 2235 C C . GLN A 1 299 ? -7.744 8.979 -0.243 1.00 95.44 299 GLN A C 1
ATOM 2237 O O . GLN A 1 299 ? -8.340 8.661 -1.269 1.00 95.44 299 GLN A O 1
ATOM 2242 N N . ARG A 1 300 ? -6.974 10.072 -0.169 1.00 94.00 300 ARG A N 1
ATOM 2243 C CA . ARG A 1 300 ? -6.832 11.015 -1.284 1.00 94.00 300 ARG A CA 1
ATOM 2244 C C . ARG A 1 300 ? -6.053 10.430 -2.453 1.00 94.00 300 ARG A C 1
ATOM 2246 O O . ARG A 1 300 ? -6.407 10.711 -3.592 1.00 94.00 300 ARG A O 1
ATOM 2253 N N . ALA A 1 301 ? -5.048 9.598 -2.193 1.00 96.62 301 ALA A N 1
ATOM 2254 C CA . ALA A 1 301 ? -4.277 8.941 -3.240 1.00 96.62 301 ALA A CA 1
ATOM 2255 C C . ALA A 1 301 ? -5.148 8.035 -4.116 1.00 96.62 301 ALA A C 1
ATOM 2257 O O . ALA A 1 301 ? -5.008 8.063 -5.331 1.00 96.62 301 ALA A O 1
ATOM 2258 N N . ARG A 1 302 ? -6.099 7.292 -3.532 1.00 95.94 302 ARG A N 1
ATOM 2259 C CA . ARG A 1 302 ? -7.060 6.481 -4.304 1.00 95.94 302 ARG A CA 1
ATOM 2260 C C . ARG A 1 302 ? -7.964 7.334 -5.193 1.00 95.94 302 ARG A C 1
ATOM 2262 O O . ARG A 1 302 ? -8.196 6.973 -6.347 1.00 95.94 302 ARG A O 1
ATOM 2269 N N . THR A 1 303 ? -8.450 8.462 -4.675 1.00 92.31 303 THR A N 1
ATOM 2270 C CA . THR A 1 303 ? -9.257 9.407 -5.458 1.00 92.31 303 THR A CA 1
ATOM 2271 C C . THR A 1 303 ? -8.439 10.019 -6.594 1.00 92.31 303 THR A C 1
ATOM 2273 O O . THR A 1 303 ? -8.899 10.021 -7.729 1.00 92.31 303 THR A O 1
ATOM 2276 N N . ALA A 1 304 ? -7.220 10.489 -6.313 1.00 93.00 304 ALA A N 1
ATOM 2277 C CA . ALA A 1 304 ? -6.327 11.071 -7.313 1.00 93.00 304 ALA A CA 1
ATOM 2278 C C . ALA A 1 304 ? -5.939 10.048 -8.392 1.00 93.00 304 ALA A C 1
ATOM 2280 O O . ALA A 1 304 ? -6.090 10.327 -9.575 1.00 93.00 304 ALA A O 1
ATOM 2281 N N . PHE A 1 305 ? -5.554 8.832 -7.990 1.00 94.81 305 PHE A N 1
ATOM 2282 C CA . PHE A 1 305 ? -5.291 7.712 -8.895 1.00 94.81 305 PHE A CA 1
ATOM 2283 C C . PHE A 1 305 ? -6.473 7.463 -9.838 1.00 94.81 305 PHE A C 1
ATOM 2285 O O . PHE A 1 305 ? -6.307 7.410 -11.057 1.00 94.81 305 PHE A O 1
ATOM 2292 N N . SER A 1 306 ? -7.68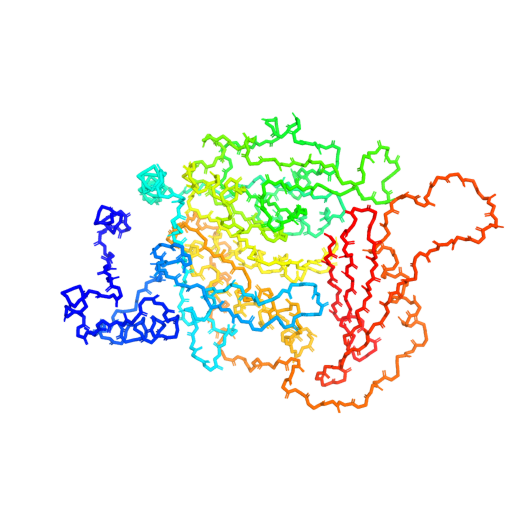1 7.353 -9.275 1.00 91.56 306 SER A N 1
ATOM 2293 C CA . SER A 1 306 ? -8.888 7.097 -10.059 1.00 91.56 306 SER A CA 1
ATOM 2294 C C . SER A 1 306 ? -9.183 8.256 -11.014 1.00 91.56 306 SER A C 1
ATOM 2296 O O . SER A 1 306 ? -9.512 8.008 -12.170 1.00 91.56 306 SER A O 1
ATOM 2298 N N . ALA A 1 307 ? -8.991 9.507 -10.585 1.00 88.94 307 ALA A N 1
ATOM 2299 C CA . ALA A 1 307 ? -9.158 10.685 -11.435 1.00 88.94 307 ALA A CA 1
ATOM 2300 C C . ALA A 1 307 ? -8.180 10.674 -12.618 1.00 88.94 307 ALA A C 1
ATOM 2302 O O . ALA A 1 307 ? -8.592 10.888 -13.758 1.00 88.94 307 ALA A O 1
ATOM 2303 N N . THR A 1 308 ? -6.904 10.359 -12.371 1.00 91.25 308 THR A N 1
ATOM 2304 C CA . THR A 1 308 ? -5.884 10.245 -13.420 1.00 91.25 308 THR A CA 1
ATOM 2305 C C . THR A 1 308 ? -6.242 9.150 -14.422 1.00 91.25 308 THR A C 1
ATOM 2307 O O . THR A 1 308 ? -6.243 9.404 -15.622 1.00 91.25 308 THR A O 1
ATOM 2310 N N . MET A 1 309 ? -6.615 7.950 -13.966 1.00 88.25 309 MET A N 1
ATOM 2311 C CA . MET A 1 309 ? -7.005 6.867 -14.882 1.00 88.25 309 MET A CA 1
ATOM 2312 C C . MET A 1 309 ? -8.273 7.214 -15.672 1.00 88.25 309 MET A C 1
ATOM 2314 O O . MET A 1 309 ? -8.349 6.970 -16.877 1.00 88.25 309 MET A O 1
ATOM 2318 N N . MET A 1 310 ? -9.249 7.870 -15.046 1.00 84.38 310 MET A N 1
ATOM 2319 C CA . MET A 1 310 ? -10.425 8.369 -15.757 1.00 84.38 310 MET A CA 1
ATOM 2320 C C . MET A 1 310 ? -10.062 9.424 -16.815 1.00 84.38 310 MET A C 1
ATOM 2322 O O . MET A 1 310 ? -10.620 9.384 -17.909 1.00 84.38 310 MET A O 1
ATOM 2326 N N . ALA A 1 311 ? -9.115 10.324 -16.548 1.00 84.44 311 ALA A N 1
ATOM 2327 C CA . ALA A 1 311 ? -8.671 11.322 -17.522 1.00 84.44 311 ALA A CA 1
ATOM 2328 C C . ALA A 1 311 ? -7.927 10.685 -18.713 1.00 84.44 311 ALA A C 1
ATOM 2330 O O . ALA A 1 311 ? -8.269 10.940 -19.872 1.00 84.44 311 ALA A O 1
ATOM 2331 N N . GLU A 1 312 ? -6.959 9.810 -18.434 1.00 83.31 312 GLU A N 1
ATOM 2332 C CA . GLU A 1 312 ? -6.079 9.211 -19.444 1.00 83.31 312 GLU A CA 1
ATOM 2333 C C . GLU A 1 312 ? -6.817 8.183 -20.322 1.00 83.31 312 GLU A C 1
ATOM 2335 O O . GLU A 1 312 ? -6.831 8.266 -21.557 1.00 83.31 312 GLU A O 1
ATOM 2340 N N . GLN A 1 313 ? -7.512 7.225 -19.702 1.00 81.62 313 GLN A N 1
ATOM 2341 C CA . GLN A 1 313 ? -8.137 6.102 -20.416 1.00 81.62 313 GLN A CA 1
ATOM 2342 C C . GLN A 1 313 ? -9.672 6.123 -20.419 1.00 81.62 313 GLN A C 1
ATOM 2344 O O . GLN A 1 313 ? -10.269 5.469 -21.274 1.00 81.62 313 GLN A O 1
ATOM 2349 N N . GLY A 1 314 ? -10.329 6.909 -19.559 1.00 76.31 314 GLY A N 1
ATOM 2350 C CA . GLY A 1 314 ? -11.794 7.065 -19.556 1.00 76.31 314 GLY A CA 1
ATOM 2351 C C . GLY A 1 314 ? -12.572 6.042 -18.722 1.00 76.31 314 GLY A C 1
ATOM 2352 O O . GLY A 1 314 ? -13.800 6.090 -18.710 1.00 76.31 314 GLY A O 1
ATOM 2353 N N . PHE A 1 315 ? -11.893 5.104 -18.061 1.00 80.50 315 PHE A N 1
ATOM 2354 C CA . PHE A 1 315 ? -12.488 4.061 -17.216 1.00 80.50 315 PHE A CA 1
ATOM 2355 C C . PHE A 1 315 ? -11.425 3.475 -16.274 1.00 80.50 315 PHE A C 1
ATOM 2357 O O . PHE A 1 315 ? -10.236 3.663 -16.511 1.00 80.50 315 PHE A O 1
ATOM 2364 N N . LEU A 1 316 ? -11.832 2.723 -15.250 1.00 85.88 316 LEU A N 1
ATOM 2365 C CA . LEU A 1 316 ? -10.929 1.882 -14.456 1.00 85.88 316 LEU A CA 1
ATOM 2366 C C . LEU A 1 316 ? -10.949 0.453 -15.009 1.00 85.88 316 LEU A C 1
ATOM 2368 O O . LEU A 1 316 ? -11.994 -0.218 -14.984 1.00 85.88 316 LEU A O 1
ATOM 2372 N N . ASP A 1 317 ? -9.814 -0.026 -15.518 1.00 85.56 317 ASP A N 1
ATOM 2373 C CA . ASP A 1 317 ? -9.689 -1.423 -15.941 1.00 85.56 317 ASP A CA 1
ATOM 2374 C C . ASP A 1 317 ? -9.509 -2.373 -14.747 1.00 85.56 317 ASP A C 1
ATOM 2376 O O . ASP A 1 317 ? -9.656 -1.983 -13.586 1.00 85.56 317 ASP A O 1
ATOM 2380 N N . GLY A 1 318 ? -9.299 -3.662 -15.024 1.00 86.56 318 GLY A N 1
ATOM 2381 C CA . GLY A 1 318 ? -9.193 -4.667 -13.969 1.00 86.56 318 GLY A CA 1
ATOM 2382 C C . GLY A 1 318 ? -8.018 -4.406 -13.026 1.00 86.56 318 GLY A C 1
ATOM 2383 O O . GLY A 1 318 ? -8.123 -4.655 -11.828 1.00 86.56 318 GLY A O 1
ATOM 2384 N N . GLU A 1 319 ? -6.925 -3.861 -13.549 1.00 90.38 319 GLU A N 1
ATOM 2385 C CA . GLU A 1 319 ? -5.692 -3.601 -12.812 1.00 90.38 319 GLU A CA 1
ATOM 2386 C C . GLU A 1 319 ? -5.832 -2.338 -11.966 1.00 90.38 319 GLU A C 1
ATOM 2388 O O . GLU A 1 319 ? -5.419 -2.324 -10.805 1.00 90.38 319 GLU A O 1
ATOM 2393 N N . ASP A 1 320 ? -6.493 -1.312 -12.503 1.00 93.50 320 ASP A N 1
ATOM 2394 C CA . ASP A 1 320 ? -6.819 -0.090 -11.765 1.00 93.50 320 ASP A CA 1
ATOM 2395 C C . ASP A 1 320 ? -7.758 -0.385 -10.594 1.00 93.50 320 ASP A C 1
ATOM 2397 O O . ASP A 1 320 ? -7.502 0.018 -9.456 1.00 93.50 320 ASP A O 1
ATOM 2401 N N . GLN A 1 321 ? -8.824 -1.149 -10.854 1.00 93.69 321 GLN A N 1
ATOM 2402 C CA . GLN A 1 321 ? -9.763 -1.569 -9.816 1.00 93.69 321 GLN A CA 1
ATOM 2403 C C . GLN A 1 321 ? -9.052 -2.409 -8.755 1.00 93.69 321 GLN A C 1
ATOM 2405 O O . GLN A 1 321 ? -9.227 -2.162 -7.564 1.00 93.69 321 GLN A O 1
ATOM 2410 N N . LYS A 1 322 ? -8.215 -3.373 -9.166 1.00 95.56 322 LYS A N 1
ATOM 2411 C CA . LYS A 1 322 ? -7.434 -4.176 -8.220 1.00 95.56 322 LYS A CA 1
ATOM 2412 C C . LYS A 1 322 ? -6.533 -3.283 -7.366 1.00 95.56 322 LYS A C 1
ATOM 2414 O O . LYS A 1 322 ? -6.544 -3.443 -6.154 1.00 95.56 322 LYS A O 1
ATOM 2419 N N . THR A 1 323 ? -5.834 -2.320 -7.965 1.00 97.69 323 THR A N 1
ATOM 2420 C CA . THR A 1 323 ? -4.915 -1.404 -7.269 1.00 97.69 323 THR A CA 1
ATOM 2421 C C . THR A 1 323 ? -5.622 -0.624 -6.156 1.00 97.69 323 THR A C 1
ATOM 2423 O O . THR A 1 323 ? -5.156 -0.604 -5.016 1.00 97.69 323 THR A O 1
ATOM 2426 N N . VAL A 1 324 ? -6.787 -0.032 -6.444 1.00 96.44 324 VAL A N 1
ATOM 2427 C CA . VAL A 1 324 ? -7.575 0.717 -5.445 1.00 96.44 324 VAL A CA 1
ATOM 2428 C C . VAL A 1 324 ? -8.051 -0.189 -4.303 1.00 96.44 324 VAL A C 1
ATOM 2430 O O . VAL A 1 324 ? -8.049 0.231 -3.140 1.00 96.44 324 VAL A O 1
ATOM 2433 N N . LEU A 1 325 ? -8.433 -1.429 -4.624 1.00 96.75 325 LEU A N 1
ATOM 2434 C CA . LEU A 1 325 ? -9.034 -2.377 -3.687 1.00 96.75 325 LEU A CA 1
ATOM 2435 C C . LEU A 1 325 ? -8.011 -3.163 -2.851 1.00 96.75 325 LEU A C 1
ATOM 2437 O O . LEU A 1 325 ? -8.317 -3.496 -1.707 1.00 96.75 325 LEU A O 1
ATOM 2441 N N . SER A 1 326 ? -6.828 -3.483 -3.378 1.00 97.62 326 SER A N 1
ATOM 2442 C CA . SER A 1 326 ? -5.876 -4.395 -2.725 1.00 97.62 326 SER A CA 1
ATOM 2443 C C . SER A 1 326 ? -4.847 -3.694 -1.844 1.00 97.62 326 SER A C 1
ATOM 2445 O O . SER A 1 326 ? -4.308 -4.318 -0.933 1.00 97.62 326 SER A O 1
ATOM 2447 N N . PHE A 1 327 ? -4.551 -2.412 -2.072 1.00 98.50 327 PHE A N 1
ATOM 2448 C CA . PHE A 1 327 ? -3.589 -1.696 -1.235 1.00 98.50 327 PHE A CA 1
ATOM 2449 C C . PHE A 1 327 ? -4.171 -1.408 0.148 1.00 98.50 327 PHE A C 1
ATOM 2451 O O . PHE A 1 327 ? -5.198 -0.745 0.268 1.00 98.50 327 PHE A O 1
ATOM 2458 N N . LEU A 1 328 ? -3.507 -1.886 1.196 1.00 98.12 328 LEU A N 1
ATOM 2459 C CA . LEU A 1 328 ? -3.892 -1.726 2.594 1.00 98.12 328 LEU A CA 1
ATOM 2460 C C . LEU A 1 328 ? -2.946 -0.753 3.297 1.00 98.12 328 LEU A C 1
ATOM 2462 O O . LEU A 1 328 ? -1.737 -0.775 3.067 1.00 98.12 328 LEU A O 1
ATOM 2466 N N . LEU A 1 329 ? -3.497 0.050 4.208 1.00 98.44 329 LEU A N 1
ATOM 2467 C CA . LEU A 1 329 ? -2.709 0.790 5.187 1.00 98.44 329 LEU A CA 1
ATOM 2468 C C . LEU A 1 329 ? -2.729 0.039 6.516 1.00 98.44 329 LEU A C 1
ATOM 2470 O O . LEU A 1 329 ? -3.767 -0.049 7.171 1.00 98.44 329 LEU A O 1
ATOM 2474 N N . LEU A 1 330 ? -1.571 -0.458 6.930 1.00 96.44 330 LEU A N 1
ATOM 2475 C CA . LEU A 1 330 ? -1.372 -1.107 8.217 1.00 96.44 330 LEU A CA 1
ATOM 2476 C C . LEU A 1 330 ? -0.655 -0.149 9.181 1.00 96.44 330 LEU A C 1
ATOM 2478 O O . LEU A 1 330 ? 0.169 0.665 8.761 1.00 96.44 330 LEU A O 1
ATOM 2482 N N . GLY A 1 331 ? -0.936 -0.242 10.479 1.00 92.00 331 GLY A N 1
ATOM 2483 C CA . GLY A 1 331 ? -0.298 0.606 11.491 1.00 92.00 331 GLY A CA 1
ATOM 2484 C C . GLY A 1 331 ? -1.105 1.855 11.861 1.00 92.00 331 GLY A C 1
ATOM 2485 O O . GLY A 1 331 ? -2.338 1.859 11.840 1.00 92.00 331 GLY A O 1
ATOM 2486 N N . ASN A 1 332 ? -0.392 2.914 12.251 1.00 90.06 332 ASN A N 1
ATOM 2487 C CA . ASN A 1 332 ? -0.961 4.171 12.722 1.00 90.06 332 ASN A CA 1
ATOM 2488 C C . ASN A 1 332 ? -1.545 5.005 11.562 1.00 90.06 332 ASN A C 1
ATOM 2490 O O . ASN A 1 332 ? -0.773 5.570 10.782 1.00 90.06 332 ASN A O 1
ATOM 2494 N N . PRO A 1 333 ? -2.878 5.191 11.477 1.00 91.81 333 PRO A N 1
ATOM 2495 C CA . PRO A 1 333 ? -3.484 6.053 10.465 1.00 91.81 333 PRO A CA 1
ATOM 2496 C C . PRO A 1 333 ? -3.067 7.520 10.608 1.00 91.81 333 PRO A C 1
ATOM 2498 O O . PRO A 1 333 ? -3.101 8.246 9.622 1.00 91.81 333 PRO A O 1
ATOM 2501 N N . ASN A 1 334 ? -2.654 7.955 11.802 1.00 89.56 334 ASN A N 1
ATOM 2502 C CA . ASN A 1 334 ? -2.240 9.325 12.098 1.00 89.56 334 ASN A CA 1
ATOM 2503 C C . ASN A 1 334 ? -0.730 9.554 11.942 1.00 89.56 334 ASN A C 1
ATOM 2505 O O . ASN A 1 334 ? -0.257 10.640 12.273 1.00 89.56 334 ASN A O 1
ATOM 2509 N N . ALA A 1 335 ? 0.033 8.572 11.445 1.00 89.81 335 ALA A N 1
ATOM 2510 C CA . ALA A 1 335 ? 1.440 8.781 11.117 1.00 89.81 335 ALA A CA 1
ATOM 2511 C C . ALA A 1 335 ? 1.573 9.937 10.111 1.00 89.81 335 ALA A C 1
ATOM 2513 O O . ALA A 1 335 ? 0.869 9.969 9.101 1.00 89.81 335 ALA A O 1
ATOM 2514 N N . ARG A 1 336 ? 2.456 10.895 10.402 1.00 89.31 336 ARG A N 1
ATOM 2515 C CA . ARG A 1 336 ? 2.656 12.133 9.634 1.00 89.31 336 ARG A CA 1
ATOM 2516 C C . ARG A 1 336 ? 4.134 12.483 9.581 1.00 89.31 336 ARG A C 1
ATOM 2518 O O . ARG A 1 336 ? 4.902 12.120 10.471 1.00 89.31 336 ARG A O 1
ATOM 2525 N N . VAL A 1 337 ? 4.510 13.251 8.567 1.00 90.25 337 VAL A N 1
ATOM 2526 C CA . VAL A 1 337 ? 5.848 13.839 8.436 1.00 90.25 337 VAL A CA 1
ATOM 2527 C C . VAL A 1 337 ? 5.758 15.356 8.372 1.00 90.25 337 VAL A C 1
ATOM 2529 O O . VAL A 1 337 ? 4.668 15.926 8.280 1.00 90.25 337 VAL A O 1
ATOM 2532 N N . ARG A 1 338 ? 6.910 16.029 8.436 1.00 87.88 338 ARG A N 1
ATOM 2533 C CA . ARG A 1 338 ? 6.949 17.475 8.217 1.00 87.88 338 ARG A CA 1
ATOM 2534 C C . ARG A 1 338 ? 6.433 17.798 6.809 1.00 87.88 338 ARG A C 1
ATOM 2536 O O . ARG A 1 338 ? 6.957 17.218 5.860 1.00 87.88 338 ARG A O 1
ATOM 2543 N N . PRO A 1 339 ? 5.479 18.732 6.652 1.00 90.44 339 PRO A N 1
ATOM 2544 C CA . PRO A 1 339 ? 5.035 19.131 5.329 1.00 90.44 339 PRO A CA 1
ATOM 2545 C C . PRO A 1 339 ? 6.159 19.841 4.568 1.00 90.44 339 PRO A C 1
ATOM 2547 O O . PRO A 1 339 ? 6.820 20.742 5.096 1.00 90.44 339 PRO A O 1
ATOM 2550 N N . THR A 1 340 ? 6.323 19.475 3.304 1.00 92.19 340 THR A N 1
ATOM 2551 C CA . THR A 1 340 ? 7.040 20.248 2.295 1.00 92.19 340 THR A CA 1
ATOM 2552 C C . THR A 1 340 ? 6.120 21.384 1.833 1.00 92.19 340 THR A C 1
ATOM 2554 O O . THR A 1 340 ? 5.049 21.099 1.293 1.00 92.19 340 THR A O 1
ATOM 2557 N N . PRO A 1 341 ? 6.496 22.669 1.993 1.00 91.12 341 PRO A N 1
ATOM 2558 C CA . PRO A 1 341 ? 5.591 23.793 1.727 1.00 91.12 341 PRO A CA 1
ATOM 2559 C C . PRO A 1 341 ? 4.977 23.808 0.320 1.00 91.12 341 PRO A C 1
ATOM 2561 O O . PRO A 1 341 ? 3.798 24.118 0.172 1.00 91.12 341 PRO A O 1
ATOM 2564 N N . ALA A 1 342 ? 5.754 23.440 -0.705 1.00 91.19 342 ALA A N 1
ATOM 2565 C CA . ALA A 1 342 ? 5.275 23.390 -2.086 1.00 91.19 342 ALA A CA 1
ATOM 2566 C C . ALA A 1 342 ? 4.150 22.357 -2.274 1.00 91.19 342 ALA A C 1
ATOM 2568 O O . ALA A 1 342 ? 3.091 22.698 -2.796 1.00 91.19 342 ALA A O 1
ATOM 2569 N N . LEU A 1 343 ? 4.351 21.132 -1.772 1.00 92.00 343 LEU A N 1
ATOM 2570 C CA . LEU A 1 343 ? 3.362 20.054 -1.854 1.00 92.00 343 LEU A CA 1
ATOM 2571 C C . LEU A 1 343 ? 2.136 20.329 -0.981 1.00 92.00 343 LEU A C 1
ATOM 2573 O O . LEU A 1 343 ? 1.025 19.989 -1.365 1.00 92.00 343 LEU A O 1
ATOM 2577 N N . ALA A 1 344 ? 2.311 20.988 0.168 1.00 89.81 344 ALA A N 1
ATOM 2578 C CA . ALA A 1 344 ? 1.189 21.404 1.007 1.00 89.81 344 ALA A CA 1
ATOM 2579 C C . ALA A 1 344 ? 0.258 22.390 0.279 1.00 89.81 344 ALA A C 1
ATOM 2581 O O . ALA A 1 344 ? -0.962 22.255 0.364 1.00 89.81 344 ALA A O 1
ATOM 2582 N N . ARG A 1 345 ? 0.822 23.348 -0.472 1.00 88.69 345 ARG A N 1
ATOM 2583 C CA . ARG A 1 345 ? 0.041 24.286 -1.291 1.00 88.69 345 ARG A CA 1
ATOM 2584 C C . ARG A 1 345 ? -0.693 23.568 -2.426 1.00 88.69 345 ARG A C 1
ATOM 2586 O O . ARG A 1 345 ? -1.899 23.730 -2.564 1.00 88.69 345 ARG A O 1
ATOM 2593 N N . GLU A 1 346 ? 0.011 22.725 -3.176 1.00 87.81 346 GLU A N 1
ATOM 2594 C CA . GLU A 1 346 ? -0.569 21.948 -4.280 1.00 87.81 346 GLU A CA 1
ATOM 2595 C C . GLU A 1 346 ? -1.688 20.998 -3.802 1.00 87.81 346 GLU A C 1
ATOM 2597 O O . GLU A 1 346 ? -2.747 20.871 -4.422 1.00 87.81 346 GLU A O 1
ATOM 2602 N N . ALA A 1 347 ? -1.496 20.350 -2.650 1.00 86.12 347 ALA A N 1
ATOM 2603 C CA . ALA A 1 347 ? -2.508 19.496 -2.039 1.00 86.12 347 ALA A CA 1
ATOM 2604 C C . ALA A 1 347 ? -3.755 20.283 -1.607 1.00 86.12 347 ALA A C 1
ATOM 2606 O O . ALA A 1 347 ? -4.855 19.738 -1.666 1.00 86.12 347 ALA A O 1
ATOM 2607 N N . ALA A 1 348 ? -3.604 21.540 -1.177 1.00 83.19 348 ALA A N 1
ATOM 2608 C CA . ALA A 1 348 ? -4.729 22.404 -0.824 1.00 83.19 348 ALA A CA 1
ATOM 2609 C C . ALA A 1 348 ? -5.519 22.863 -2.063 1.00 83.19 348 ALA A C 1
ATOM 2611 O O . ALA A 1 348 ? -6.746 22.907 -2.016 1.00 83.19 348 ALA A O 1
ATOM 2612 N N . GLU A 1 349 ? -4.835 23.149 -3.173 1.00 78.50 349 GLU A N 1
ATOM 2613 C CA . GLU A 1 349 ? -5.452 23.545 -4.449 1.00 78.50 349 GLU A CA 1
ATOM 2614 C C . GLU A 1 349 ? -6.205 22.368 -5.100 1.00 78.50 349 GLU A C 1
ATOM 2616 O O . GLU A 1 349 ? -7.370 22.494 -5.473 1.00 78.50 349 GLU A O 1
ATOM 2621 N N . SER A 1 350 ? -5.591 21.180 -5.137 1.00 71.56 350 SER A N 1
ATOM 2622 C CA . SER A 1 350 ? -6.192 19.964 -5.721 1.00 71.56 350 SER A CA 1
ATOM 2623 C C . SER A 1 350 ? -7.392 19.403 -4.942 1.00 71.56 350 SER A C 1
ATOM 2625 O O . SER A 1 350 ? -8.162 18.609 -5.482 1.00 71.56 350 SER A O 1
ATOM 2627 N N . GLN A 1 351 ? -7.610 19.819 -3.687 1.00 63.03 351 GLN A N 1
ATOM 2628 C CA . GLN A 1 351 ? -8.789 19.406 -2.913 1.00 63.03 351 GLN A CA 1
ATOM 2629 C C . GLN A 1 351 ? -10.116 19.882 -3.503 1.00 63.03 351 GLN A C 1
ATOM 2631 O O . GLN A 1 351 ? -11.143 19.267 -3.218 1.00 63.03 351 GLN A O 1
ATOM 2636 N N . GLN A 1 352 ? -10.111 20.976 -4.263 1.00 52.66 352 GLN A N 1
ATOM 2637 C CA . GLN A 1 352 ? -11.334 21.551 -4.822 1.00 52.66 352 GLN A CA 1
ATOM 2638 C C . GLN A 1 352 ? -11.790 20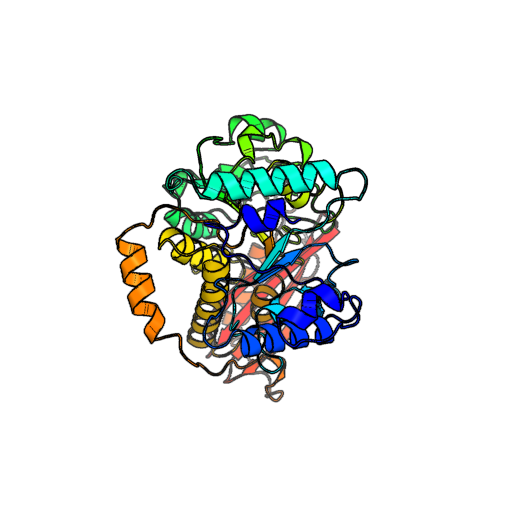.825 -6.099 1.00 52.66 352 GLN A C 1
ATOM 2640 O O . GLN A 1 352 ? -12.983 20.811 -6.386 1.00 52.66 352 GLN A O 1
ATOM 2645 N N . ASP A 1 353 ? -10.869 20.172 -6.814 1.00 55.00 353 ASP A N 1
ATOM 2646 C CA . ASP A 1 353 ? -11.102 19.619 -8.158 1.00 55.00 353 ASP A CA 1
ATOM 2647 C C . ASP A 1 353 ? -11.449 18.115 -8.155 1.00 55.00 353 ASP A C 1
ATOM 2649 O O . ASP A 1 353 ? -12.140 17.607 -9.029 1.00 55.00 353 ASP A O 1
ATOM 2653 N N . LEU A 1 354 ? -11.067 17.381 -7.104 1.00 60.81 354 LEU A N 1
ATOM 2654 C CA . LEU A 1 354 ? -11.335 15.937 -6.981 1.00 60.81 354 LEU A CA 1
ATOM 2655 C C . LEU A 1 354 ? -12.769 15.597 -6.519 1.00 60.81 354 LEU A C 1
ATOM 2657 O O . LEU A 1 354 ? -13.046 14.464 -6.115 1.00 60.81 354 LEU A O 1
ATOM 2661 N N . SER A 1 355 ? -13.688 16.567 -6.539 1.00 52.91 355 SER A N 1
ATOM 2662 C CA . SER A 1 355 ? -15.072 16.361 -6.113 1.00 52.91 355 SER A CA 1
ATOM 2663 C C . SER A 1 355 ? -15.946 15.862 -7.273 1.00 52.91 355 SER A C 1
ATOM 2665 O O . SER A 1 355 ? -16.309 16.612 -8.167 1.00 52.91 355 SER A O 1
ATOM 2667 N N . GLN A 1 356 ? -16.297 14.571 -7.218 1.00 60.41 356 GLN A N 1
ATOM 2668 C CA . GLN A 1 356 ? -17.272 13.881 -8.079 1.00 60.41 356 GLN A CA 1
ATOM 2669 C C . GLN A 1 356 ? -16.930 13.830 -9.578 1.00 60.41 356 GLN A C 1
ATOM 2671 O O . GLN A 1 356 ? -17.523 14.527 -10.398 1.00 60.41 356 GLN A O 1
ATOM 2676 N N . PHE A 1 357 ? -16.066 12.887 -9.955 1.00 64.81 357 PHE A N 1
ATOM 2677 C CA . PHE A 1 357 ? -16.030 12.364 -11.322 1.00 64.81 357 PHE A CA 1
ATOM 2678 C C . PHE A 1 357 ? -16.744 11.000 -11.367 1.00 64.81 357 PHE A C 1
ATOM 2680 O O . PHE A 1 357 ? -16.619 10.206 -10.431 1.00 64.81 357 PHE A O 1
ATOM 2687 N N . PRO A 1 358 ? -17.522 10.696 -12.421 1.00 64.62 358 PRO A N 1
ATOM 2688 C CA . PRO A 1 358 ? -18.157 9.392 -12.545 1.00 64.62 358 PRO A CA 1
ATOM 2689 C C . PRO A 1 358 ? -17.085 8.329 -12.794 1.00 64.62 358 PRO A C 1
ATOM 2691 O O . PRO A 1 358 ? -16.386 8.378 -13.804 1.00 64.62 358 PRO A O 1
ATOM 2694 N N . VAL A 1 359 ? -16.963 7.349 -11.898 1.00 69.44 359 VAL A N 1
ATOM 2695 C CA . VAL A 1 359 ? -16.112 6.180 -12.147 1.00 69.44 359 VAL A CA 1
ATOM 2696 C C . VAL A 1 359 ? -16.861 5.205 -13.040 1.00 69.44 359 VAL A C 1
ATOM 2698 O O . VAL A 1 359 ? -17.936 4.711 -12.705 1.00 69.44 359 VAL A O 1
ATOM 2701 N N . VAL A 1 360 ? -16.262 4.911 -14.189 1.00 67.69 360 VAL A N 1
ATOM 2702 C CA . VAL A 1 360 ? -16.757 3.901 -15.120 1.00 67.69 360 VAL A CA 1
ATOM 2703 C C . VAL A 1 360 ? -15.914 2.644 -14.947 1.00 67.69 360 VAL A C 1
ATOM 2705 O O . VAL A 1 360 ? -14.697 2.676 -15.119 1.00 67.69 360 VAL A O 1
ATOM 2708 N N . CYS A 1 361 ? -16.555 1.522 -14.623 1.00 64.06 361 CYS A N 1
ATOM 2709 C CA . CYS A 1 361 ? -15.879 0.232 -14.516 1.00 64.06 361 CYS A CA 1
ATOM 2710 C C . CYS A 1 361 ? -15.867 -0.479 -15.871 1.00 64.06 361 CYS A C 1
ATOM 2712 O O . CYS A 1 361 ? -16.883 -0.510 -16.563 1.00 64.06 361 CYS A O 1
ATOM 2714 N N . ALA A 1 362 ? -14.766 -1.158 -16.211 1.00 59.81 362 ALA A N 1
ATOM 2715 C CA . ALA A 1 362 ? -14.680 -1.950 -17.445 1.00 59.81 362 ALA A CA 1
ATOM 2716 C C . ALA A 1 362 ? -15.858 -2.941 -17.627 1.00 59.81 362 ALA A C 1
ATOM 2718 O O . ALA A 1 362 ? -16.328 -3.146 -18.739 1.00 59.81 362 ALA A O 1
ATOM 2719 N N . ARG A 1 363 ? -16.365 -3.529 -16.529 1.00 58.81 363 ARG A N 1
ATOM 2720 C CA . ARG A 1 363 ? -17.452 -4.531 -16.544 1.00 58.81 363 ARG A CA 1
ATOM 2721 C C . ARG A 1 363 ? -18.860 -3.954 -16.714 1.00 58.81 363 ARG A C 1
ATOM 2723 O O . ARG A 1 363 ? -19.763 -4.706 -17.055 1.00 58.81 363 ARG A O 1
ATOM 2730 N N . SER A 1 364 ? -19.075 -2.663 -16.449 1.00 50.94 364 SER A N 1
ATOM 2731 C CA . SER A 1 364 ? -20.398 -2.028 -16.586 1.00 50.94 364 SER A CA 1
ATOM 2732 C C . SER A 1 364 ? -20.684 -1.555 -18.014 1.00 50.94 364 SER A C 1
ATOM 2734 O O . SER A 1 364 ? -21.683 -0.884 -18.258 1.00 50.94 364 SER A O 1
ATOM 2736 N N . LEU A 1 365 ? -19.790 -1.855 -18.953 1.00 54.16 365 LEU A N 1
ATOM 2737 C CA . LEU A 1 365 ? -19.842 -1.388 -20.327 1.00 54.16 365 LEU A CA 1
ATOM 2738 C C . LEU A 1 365 ? -20.283 -2.532 -21.230 1.00 54.16 365 LEU A C 1
ATOM 2740 O O . LEU A 1 365 ? -19.805 -3.653 -21.090 1.00 54.16 365 LEU A O 1
ATOM 2744 N N . ALA A 1 366 ? -21.210 -2.247 -22.145 1.00 48.31 366 ALA A N 1
ATOM 2745 C CA . ALA A 1 366 ? -21.665 -3.232 -23.115 1.00 48.31 366 ALA A CA 1
ATOM 2746 C C . ALA A 1 366 ? -20.489 -3.714 -23.979 1.00 48.31 366 ALA A C 1
ATOM 2748 O O . ALA A 1 366 ? -19.686 -2.892 -24.434 1.00 48.31 366 ALA A O 1
ATOM 2749 N N . ASP A 1 367 ? -20.430 -5.024 -24.241 1.00 53.88 367 ASP A N 1
ATOM 2750 C CA . ASP A 1 367 ? -19.503 -5.609 -25.210 1.00 53.88 367 ASP A CA 1
ATOM 2751 C C . ASP A 1 367 ? -19.711 -4.925 -26.567 1.00 53.88 367 ASP A C 1
ATOM 2753 O O . ASP A 1 367 ? -20.689 -5.155 -27.283 1.00 53.88 367 ASP A O 1
ATOM 2757 N N . SER A 1 368 ? -18.799 -4.021 -26.911 1.00 55.06 368 SER A N 1
ATOM 2758 C CA . SER A 1 368 ? -18.745 -3.422 -28.240 1.00 55.06 368 SER A CA 1
ATOM 2759 C C . SER A 1 368 ? -18.078 -4.407 -29.205 1.00 55.06 368 SER A C 1
ATOM 2761 O O . SER A 1 368 ? -17.471 -5.388 -28.790 1.00 55.06 368 SER A O 1
ATOM 2763 N N . ARG A 1 369 ? -18.201 -4.219 -30.524 1.00 56.50 369 ARG A N 1
ATOM 2764 C CA . ARG A 1 369 ? -17.392 -5.027 -31.455 1.00 56.50 369 ARG A CA 1
ATOM 2765 C C . ARG A 1 369 ? -15.910 -4.683 -31.251 1.00 56.50 369 ARG A C 1
ATOM 2767 O O . ARG A 1 369 ? -15.611 -3.493 -31.132 1.00 56.50 369 ARG A O 1
ATOM 2774 N N . PRO A 1 370 ? -14.989 -5.668 -31.267 1.00 60.50 370 PRO A N 1
ATOM 2775 C CA . PRO A 1 370 ? -13.565 -5.380 -31.188 1.00 60.50 370 PRO A CA 1
ATOM 2776 C C . PRO A 1 370 ? -13.176 -4.397 -32.285 1.00 60.50 370 PRO A C 1
ATOM 2778 O O . PRO A 1 370 ? -13.454 -4.639 -33.462 1.00 60.50 370 PRO A O 1
ATOM 2781 N N . VAL A 1 371 ? -12.544 -3.284 -31.912 1.00 65.69 371 VAL A N 1
ATOM 2782 C CA . VAL A 1 371 ? -11.961 -2.388 -32.910 1.00 65.69 371 VAL A CA 1
ATOM 2783 C C . VAL A 1 371 ? -10.749 -3.115 -33.489 1.00 65.69 371 VAL A C 1
ATOM 2785 O O . VAL A 1 371 ? -9.833 -3.504 -32.768 1.00 65.69 371 VAL A O 1
ATOM 2788 N N . VAL A 1 372 ? -10.739 -3.356 -34.796 1.00 73.31 372 VAL A N 1
ATOM 2789 C CA . VAL A 1 372 ? -9.588 -3.996 -35.442 1.00 73.31 372 VAL A CA 1
ATOM 2790 C C . VAL A 1 372 ? -8.394 -3.051 -35.317 1.00 73.31 372 VAL A C 1
ATOM 2792 O O . VAL A 1 372 ? -8.416 -1.940 -35.845 1.00 73.31 372 VAL A O 1
ATOM 2795 N N . LEU A 1 373 ? -7.375 -3.471 -34.566 1.00 80.62 373 LEU A N 1
ATOM 2796 C CA . LEU A 1 373 ? -6.135 -2.715 -34.427 1.00 80.62 373 LEU A CA 1
ATOM 2797 C C . LEU A 1 373 ? -5.322 -2.808 -35.719 1.00 80.62 373 LEU A C 1
ATOM 2799 O O . LEU A 1 373 ? -5.320 -3.844 -36.387 1.00 80.62 373 LEU A O 1
ATOM 2803 N N . GLN A 1 374 ? -4.625 -1.723 -36.060 1.00 84.88 374 GLN A N 1
ATOM 2804 C CA . GLN A 1 374 ? -3.686 -1.715 -37.181 1.00 84.88 374 GLN A CA 1
ATOM 2805 C C . GLN A 1 374 ? -2.619 -2.806 -36.968 1.00 84.88 374 GLN A C 1
ATOM 2807 O O . GLN A 1 374 ? -2.121 -2.926 -35.845 1.00 84.88 374 GLN A O 1
ATOM 2812 N N . PRO A 1 375 ? -2.236 -3.577 -38.005 1.00 85.62 375 PRO A N 1
ATOM 2813 C CA . PRO A 1 375 ? -1.231 -4.633 -37.874 1.00 85.62 375 PRO A CA 1
ATOM 2814 C C . PRO A 1 375 ? 0.087 -4.146 -37.262 1.00 85.62 375 PRO A C 1
ATOM 2816 O O . PRO A 1 375 ? 0.624 -4.806 -36.382 1.00 85.62 375 PRO A O 1
ATOM 2819 N N . SER A 1 376 ? 0.543 -2.947 -37.637 1.00 87.00 376 SER A N 1
ATOM 2820 C CA . SER A 1 376 ? 1.763 -2.340 -37.091 1.00 87.00 376 SER A CA 1
ATOM 2821 C C . SER A 1 376 ? 1.691 -2.094 -35.583 1.00 87.00 376 SER A C 1
ATOM 2823 O O . SER A 1 376 ? 2.643 -2.381 -34.866 1.00 87.00 376 SER A O 1
ATOM 2825 N N . LEU A 1 377 ? 0.550 -1.614 -35.081 1.00 85.75 377 LEU A N 1
ATOM 2826 C CA . LEU A 1 377 ? 0.340 -1.423 -33.645 1.00 85.75 377 LEU A CA 1
ATOM 2827 C C . LEU A 1 377 ? 0.291 -2.768 -32.909 1.00 85.75 377 LEU A C 1
ATOM 2829 O O . LEU A 1 377 ? 0.763 -2.878 -31.783 1.00 85.75 377 LEU A O 1
ATOM 2833 N N . MET A 1 378 ? -0.273 -3.804 -33.531 1.00 85.31 378 MET A N 1
ATOM 2834 C CA . MET A 1 378 ? -0.259 -5.148 -32.954 1.00 85.31 378 MET A CA 1
ATOM 2835 C C . MET A 1 378 ? 1.155 -5.726 -32.865 1.00 85.31 378 MET A C 1
ATOM 2837 O O . MET A 1 378 ? 1.508 -6.272 -31.823 1.00 85.31 378 MET A O 1
ATOM 2841 N N . GLU A 1 379 ? 1.961 -5.577 -33.917 1.00 85.25 379 GLU A N 1
ATOM 2842 C CA . GLU A 1 379 ? 3.371 -5.986 -33.922 1.00 85.25 379 GLU A CA 1
ATOM 2843 C C . GLU A 1 379 ? 4.173 -5.242 -32.847 1.00 85.25 379 GLU A C 1
ATOM 2845 O O . GLU A 1 379 ? 4.954 -5.858 -32.122 1.00 85.25 379 GLU A O 1
ATOM 2850 N N . GLU A 1 380 ? 3.933 -3.938 -32.685 1.00 86.12 380 GLU A N 1
ATOM 2851 C CA . GLU A 1 380 ? 4.534 -3.129 -31.623 1.00 86.12 380 GLU A CA 1
ATOM 2852 C C . GLU A 1 380 ? 4.156 -3.653 -30.229 1.00 86.12 380 GLU A C 1
ATOM 2854 O O . GLU A 1 380 ? 5.030 -3.877 -29.393 1.00 86.12 380 GLU A O 1
ATOM 2859 N N . LEU A 1 381 ? 2.871 -3.917 -29.980 1.00 86.06 381 LEU A N 1
ATOM 2860 C CA . LEU A 1 381 ? 2.385 -4.451 -28.704 1.00 86.06 381 LEU A CA 1
ATOM 2861 C C . LEU A 1 381 ? 2.964 -5.833 -28.389 1.00 86.06 381 LEU A C 1
ATOM 2863 O O . LEU A 1 381 ? 3.337 -6.102 -27.248 1.00 86.06 381 LEU A O 1
ATOM 2867 N N . GLU A 1 382 ? 3.062 -6.711 -29.386 1.00 85.38 382 GLU A N 1
ATOM 2868 C CA . GLU A 1 382 ? 3.677 -8.030 -29.233 1.00 85.38 382 GLU A CA 1
ATOM 2869 C C . GLU A 1 382 ? 5.182 -7.924 -28.980 1.00 85.38 382 GLU A C 1
ATOM 2871 O O . GLU A 1 382 ? 5.719 -8.652 -28.140 1.00 85.38 382 GLU A O 1
ATOM 2876 N N . TYR A 1 383 ? 5.874 -7.010 -29.661 1.00 82.81 383 TYR A N 1
ATOM 2877 C CA . TYR A 1 383 ? 7.287 -6.728 -29.419 1.00 82.81 383 TYR A CA 1
ATOM 2878 C C . TYR A 1 383 ? 7.516 -6.220 -27.992 1.00 82.81 383 TYR A C 1
ATOM 2880 O O . TYR A 1 383 ? 8.352 -6.770 -27.267 1.00 82.81 383 TYR A O 1
ATOM 2888 N N . LEU A 1 384 ? 6.722 -5.236 -27.559 1.00 84.06 384 LEU A N 1
ATOM 2889 C CA . LEU A 1 384 ? 6.758 -4.714 -26.199 1.00 84.06 384 LEU A CA 1
ATOM 2890 C C . LEU A 1 384 ? 6.472 -5.836 -25.202 1.00 84.06 384 LEU A C 1
ATOM 2892 O O . LEU A 1 384 ? 7.315 -6.107 -24.359 1.00 84.06 384 LEU A O 1
ATOM 2896 N N . ALA A 1 385 ? 5.373 -6.580 -25.334 1.00 85.06 385 ALA A N 1
ATOM 2897 C CA . ALA A 1 385 ? 5.061 -7.703 -24.446 1.00 85.06 385 ALA A CA 1
ATOM 2898 C C . ALA A 1 385 ? 6.208 -8.724 -24.354 1.00 85.06 385 ALA A C 1
ATOM 2900 O O . ALA A 1 385 ? 6.532 -9.205 -23.270 1.00 85.06 385 ALA A O 1
ATOM 2901 N N . ASN A 1 386 ? 6.855 -9.042 -25.478 1.00 82.19 386 ASN A N 1
ATOM 2902 C CA . ASN A 1 386 ? 7.999 -9.946 -25.504 1.00 82.19 386 ASN A CA 1
ATOM 2903 C C . ASN A 1 386 ? 9.185 -9.417 -24.696 1.00 82.19 386 ASN A C 1
ATOM 2905 O O . ASN A 1 386 ? 9.771 -10.197 -23.943 1.00 82.19 386 ASN A O 1
ATOM 2909 N N . SER A 1 387 ? 9.509 -8.132 -24.845 1.00 78.00 387 SER A N 1
ATOM 2910 C CA . SER A 1 387 ? 10.565 -7.445 -24.095 1.00 78.00 387 SER A CA 1
ATOM 2911 C C . SER A 1 387 ? 10.216 -7.338 -22.603 1.00 78.00 387 SER A C 1
ATOM 2913 O O . SER A 1 387 ? 11.007 -7.692 -21.727 1.00 78.00 387 SER A O 1
ATOM 2915 N N . LEU A 1 388 ? 8.970 -6.968 -22.301 1.00 76.81 388 LEU A N 1
ATOM 2916 C CA . LEU A 1 388 ? 8.451 -6.823 -20.944 1.00 76.81 388 LEU A CA 1
ATOM 2917 C C . LEU A 1 388 ? 8.157 -8.162 -20.250 1.00 76.81 388 LEU A C 1
ATOM 2919 O O . LEU A 1 388 ? 7.754 -8.144 -19.092 1.00 76.81 388 LEU A O 1
ATOM 2923 N N . LEU A 1 389 ? 8.335 -9.309 -20.902 1.00 79.25 389 LEU A N 1
ATOM 2924 C CA . LEU A 1 389 ? 8.159 -10.632 -20.290 1.00 79.25 389 LEU A CA 1
ATOM 2925 C C . LEU A 1 389 ? 9.362 -11.551 -20.529 1.00 79.25 389 LEU A C 1
ATOM 2927 O O . LEU A 1 389 ? 9.311 -12.734 -20.194 1.00 79.25 389 LEU A O 1
ATOM 2931 N N . SER A 1 390 ? 10.431 -11.084 -21.175 1.00 69.06 390 SER A N 1
ATOM 2932 C CA . SER A 1 390 ? 11.625 -11.906 -21.387 1.00 69.06 390 SER A CA 1
ATOM 2933 C C . SER A 1 390 ? 12.437 -12.036 -20.102 1.00 69.06 390 SER A C 1
ATOM 2935 O O . SER A 1 390 ? 12.732 -11.037 -19.444 1.00 69.06 390 SER A O 1
ATOM 2937 N N . SER A 1 391 ? 12.837 -13.268 -19.782 1.00 56.00 391 SER A N 1
ATOM 2938 C CA . SER A 1 391 ? 13.990 -13.541 -18.926 1.00 56.00 391 SER A CA 1
ATOM 2939 C C . SER A 1 391 ? 15.245 -13.651 -19.796 1.00 56.00 391 SER A C 1
ATOM 2941 O O . SER A 1 391 ? 15.185 -14.077 -20.950 1.00 56.00 391 SER A O 1
ATOM 2943 N N . SER A 1 392 ? 16.401 -13.291 -19.248 1.00 48.72 392 SER A N 1
ATOM 2944 C CA . SER A 1 392 ? 17.710 -13.363 -19.917 1.00 48.72 392 SER A CA 1
ATOM 2945 C C . SER A 1 392 ? 18.178 -14.780 -20.277 1.00 48.72 392 SER A C 1
ATOM 2947 O O . SER A 1 392 ? 19.211 -14.925 -20.923 1.00 48.72 392 SER A O 1
ATOM 2949 N N . ALA A 1 393 ? 17.425 -15.825 -19.924 1.00 40.38 393 ALA A N 1
ATOM 2950 C CA . ALA A 1 393 ? 17.772 -17.224 -20.183 1.00 40.38 393 ALA A CA 1
ATOM 2951 C C . ALA A 1 393 ? 17.845 -17.621 -21.678 1.00 40.38 393 ALA A C 1
ATOM 2953 O O . ALA A 1 393 ? 18.184 -18.760 -21.978 1.00 40.38 393 ALA A O 1
ATOM 2954 N N . LEU A 1 394 ? 17.545 -16.715 -22.617 1.00 38.56 394 LEU A N 1
ATOM 2955 C CA . LEU A 1 394 ? 17.599 -16.970 -24.067 1.00 38.56 394 LEU A CA 1
ATOM 2956 C C . LEU A 1 394 ? 18.721 -16.216 -24.802 1.00 38.56 394 LEU A C 1
ATOM 2958 O O . LEU A 1 394 ? 18.808 -16.315 -26.021 1.00 38.56 394 LEU A O 1
ATOM 2962 N N . ALA A 1 395 ? 19.566 -15.457 -24.097 1.00 33.06 395 ALA A N 1
ATOM 2963 C CA . ALA A 1 395 ? 20.619 -14.637 -24.708 1.00 33.06 395 ALA A CA 1
ATOM 2964 C C . ALA A 1 395 ? 22.040 -15.179 -24.448 1.00 33.06 395 ALA A C 1
ATOM 2966 O O . ALA A 1 395 ? 22.988 -14.407 -24.318 1.00 33.06 395 ALA A O 1
ATOM 2967 N N . GLY A 1 396 ? 22.179 -16.504 -24.341 1.00 32.34 396 GLY A N 1
ATOM 2968 C CA . GLY A 1 396 ? 23.468 -17.193 -24.309 1.00 32.34 396 GLY A CA 1
ATOM 2969 C C . GLY A 1 396 ? 23.784 -17.809 -25.671 1.00 32.34 396 GLY A C 1
ATOM 2970 O O . GLY A 1 396 ? 23.060 -18.691 -26.114 1.00 32.34 396 GLY A O 1
ATOM 2971 N N . ASP A 1 397 ? 24.880 -17.339 -26.262 1.00 31.67 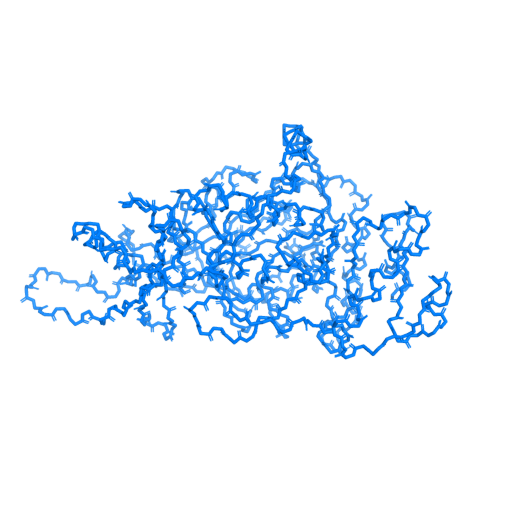397 ASP A N 1
ATOM 2972 C CA . ASP A 1 397 ? 25.581 -17.815 -27.459 1.00 31.67 397 ASP A CA 1
ATOM 2973 C C . ASP A 1 397 ? 25.004 -17.498 -28.849 1.00 31.67 397 ASP A C 1
ATOM 2975 O O . ASP A 1 397 ? 24.005 -18.038 -29.303 1.00 31.67 397 ASP A O 1
ATOM 2979 N N . GLY A 1 398 ? 25.754 -16.630 -29.544 1.00 32.91 398 GLY A N 1
ATOM 2980 C CA . GLY A 1 398 ? 26.163 -16.775 -30.942 1.00 32.91 398 GLY A CA 1
ATOM 2981 C C . GLY A 1 398 ? 25.079 -17.020 -31.987 1.00 32.91 398 GLY A C 1
ATOM 2982 O O . GLY A 1 398 ? 24.507 -18.096 -32.073 1.00 32.91 398 GLY A O 1
ATOM 2983 N N . VAL A 1 399 ? 24.924 -16.047 -32.888 1.00 36.75 399 VAL A N 1
ATOM 2984 C CA . VAL A 1 399 ? 24.313 -16.171 -34.223 1.00 36.75 399 VAL A CA 1
ATOM 2985 C C . VAL A 1 399 ? 24.312 -17.617 -34.751 1.00 36.75 399 VAL A C 1
ATOM 2987 O O . VAL A 1 399 ? 25.287 -18.073 -35.345 1.00 36.75 399 VAL A O 1
ATOM 2990 N N . ARG A 1 400 ? 23.179 -18.307 -34.595 1.00 28.44 400 ARG A N 1
ATOM 2991 C CA . ARG A 1 400 ? 22.700 -19.358 -35.494 1.00 28.44 400 ARG A CA 1
ATOM 2992 C C . ARG A 1 400 ? 21.183 -19.266 -35.577 1.00 28.44 400 ARG A C 1
ATOM 2994 O O . ARG A 1 400 ? 20.487 -19.215 -34.569 1.00 28.44 400 ARG A O 1
ATOM 3001 N N . GLN A 1 401 ? 20.687 -19.212 -36.811 1.00 33.84 401 GLN A N 1
ATOM 3002 C CA . GLN A 1 401 ? 19.295 -19.485 -37.147 1.00 33.84 401 GLN A CA 1
ATOM 3003 C C . GLN A 1 401 ? 18.960 -20.920 -36.725 1.00 33.84 401 GLN A C 1
ATOM 3005 O O . GLN A 1 401 ? 19.036 -21.832 -37.536 1.00 33.84 401 GLN A O 1
ATOM 3010 N N . GLU A 1 402 ? 18.585 -21.130 -35.471 1.00 25.53 402 GLU A N 1
ATOM 3011 C CA . GLU A 1 402 ? 17.906 -22.349 -35.050 1.00 25.53 402 GLU A CA 1
ATOM 3012 C C . GLU A 1 402 ? 16.701 -21.949 -34.200 1.00 25.53 402 GLU A C 1
ATOM 3014 O O . GLU A 1 402 ? 16.809 -21.279 -33.176 1.00 25.53 402 GLU A O 1
ATOM 3019 N N . THR A 1 403 ? 15.531 -22.279 -34.745 1.00 30.91 403 THR A N 1
ATOM 3020 C CA . THR A 1 403 ? 14.198 -22.350 -34.136 1.00 30.91 403 THR A CA 1
ATOM 3021 C C . THR A 1 403 ? 14.170 -22.136 -32.620 1.00 30.91 403 THR A C 1
ATOM 3023 O O . THR A 1 403 ? 14.171 -23.086 -31.839 1.00 30.91 403 THR A O 1
ATOM 3026 N N . CYS A 1 404 ? 14.110 -20.872 -32.199 1.00 27.83 404 CYS A N 1
ATOM 3027 C CA . CYS A 1 404 ? 13.926 -20.516 -30.801 1.00 27.83 404 CYS A CA 1
ATOM 3028 C C . CYS A 1 404 ? 12.521 -20.969 -30.387 1.00 27.83 404 CYS A C 1
ATOM 3030 O O . CYS A 1 404 ? 11.524 -20.393 -30.834 1.00 27.83 404 CYS A O 1
ATOM 3032 N N . SER A 1 405 ? 12.435 -22.005 -29.551 1.00 33.25 405 SER A N 1
ATOM 3033 C CA . SER A 1 405 ? 11.214 -22.421 -28.862 1.00 33.25 405 SER A CA 1
ATOM 3034 C C . SER A 1 405 ? 10.833 -21.363 -27.822 1.00 33.25 405 SER A C 1
ATOM 3036 O O . SER A 1 405 ? 10.890 -21.571 -26.613 1.00 33.25 405 SER A O 1
ATOM 3038 N N . LYS A 1 406 ? 10.449 -20.171 -28.293 1.00 43.41 406 LYS A N 1
ATOM 3039 C CA . LYS A 1 406 ? 9.803 -19.169 -27.450 1.00 43.41 406 LYS A CA 1
ATOM 3040 C C . LYS A 1 406 ? 8.516 -19.807 -26.945 1.00 43.41 406 LYS A C 1
ATOM 3042 O O . LYS A 1 406 ? 7.643 -20.126 -27.752 1.00 43.41 406 LYS A O 1
ATOM 3047 N N . THR A 1 407 ? 8.389 -19.991 -25.632 1.00 47.00 407 THR A N 1
ATOM 3048 C CA . THR A 1 407 ? 7.101 -20.341 -25.029 1.00 47.00 407 THR A CA 1
ATOM 3049 C C . THR A 1 407 ? 6.066 -19.351 -25.566 1.00 47.00 407 THR A C 1
ATOM 3051 O O . THR A 1 407 ? 6.285 -18.137 -25.436 1.00 47.00 407 THR A O 1
ATOM 3054 N N . PRO A 1 408 ? 4.998 -19.823 -26.230 1.00 53.25 408 PRO A N 1
ATOM 3055 C CA . PRO A 1 408 ? 4.068 -18.936 -26.906 1.00 53.25 408 PRO A CA 1
ATOM 3056 C C . PRO A 1 408 ? 3.449 -17.980 -25.887 1.00 53.25 408 PRO A C 1
ATOM 3058 O O . PRO A 1 408 ? 2.971 -18.406 -24.834 1.00 53.25 408 PRO A O 1
ATOM 3061 N N . ILE A 1 409 ? 3.489 -16.680 -26.188 1.00 62.78 409 ILE A N 1
ATOM 3062 C CA . ILE A 1 409 ? 2.743 -15.695 -25.409 1.00 62.78 409 ILE A CA 1
ATOM 3063 C C . ILE A 1 409 ? 1.266 -15.923 -25.710 1.00 62.78 409 ILE A C 1
ATOM 3065 O O . ILE A 1 409 ? 0.842 -15.855 -26.864 1.00 62.78 409 ILE A O 1
ATOM 3069 N N . GLN A 1 410 ? 0.481 -16.182 -24.670 1.00 70.62 410 GLN A N 1
ATOM 3070 C CA . GLN A 1 410 ? -0.966 -16.254 -24.815 1.00 70.62 410 GLN A CA 1
ATOM 3071 C C . GLN A 1 410 ? -1.535 -14.838 -24.839 1.00 70.62 410 GLN A C 1
ATOM 3073 O O . GLN A 1 410 ? -1.263 -14.039 -23.940 1.00 70.62 410 GLN A O 1
ATOM 3078 N N . ARG A 1 411 ? -2.322 -14.542 -25.876 1.00 75.44 411 ARG A N 1
ATOM 3079 C CA . ARG A 1 411 ? -2.990 -13.257 -26.084 1.00 75.44 411 ARG A CA 1
ATOM 3080 C C . ARG A 1 411 ? -4.469 -13.376 -25.749 1.00 75.44 411 ARG A C 1
ATOM 3082 O O . ARG A 1 411 ? -5.152 -14.270 -26.243 1.00 75.44 411 ARG A O 1
ATOM 3089 N N . GLN A 1 412 ? -4.977 -12.398 -25.013 1.00 72.50 412 GLN A N 1
ATOM 3090 C CA . GLN A 1 412 ? -6.403 -12.207 -24.789 1.00 72.50 412 GLN A CA 1
ATOM 3091 C C . GLN A 1 412 ? -6.765 -10.736 -24.986 1.00 72.50 412 GLN A C 1
ATOM 3093 O O . GLN A 1 412 ? -6.061 -9.849 -24.509 1.00 72.50 412 GLN A O 1
ATOM 3098 N N . VAL A 1 413 ? -7.860 -10.472 -25.700 1.00 61.53 413 VAL A N 1
ATOM 3099 C CA . VAL A 1 413 ? -8.381 -9.116 -25.918 1.00 61.53 413 VAL A CA 1
ATOM 3100 C C . VAL A 1 413 ? -9.673 -8.966 -25.125 1.00 61.53 413 VAL A C 1
ATOM 3102 O O . VAL A 1 413 ? -10.578 -9.786 -25.268 1.00 61.53 413 VAL A O 1
ATOM 3105 N N . ARG A 1 414 ? -9.755 -7.925 -24.296 1.00 62.53 414 ARG A N 1
ATOM 3106 C CA . ARG A 1 414 ? -10.981 -7.488 -23.620 1.00 62.53 414 ARG A CA 1
ATOM 3107 C C . ARG A 1 414 ? -11.296 -6.059 -24.042 1.00 62.53 414 ARG A C 1
ATOM 3109 O O . ARG A 1 414 ? -10.391 -5.258 -24.259 1.00 62.53 414 ARG A O 1
ATOM 3116 N N . LEU A 1 415 ? -12.572 -5.737 -24.187 1.00 59.44 415 LEU A N 1
ATOM 3117 C CA . LEU A 1 415 ? -13.009 -4.441 -24.704 1.00 59.44 415 LEU A CA 1
ATOM 3118 C C . LEU A 1 415 ? -13.398 -3.512 -23.554 1.00 59.44 415 LEU A C 1
ATOM 3120 O O . LEU A 1 415 ? -13.935 -3.967 -22.548 1.00 59.44 415 LEU A O 1
ATOM 3124 N N . GLY A 1 416 ? -13.069 -2.227 -23.693 1.00 54.78 416 GLY A N 1
ATOM 3125 C CA . GLY A 1 416 ? -13.388 -1.168 -22.735 1.00 54.78 416 GLY A CA 1
ATOM 3126 C C . GLY A 1 416 ? -14.338 -0.120 -23.326 1.00 54.78 416 GLY A C 1
ATOM 3127 O O . GLY A 1 416 ? -14.800 -0.230 -24.463 1.00 54.78 416 GLY A O 1
ATOM 3128 N N . ALA A 1 417 ? -14.641 0.921 -22.548 1.00 51.22 417 ALA A N 1
ATOM 3129 C CA . ALA A 1 417 ? -15.541 2.004 -22.959 1.00 51.22 417 ALA A CA 1
ATOM 3130 C C . ALA A 1 417 ? -14.943 2.817 -24.106 1.00 51.22 417 ALA A C 1
ATOM 3132 O O . ALA A 1 417 ? -13.729 2.980 -24.199 1.00 51.22 417 ALA A O 1
ATOM 3133 N N . GLY A 1 418 ? -15.804 3.439 -24.916 1.00 58.91 418 GLY A N 1
ATOM 3134 C CA . GLY A 1 418 ? -15.411 4.610 -25.709 1.00 58.91 418 GLY A CA 1
ATOM 3135 C C . GLY A 1 418 ? -14.329 4.351 -26.762 1.00 58.91 418 GLY A C 1
ATOM 3136 O O . GLY A 1 418 ? -13.532 5.243 -27.049 1.00 58.91 418 GLY A O 1
ATOM 3137 N N . GLY A 1 419 ? -14.280 3.138 -27.325 1.00 65.69 419 GLY A N 1
ATOM 3138 C CA . GLY A 1 419 ? -13.283 2.756 -28.331 1.00 65.69 419 GLY A CA 1
ATOM 3139 C C . GLY A 1 419 ? -11.913 2.384 -27.754 1.00 65.69 419 GLY A C 1
ATOM 3140 O O . GLY A 1 419 ? -10.940 2.337 -28.511 1.00 65.69 419 GLY A O 1
ATOM 3141 N N . ALA A 1 420 ? -11.826 2.138 -26.442 1.00 71.00 420 ALA A N 1
ATOM 3142 C CA . ALA A 1 420 ? -10.637 1.595 -25.800 1.00 71.00 420 ALA A CA 1
ATOM 3143 C C . ALA A 1 420 ? -10.651 0.054 -25.748 1.00 71.00 420 ALA A C 1
ATOM 3145 O O . ALA A 1 420 ? -11.704 -0.573 -25.636 1.00 71.00 420 ALA A O 1
ATOM 3146 N N . GLN A 1 421 ? -9.476 -0.570 -25.820 1.00 78.31 421 GLN A N 1
ATOM 3147 C CA . GLN A 1 421 ? -9.284 -2.022 -25.753 1.00 78.31 421 GLN A CA 1
ATOM 3148 C C . GLN A 1 421 ? -8.146 -2.363 -24.802 1.00 78.31 421 GLN A C 1
ATOM 3150 O O . GLN A 1 421 ? -7.109 -1.711 -24.839 1.00 78.31 421 GLN A O 1
ATOM 3155 N N . VAL A 1 422 ? -8.312 -3.413 -24.004 1.00 81.75 422 VAL A N 1
ATOM 3156 C CA . VAL A 1 422 ? -7.274 -3.948 -23.122 1.00 81.75 422 VAL A CA 1
ATOM 3157 C C . VAL A 1 422 ? -6.743 -5.249 -23.717 1.00 81.75 422 VAL A C 1
ATOM 3159 O O . VAL A 1 422 ? -7.475 -6.228 -23.885 1.00 81.75 422 VAL A O 1
ATOM 3162 N N . LEU A 1 423 ? -5.454 -5.272 -24.039 1.00 85.12 423 LEU A N 1
ATOM 3163 C CA . LEU A 1 423 ? -4.748 -6.453 -24.522 1.00 85.12 423 LEU A CA 1
ATOM 3164 C C . LEU A 1 423 ? -3.920 -7.033 -23.391 1.00 85.12 423 LEU A C 1
ATOM 3166 O O . LEU A 1 423 ? -3.108 -6.333 -22.800 1.00 85.12 423 LEU A O 1
ATOM 3170 N N . THR A 1 424 ? -4.124 -8.313 -23.100 1.00 85.50 424 THR A N 1
ATOM 3171 C CA . THR A 1 424 ? -3.370 -9.060 -22.096 1.00 85.50 424 THR A CA 1
ATOM 3172 C C . THR A 1 424 ? -2.480 -10.089 -22.776 1.00 85.50 424 THR A C 1
ATOM 3174 O O . THR A 1 424 ? -2.948 -10.896 -23.581 1.00 85.50 424 THR A O 1
ATOM 3177 N N . PHE A 1 425 ? -1.207 -10.078 -22.402 1.00 87.94 425 PHE A N 1
ATOM 3178 C CA . PHE A 1 425 ? -0.182 -11.016 -22.826 1.00 87.94 425 PHE A CA 1
ATOM 3179 C C . PHE A 1 425 ? 0.336 -11.762 -21.598 1.00 87.94 425 PHE A C 1
ATOM 3181 O O . PHE A 1 425 ? 0.740 -11.135 -20.619 1.00 87.94 425 PHE A O 1
ATOM 3188 N N . LYS A 1 426 ? 0.318 -13.097 -21.636 1.00 86.44 426 LYS A N 1
ATOM 3189 C CA . LYS A 1 426 ? 0.779 -13.954 -20.532 1.00 86.44 426 LYS A CA 1
ATOM 3190 C C . LYS A 1 426 ? 1.945 -14.832 -20.975 1.00 86.44 426 LYS A C 1
ATOM 3192 O O . LYS A 1 426 ? 1.929 -15.372 -22.083 1.00 86.44 426 LYS A O 1
ATOM 3197 N N . ARG A 1 427 ? 2.933 -15.011 -20.095 1.00 84.75 427 ARG A N 1
ATOM 3198 C CA . ARG A 1 427 ? 4.071 -15.921 -20.291 1.00 84.75 427 ARG A CA 1
ATOM 3199 C C . ARG A 1 427 ? 4.435 -16.624 -18.987 1.00 84.75 427 ARG A C 1
ATOM 3201 O O . ARG A 1 427 ? 4.567 -15.983 -17.952 1.00 84.75 427 ARG A O 1
ATOM 3208 N N . GLN A 1 428 ? 4.685 -17.928 -19.063 1.00 80.38 428 GLN A N 1
ATOM 3209 C CA . GLN A 1 428 ? 5.281 -18.680 -17.962 1.00 80.38 428 GLN A CA 1
ATOM 3210 C C . GLN A 1 428 ? 6.749 -18.269 -17.782 1.00 80.38 428 GLN A C 1
ATOM 3212 O O . GLN A 1 428 ? 7.546 -18.384 -18.716 1.00 80.38 428 GLN A O 1
ATOM 3217 N N . LEU A 1 429 ? 7.107 -17.780 -16.598 1.00 71.12 429 LEU A N 1
ATOM 3218 C CA . LEU A 1 429 ? 8.475 -17.407 -16.253 1.00 71.12 429 LEU A CA 1
ATOM 3219 C C . LEU A 1 429 ? 9.264 -18.637 -15.766 1.00 71.12 429 LEU A C 1
ATOM 3221 O O . LEU A 1 429 ? 8.665 -19.569 -15.219 1.00 71.12 429 LEU A O 1
ATOM 3225 N N . PRO A 1 430 ? 10.609 -18.643 -15.885 1.00 62.97 430 PRO A N 1
ATOM 3226 C CA . PRO A 1 430 ? 11.450 -19.744 -15.394 1.00 62.97 430 PRO A CA 1
ATOM 3227 C C . PRO A 1 430 ? 11.278 -20.050 -13.899 1.00 62.97 430 PRO A C 1
ATOM 3229 O O . PRO A 1 430 ? 11.574 -21.150 -13.448 1.00 62.97 430 PRO A O 1
ATOM 3232 N N . THR A 1 431 ? 10.781 -19.080 -13.131 1.00 62.16 431 THR A N 1
ATOM 3233 C CA . THR A 1 431 ? 10.489 -19.190 -11.696 1.00 62.16 431 THR A CA 1
ATOM 3234 C C . THR A 1 431 ? 9.244 -20.024 -11.381 1.00 62.16 431 THR A C 1
ATOM 3236 O O . THR A 1 431 ? 8.952 -20.244 -10.208 1.00 62.16 431 THR A O 1
ATOM 3239 N N . GLY A 1 432 ? 8.481 -20.450 -12.392 1.00 67.69 432 GLY A N 1
ATOM 3240 C CA . GLY A 1 432 ? 7.170 -21.074 -12.207 1.00 67.69 432 GLY A CA 1
ATOM 3241 C C . GLY A 1 432 ? 6.026 -20.068 -12.016 1.00 67.69 432 GLY A C 1
ATOM 3242 O O . GLY A 1 432 ? 4.871 -20.482 -11.949 1.00 67.69 432 GLY A O 1
ATOM 3243 N N . ALA A 1 433 ? 6.317 -18.765 -11.977 1.00 70.88 433 ALA A N 1
ATOM 3244 C CA . ALA A 1 433 ? 5.310 -17.705 -11.965 1.00 70.88 433 ALA A CA 1
ATOM 3245 C C . ALA A 1 433 ? 4.792 -17.390 -13.381 1.00 70.88 433 ALA A C 1
ATOM 3247 O O . ALA A 1 433 ? 5.398 -17.778 -14.383 1.00 70.88 433 ALA A O 1
ATOM 3248 N N . VAL A 1 434 ? 3.681 -16.658 -13.468 1.00 81.75 434 VAL A N 1
ATOM 3249 C CA . VAL A 1 434 ? 3.142 -16.140 -14.732 1.00 81.75 434 VAL A CA 1
ATOM 3250 C C . VAL A 1 434 ? 3.416 -14.645 -14.800 1.00 81.75 434 VAL A C 1
ATOM 3252 O O . VAL A 1 434 ? 2.876 -13.880 -14.009 1.00 81.75 434 VAL A O 1
ATOM 3255 N N . GLY A 1 435 ? 4.213 -14.232 -15.781 1.00 83.69 435 GLY A N 1
ATOM 3256 C CA . GLY A 1 435 ? 4.377 -12.831 -16.135 1.00 83.69 435 GLY A CA 1
ATOM 3257 C C . GLY A 1 435 ? 3.214 -12.365 -17.003 1.00 83.69 435 GLY A C 1
ATOM 3258 O O . GLY A 1 435 ? 2.803 -13.061 -17.939 1.00 83.69 435 GLY A O 1
ATOM 3259 N N . ILE A 1 436 ? 2.694 -11.181 -16.698 1.00 88.44 436 ILE A N 1
ATOM 3260 C CA . ILE A 1 436 ? 1.534 -10.586 -17.350 1.00 88.44 436 ILE A CA 1
ATOM 3261 C C . ILE A 1 436 ? 1.894 -9.168 -17.792 1.00 88.44 436 ILE A C 1
ATOM 3263 O O . ILE A 1 436 ? 2.276 -8.339 -16.972 1.00 88.44 436 ILE A O 1
ATOM 3267 N N . ALA A 1 437 ? 1.749 -8.888 -19.087 1.00 88.44 437 ALA A N 1
ATOM 3268 C CA . ALA A 1 437 ? 1.847 -7.546 -19.650 1.00 88.44 437 ALA A CA 1
ATOM 3269 C C . ALA A 1 437 ? 0.489 -7.143 -20.226 1.00 88.44 437 ALA A C 1
ATOM 3271 O O . ALA A 1 437 ? -0.129 -7.909 -20.971 1.00 88.44 437 ALA A O 1
ATOM 3272 N N . LYS A 1 438 ? 0.016 -5.951 -19.869 1.00 88.19 438 LYS A N 1
ATOM 3273 C CA . LYS A 1 438 ? -1.280 -5.425 -20.288 1.00 88.19 438 LYS A CA 1
ATOM 3274 C C . LYS A 1 438 ? -1.136 -4.060 -20.918 1.00 88.19 438 LYS A C 1
ATOM 3276 O O . LYS A 1 438 ? -0.382 -3.224 -20.429 1.00 88.19 438 LYS A O 1
ATOM 3281 N N . PHE A 1 439 ? -1.887 -3.846 -21.988 1.00 88.44 439 PHE A N 1
ATOM 3282 C CA . PHE A 1 439 ? -1.887 -2.597 -22.728 1.00 88.44 439 PHE A CA 1
ATOM 3283 C C . PHE A 1 439 ? -3.313 -2.116 -22.927 1.00 88.44 439 PHE A C 1
ATOM 3285 O O . PHE A 1 439 ? -4.124 -2.823 -23.529 1.00 88.44 439 PHE A O 1
ATOM 3292 N N . THR A 1 440 ? -3.598 -0.904 -22.468 1.00 86.44 440 THR A N 1
ATOM 3293 C CA . THR A 1 440 ? -4.851 -0.211 -22.763 1.00 86.44 440 THR A CA 1
ATOM 3294 C C . THR A 1 440 ? -4.613 0.676 -23.970 1.00 86.44 440 THR A C 1
ATOM 3296 O O . THR A 1 440 ? -3.793 1.589 -23.933 1.00 86.44 440 THR A O 1
ATOM 3299 N N . VAL A 1 441 ? -5.309 0.389 -25.064 1.00 85.31 441 VAL A N 1
ATOM 3300 C CA . VAL A 1 441 ? -5.227 1.109 -26.335 1.00 85.31 441 VAL A CA 1
ATOM 3301 C C . VAL A 1 441 ? -6.481 1.946 -26.503 1.00 85.31 441 VAL A C 1
ATOM 3303 O O . VAL A 1 441 ? -7.579 1.404 -26.439 1.00 85.31 441 VAL A O 1
ATOM 3306 N N . ARG A 1 442 ? -6.343 3.242 -26.777 1.00 82.31 442 ARG A N 1
ATOM 3307 C CA . ARG A 1 442 ? -7.454 4.168 -27.028 1.00 82.31 442 ARG A CA 1
ATOM 3308 C C . ARG A 1 442 ? -7.179 4.938 -28.313 1.00 82.31 442 ARG A C 1
ATOM 3310 O O . ARG A 1 442 ? -6.079 5.442 -28.506 1.00 82.31 442 ARG A O 1
ATOM 3317 N N . GLN A 1 443 ? -8.162 4.993 -29.215 1.00 82.06 443 GLN A N 1
ATOM 3318 C CA . GLN A 1 443 ? -8.036 5.699 -30.504 1.00 82.06 443 GLN A CA 1
ATOM 3319 C C . GLN A 1 443 ? -6.787 5.287 -31.320 1.00 82.06 443 GLN A C 1
ATOM 3321 O O . GLN A 1 443 ? -6.154 6.112 -31.974 1.00 82.06 443 GLN A O 1
ATOM 3326 N N . GLY A 1 444 ? -6.411 4.003 -31.269 1.00 81.19 444 GLY A N 1
ATOM 3327 C CA . GLY A 1 444 ? -5.251 3.476 -31.999 1.00 81.19 444 GLY A CA 1
ATOM 3328 C C . GLY A 1 444 ? -3.888 3.854 -31.408 1.00 81.19 444 GLY A C 1
ATOM 3329 O O . GLY A 1 444 ? -2.887 3.764 -32.110 1.00 81.19 444 GLY A O 1
ATOM 3330 N N . ARG A 1 445 ? -3.833 4.280 -30.141 1.00 85.06 445 ARG A N 1
ATOM 3331 C CA . ARG A 1 445 ? -2.594 4.581 -29.407 1.00 85.06 445 ARG A CA 1
ATOM 3332 C C . ARG A 1 445 ? -2.572 3.872 -28.060 1.00 85.06 445 ARG A C 1
ATOM 3334 O O . ARG A 1 445 ? -3.625 3.675 -27.457 1.00 85.06 445 ARG A O 1
ATOM 3341 N N . ILE A 1 446 ? -1.384 3.508 -27.583 1.00 85.62 446 ILE A N 1
ATOM 3342 C CA . ILE A 1 446 ? -1.194 2.955 -26.237 1.00 85.62 446 ILE A CA 1
ATOM 3343 C C . ILE A 1 446 ? -1.436 4.083 -25.227 1.00 85.62 446 ILE A C 1
ATOM 3345 O O . ILE A 1 446 ? -0.683 5.049 -25.188 1.00 85.62 446 ILE A O 1
ATOM 3349 N N . ALA A 1 447 ? -2.509 3.970 -24.448 1.00 85.50 447 ALA A N 1
ATOM 3350 C CA . ALA A 1 447 ? -2.851 4.888 -23.363 1.00 85.50 447 ALA A CA 1
ATOM 3351 C C . ALA A 1 44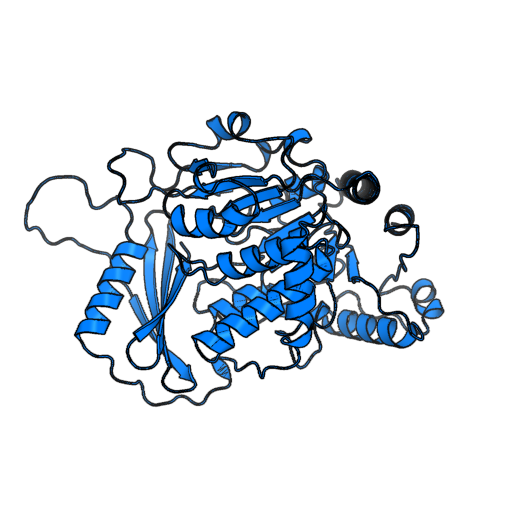7 ? -2.219 4.456 -22.032 1.00 85.50 447 ALA A C 1
ATOM 3353 O O . ALA A 1 447 ? -1.888 5.296 -21.204 1.00 85.50 447 ALA A O 1
ATOM 3354 N N . LYS A 1 448 ? -2.035 3.146 -21.827 1.00 89.12 448 LYS A N 1
ATOM 3355 C CA . LYS A 1 448 ? -1.405 2.588 -20.625 1.00 89.12 448 LYS A CA 1
ATOM 3356 C C . LYS A 1 448 ? -0.688 1.280 -20.934 1.00 89.12 448 LYS A C 1
ATOM 3358 O O . LYS A 1 448 ? -1.202 0.473 -21.708 1.00 89.12 448 LYS A O 1
ATOM 3363 N N . ALA A 1 449 ? 0.448 1.052 -20.277 1.00 88.94 449 ALA A N 1
ATOM 3364 C CA . ALA A 1 449 ? 1.114 -0.242 -20.197 1.00 88.94 449 ALA A CA 1
ATOM 3365 C C . ALA A 1 449 ? 1.339 -0.608 -18.723 1.00 88.94 449 ALA A C 1
ATOM 3367 O O . ALA A 1 449 ? 1.893 0.188 -17.971 1.00 88.94 449 ALA A O 1
ATOM 3368 N N . ALA A 1 450 ? 0.910 -1.801 -18.318 1.00 88.19 450 ALA A N 1
ATOM 3369 C CA . ALA A 1 450 ? 1.033 -2.299 -16.952 1.00 88.19 450 ALA A CA 1
ATOM 3370 C C . ALA A 1 450 ? 1.596 -3.721 -16.951 1.00 88.19 450 ALA A C 1
ATOM 3372 O O . ALA A 1 450 ? 1.238 -4.544 -17.797 1.00 88.19 450 ALA A O 1
ATOM 3373 N N . VAL A 1 451 ? 2.480 -4.022 -16.003 1.00 88.06 451 VAL A N 1
ATOM 3374 C CA . VAL A 1 451 ? 3.176 -5.308 -15.923 1.00 88.06 451 VAL A CA 1
ATOM 3375 C C . VAL A 1 451 ? 3.158 -5.850 -14.499 1.00 88.06 451 VAL A C 1
ATOM 3377 O O . VAL A 1 451 ? 3.277 -5.103 -13.531 1.00 88.06 451 VAL A O 1
ATOM 3380 N N . SER A 1 452 ? 3.025 -7.169 -14.389 1.00 84.62 452 SER A N 1
ATOM 3381 C CA . SER A 1 452 ? 3.239 -7.942 -13.165 1.00 84.62 452 SER A CA 1
ATOM 3382 C C . SER A 1 452 ? 4.044 -9.200 -13.508 1.00 84.62 452 SER A C 1
ATOM 3384 O O . SER A 1 452 ? 3.892 -9.747 -14.604 1.00 84.62 452 SER A O 1
ATOM 3386 N N . ARG A 1 453 ? 4.956 -9.625 -12.630 1.00 75.19 453 ARG A N 1
ATOM 3387 C CA . ARG A 1 453 ? 5.922 -10.705 -12.894 1.00 75.19 453 ARG A CA 1
ATOM 3388 C C . ARG A 1 453 ? 6.210 -11.532 -11.654 1.00 75.19 453 ARG A C 1
ATOM 3390 O O . ARG A 1 453 ? 6.425 -10.912 -10.585 1.00 75.19 453 ARG A O 1
#

Sequence (453 aa):
LRELAASFDGGHALMAYVDDERSLSVFGATPVSPRRPEAIRALIEQLEHNLNGGRPLAVCLVGGGDIVPFFALPNPADDPDGALLSDAPYASRADDLFHPVRAVSRLPDLAPEHAGQFVQAALSAMRASGSSPVSTTGAGYTASIWREAAQEVFSLLGPPQSVRMSPPWSADDYRQLHLPWATFRYYNLHGKPDGVVWYGQKDPMLAANYADFPVALRAHDITPAHALRSIVITEACYGASLEPGSIASRFLGLGCSAFLGSSAMAYGAIAPPVTGADLLVKEFLRYMLAGLPAGQALQRARTAFSATMMAEQGFLDGEDQKTVLSFLLLGNPNARVRPTPALAREAAESQQDLSQFPVVCARSLADSRPVVLQPSLMEELEYLANSLLSSSALAGDGVRQETCSKTPIQRQVRLGAGGAQVLTFKRQLPTGAVGIAKFTVRQGRIAKAAVSR

Secondary structure (DSSP, 8-state):
-HHHHHHSGGG------TT-HHHHHTTT-----TT-HHHHHHHHHHHHHHTTTPPPS-EEEES-TTTSPPEEEPP-SSSS--SEEESHHHHSBTTBSSS-SS-EEEEPPP-GGGHHHHHHHHHHHHHHTTSSPBP--EEEEEEGGGHHHHHHHHTTTS-GGG-EEETT--TTTHHHH--TT-SEEEEE-B--TT-SEEE----TTS-----SS-EEEEGGG--HHHHTT-EEEE-STTTT--STT-HHHHHHHTT-SEEEEESS---B-SSSSP-HHHHHHHHHHHHHHTT--HHHHHHHHHHHHHHHHHHHHSSB-HHHHHHHHHEEEEE-TT--BPPPHHHHHHHHHHTTT-S-PPPPBGGGS--PPPP---HHHHHHHHHHHHHTT--GGG--S--------PPPPEEEEEE-GGGEEEEEEEEE-TTS-EEEEEEEEETTEEEEEEEE-